Protein 2V57 (pdb70)

Radius of gyration: 30.61 Å; Cα contacts (8 Å, |Δi|>4): 885; chains: 4; bounding box: 60×76×101 Å

InterPro domains:
  IPR001647 DNA-binding HTH domain, TetR-type [PF00440] (18-62)
  IPR001647 DNA-binding HTH domain, TetR-type [PS50977] (12-70)
  IPR009057 Homedomain-like superfamily [SSF46689] (11-80)
  IPR050109 HTH-type, TetR-like transcriptional regulator [PTHR30055] (9-186)

Structure (mmCIF, N/CA/C/O backbone):
data_2V57
#
_entry.id   2V57
#
_cell.length_a   48.300
_cell.length_b   62.440
_cell.length_c   70.640
_cell.angle_alpha   63.88
_cell.angle_beta   88.34
_cell.angle_gamma   88.13
#
_symmetry.space_group_name_H-M   'P 1'
#
loop_
_entity.id
_entity.type
_entity.pdbx_description
1 polymer 'TETR FAMILY TRANSCRIPTIONAL REPRESSOR LFRR'
2 non-polymer PROFLAVIN
3 non-polymer 'ISOPROPYL ALCOHOL'
4 non-polymer 'SULFATE ION'
5 water water
#
loop_
_atom_site.group_PDB
_atom_site.id
_atom_site.type_symbol
_atom_site.label_atom_id
_atom_site.label_alt_id
_atom_site.label_comp_id
_atom_site.label_asym_id
_atom_site.label_entity_id
_atom_site.label_seq_id
_atom_site.pdbx_PDB_ins_code
_atom_site.Cartn_x
_atom_site.Cartn_y
_atom_site.Cartn_z
_atom_site.occupancy
_atom_site.B_iso_or_equiv
_atom_site.auth_seq_id
_atom_site.auth_comp_id
_atom_site.auth_asym_id
_atom_site.auth_atom_id
_atom_site.pdbx_PDB_model_num
ATOM 1 N N . GLU A 1 13 ? 15.789 20.002 2.222 1.00 50.25 12 GLU A N 1
ATOM 2 C CA . GLU A 1 13 ? 15.659 18.587 1.878 1.00 47.09 12 GLU A CA 1
ATOM 3 C C . GLU A 1 13 ? 17.011 17.868 1.782 1.00 38.79 12 GLU A C 1
ATOM 4 O O . GLU A 1 13 ? 17.157 16.755 2.280 1.00 39.31 12 GLU A O 1
ATOM 6 N N . ARG A 1 14 ? 17.999 18.503 1.159 1.00 35.73 13 ARG A N 1
ATOM 7 C CA . ARG A 1 14 ? 19.337 17.922 1.099 1.00 35.95 13 ARG A CA 1
ATOM 8 C C . ARG A 1 14 ? 19.940 17.723 2.501 1.00 34.96 13 ARG A C 1
ATOM 9 O O . ARG A 1 14 ? 20.491 16.663 2.799 1.00 23.50 13 ARG A O 1
ATOM 17 N N . THR A 1 15 ? 19.832 18.733 3.360 1.00 30.78 14 THR A N 1
ATOM 18 C CA . THR A 1 15 ? 20.404 18.630 4.698 1.00 28.63 14 THR A CA 1
ATOM 19 C C . THR A 1 15 ? 19.708 17.552 5.503 1.00 22.55 14 THR A C 1
ATOM 20 O O . THR A 1 15 ? 20.361 16.770 6.197 1.00 21.71 14 THR A O 1
ATOM 24 N N . ARG A 1 16 ? 18.380 17.507 5.408 1.00 22.23 15 ARG A N 1
ATOM 25 C CA . ARG A 1 16 ? 17.593 16.477 6.072 1.00 25.58 15 ARG A CA 1
ATOM 26 C C . ARG A 1 16 ? 18.046 15.105 5.585 1.00 29.72 15 ARG A C 1
ATOM 27 O O . ARG A 1 16 ? 18.249 14.177 6.376 1.00 24.10 15 ARG A O 1
ATOM 35 N N . ARG A 1 17 ? 18.245 14.981 4.280 1.00 29.36 16 ARG A N 1
ATOM 36 C CA . ARG A 1 17 ? 18.728 13.720 3.740 1.00 26.34 16 ARG A CA 1
ATOM 37 C C . ARG A 1 17 ? 20.122 13.374 4.268 1.00 25.18 16 ARG A C 1
ATOM 38 O O . ARG A 1 17 ? 20.400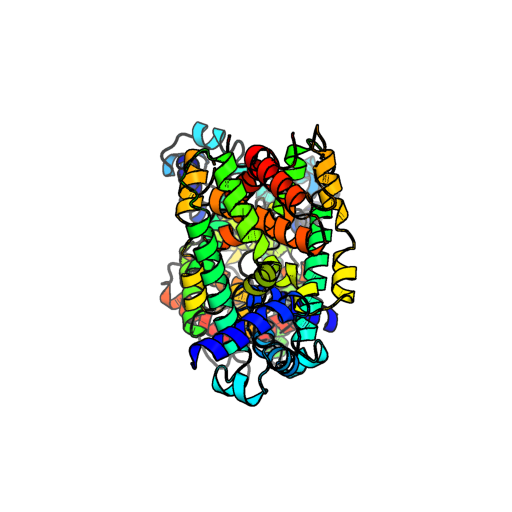 12.216 4.591 1.00 21.81 16 ARG A O 1
ATOM 46 N N . ALA A 1 18 ? 21.003 14.366 4.365 1.00 20.79 17 ALA A N 1
ATOM 47 C CA . ALA A 1 18 ? 22.358 14.080 4.826 1.00 21.58 17 ALA A CA 1
ATOM 48 C C . ALA A 1 18 ? 22.298 13.535 6.243 1.00 21.31 17 ALA A C 1
ATOM 49 O O . ALA A 1 18 ? 22.993 12.569 6.580 1.00 19.34 17 ALA A O 1
ATOM 51 N N . ILE A 1 19 ? 21.461 14.156 7.072 1.00 22.65 18 ILE A N 1
ATOM 52 C CA . ILE A 1 19 ? 21.322 13.739 8.469 1.00 17.31 18 ILE A CA 1
ATOM 53 C C . ILE A 1 19 ? 20.778 12.311 8.612 1.00 18.10 18 ILE A C 1
ATOM 54 O O . ILE A 1 19 ? 21.325 11.491 9.365 1.00 17.69 18 ILE A O 1
ATOM 59 N N . LEU A 1 20 ? 19.717 12.006 7.876 1.00 21.79 19 LEU A N 1
ATOM 60 C CA . LEU A 1 20 ? 19.108 10.685 7.963 1.00 20.36 19 LEU A CA 1
ATOM 61 C C . LEU A 1 20 ? 19.998 9.583 7.373 1.00 21.22 19 LEU A C 1
ATOM 62 O O . LEU A 1 20 ? 20.050 8.470 7.906 1.00 16.06 19 LEU A O 1
ATOM 67 N N . ASP A 1 21 ? 20.711 9.880 6.283 1.00 19.48 20 ASP A N 1
ATOM 68 C CA . ASP A 1 21 ? 21.663 8.912 5.748 1.00 20.21 20 ASP A CA 1
ATOM 69 C C . ASP A 1 21 ? 22.769 8.649 6.781 1.00 22.74 20 ASP A C 1
ATOM 70 O O . ASP A 1 21 ? 23.210 7.516 6.967 1.00 16.73 20 ASP A O 1
ATOM 75 N N . ALA A 1 22 ? 23.237 9.712 7.429 1.00 20.71 21 ALA A N 1
ATOM 76 C CA . ALA A 1 22 ? 24.303 9.575 8.414 1.00 20.30 21 ALA A CA 1
ATOM 77 C C . ALA A 1 22 ? 23.791 8.754 9.599 1.00 18.60 21 ALA A C 1
ATOM 78 O O . ALA A 1 22 ? 24.528 7.943 10.170 1.00 19.61 21 ALA A O 1
ATOM 80 N N . ALA A 1 23 ? 22.524 8.961 9.961 1.00 17.18 22 ALA A N 1
ATOM 81 C CA . ALA A 1 23 ? 21.921 8.197 11.040 1.00 22.44 22 ALA A CA 1
ATOM 82 C C . ALA A 1 23 ? 21.889 6.719 10.647 1.00 21.93 22 ALA A C 1
ATOM 83 O O . ALA A 1 23 ? 22.227 5.861 11.448 1.00 18.98 22 ALA A O 1
ATOM 85 N N . MET A 1 24 ? 21.494 6.429 9.410 1.00 18.79 23 MET A N 1
ATOM 86 C CA . MET A 1 24 ? 21.482 5.037 8.936 1.00 18.78 23 MET A CA 1
ATOM 87 C C . MET A 1 24 ? 22.865 4.412 9.017 1.00 20.94 23 MET A C 1
ATOM 88 O O . MET A 1 24 ? 23.025 3.299 9.516 1.00 21.85 23 MET A O 1
ATOM 93 N N . LEU A 1 25 ? 23.866 5.131 8.514 1.00 19.38 24 LEU A N 1
ATOM 94 C CA . LEU A 1 25 ? 25.228 4.615 8.456 1.00 16.31 24 LEU A CA 1
ATOM 95 C C . LEU A 1 25 ? 25.785 4.401 9.840 1.00 22.60 24 LEU A C 1
ATOM 96 O O . LEU A 1 25 ? 26.381 3.354 10.129 1.00 22.24 24 LEU A O 1
ATOM 101 N N . VAL A 1 26 ? 25.572 5.382 10.714 1.00 18.04 25 VAL A N 1
ATOM 102 C CA . VAL A 1 26 ? 26.149 5.318 12.040 1.00 16.16 25 VAL A CA 1
ATOM 103 C C . VAL A 1 26 ? 25.422 4.359 12.987 1.00 22.31 25 VAL A C 1
ATOM 104 O O . VAL A 1 26 ? 26.048 3.520 13.662 1.00 18.53 25 VAL A O 1
ATOM 108 N N . LEU A 1 27 ? 24.101 4.466 13.050 1.00 21.71 26 LEU A N 1
ATOM 109 C CA . LEU A 1 27 ? 23.367 3.691 14.049 1.00 20.47 26 LEU A CA 1
ATOM 110 C C . LEU A 1 27 ? 23.343 2.204 13.698 1.00 25.93 26 LEU A C 1
ATOM 111 O O . LEU A 1 27 ? 23.238 1.358 14.584 1.00 23.50 26 LEU A O 1
ATOM 116 N N . ALA A 1 28 ? 23.484 1.884 12.414 1.00 19.24 27 ALA A N 1
ATOM 117 C CA . ALA A 1 28 ? 23.505 0.479 11.998 1.00 24.55 27 ALA A CA 1
ATOM 118 C C . ALA A 1 28 ? 24.631 -0.293 12.678 1.00 31.98 27 ALA A C 1
ATOM 119 O O . ALA A 1 28 ? 24.522 -1.496 12.899 1.00 33.42 27 ALA A O 1
ATOM 121 N N . ASP A 1 29 ? 25.723 0.399 12.981 1.00 32.75 28 ASP A N 1
ATOM 122 C CA . ASP A 1 29 ? 26.890 -0.235 13.576 1.00 34.55 28 ASP A CA 1
ATOM 123 C C . ASP A 1 29 ? 27.066 0.149 15.042 1.00 33.69 28 ASP A C 1
ATOM 124 O O . ASP A 1 29 ? 27.628 -0.615 15.828 1.00 34.49 28 ASP A O 1
ATOM 129 N N . HIS A 1 30 ? 26.609 1.348 15.390 1.00 25.82 29 HIS A N 1
ATOM 130 C CA . HIS A 1 30 ? 26.786 1.898 16.734 1.00 22.87 29 HIS A CA 1
ATOM 131 C C . HIS A 1 30 ? 25.470 2.477 17.238 1.00 25.21 29 HIS A C 1
ATOM 132 O O . HIS A 1 30 ? 25.262 3.692 17.220 1.00 25.06 29 HIS A O 1
ATOM 139 N N . PRO A 1 31 ? 24.574 1.600 17.695 1.00 24.60 30 PRO A N 1
ATOM 140 C CA . PRO A 1 31 ? 23.196 1.971 18.045 1.00 22.04 30 PRO A CA 1
ATOM 141 C C . PRO A 1 31 ? 23.082 2.949 19.197 1.00 24.05 30 PRO A C 1
ATOM 142 O O . PRO A 1 31 ? 22.006 3.511 19.386 1.00 25.36 30 PRO A O 1
ATOM 146 N N . THR A 1 32 ? 24.146 3.132 19.973 1.00 22.71 31 THR A N 1
ATOM 147 C CA . THR A 1 32 ? 24.096 4.084 21.062 1.00 23.28 31 THR A CA 1
ATOM 148 C C . THR A 1 32 ? 24.890 5.342 20.727 1.00 25.04 31 THR A C 1
ATOM 149 O O . THR A 1 32 ? 25.150 6.155 21.613 1.00 27.35 31 THR A O 1
ATOM 153 N N . ALA A 1 33 ? 25.270 5.508 19.458 1.00 27.01 32 ALA A N 1
ATOM 154 C CA . ALA A 1 33 ? 26.104 6.654 19.065 1.00 31.52 32 ALA A CA 1
ATOM 155 C C . ALA A 1 33 ? 25.499 7.989 19.501 1.00 30.39 32 ALA A C 1
ATOM 156 O O . ALA A 1 33 ? 24.274 8.171 19.462 1.00 29.86 32 ALA A O 1
ATOM 158 N N . ALA A 1 34 ? 26.365 8.917 19.902 1.00 34.55 33 ALA A N 1
ATOM 159 C CA . ALA A 1 34 ? 25.945 10.262 20.272 1.00 42.43 33 ALA A CA 1
ATOM 160 C C . ALA A 1 34 ? 25.468 11.028 19.043 1.00 44.86 33 ALA A C 1
ATOM 161 O O . ALA A 1 34 ? 25.885 10.747 17.919 1.00 38.93 33 ALA A O 1
ATOM 163 N N . LEU A 1 35 ? 24.586 11.996 19.262 1.00 49.93 34 LEU A N 1
ATOM 164 C CA . LEU A 1 35 ? 24.086 12.813 18.169 1.00 50.73 34 LEU A CA 1
ATOM 165 C C . LEU A 1 35 ? 25.246 13.529 17.490 1.00 44.22 34 LEU A C 1
ATOM 166 O O . LEU A 1 35 ? 25.182 13.841 16.303 1.00 39.45 34 LEU A O 1
ATOM 171 N N . GLY A 1 36 ? 26.313 13.759 18.250 1.00 41.68 35 GLY A N 1
ATOM 172 C CA . GLY A 1 36 ? 27.528 14.348 17.711 1.00 42.61 35 GLY A CA 1
ATOM 173 C C . GLY A 1 36 ? 28.145 13.495 16.621 1.00 39.51 35 GLY A C 1
ATOM 174 O O . GLY A 1 36 ? 28.600 14.012 15.603 1.00 40.63 35 GLY A O 1
ATOM 175 N N . ASP A 1 37 ? 28.158 12.179 16.833 1.00 36.78 36 ASP A N 1
ATOM 176 C CA . ASP A 1 37 ? 28.710 11.255 15.847 1.00 34.97 36 ASP A CA 1
ATOM 177 C C . ASP A 1 37 ? 27.882 11.245 14.580 1.00 24.23 36 ASP A C 1
ATOM 178 O O . ASP A 1 37 ? 28.414 11.158 13.476 1.00 27.20 36 ASP A O 1
ATOM 183 N N . ILE A 1 38 ? 26.572 11.342 14.745 1.00 26.69 37 ILE A N 1
ATOM 184 C CA . ILE A 1 38 ? 25.682 11.385 13.591 1.00 22.93 37 ILE A CA 1
ATOM 185 C C . ILE A 1 38 ? 25.849 12.681 12.812 1.00 21.02 37 ILE A C 1
ATOM 186 O O . ILE A 1 38 ? 25.953 12.656 11.602 1.00 23.02 37 ILE A O 1
ATOM 191 N N . ALA A 1 39 ? 25.877 13.805 13.519 1.00 24.63 38 ALA A N 1
ATOM 192 C CA . ALA A 1 39 ? 26.108 15.108 12.883 1.00 27.50 38 ALA A CA 1
ATOM 193 C C . ALA A 1 39 ? 27.409 15.113 12.076 1.00 26.53 38 ALA A C 1
ATOM 194 O O . ALA A 1 39 ? 27.442 15.534 10.912 1.00 25.72 38 ALA A O 1
ATOM 196 N N . ALA A 1 40 ? 28.486 14.655 12.705 1.00 25.75 39 ALA A N 1
ATOM 197 C CA . ALA A 1 40 ? 29.784 14.629 12.035 1.00 26.70 39 ALA A CA 1
ATOM 198 C C . ALA A 1 40 ? 29.739 13.820 10.742 1.00 30.75 39 ALA A C 1
ATOM 199 O O . ALA A 1 40 ? 30.285 14.238 9.715 1.00 32.41 39 ALA A O 1
ATOM 201 N N . ALA A 1 41 ? 29.087 12.660 10.789 1.00 24.90 40 ALA A N 1
ATOM 202 C CA . ALA A 1 41 ? 29.010 11.792 9.614 1.00 22.40 40 ALA A CA 1
ATOM 203 C C . ALA A 1 41 ? 28.187 12.423 8.498 1.00 27.28 40 ALA A C 1
ATOM 204 O O . ALA A 1 41 ? 28.306 12.043 7.332 1.00 29.52 40 ALA A O 1
ATOM 206 N N . ALA A 1 42 ? 27.335 13.372 8.859 1.00 22.10 41 ALA A N 1
ATOM 207 C CA . ALA A 1 42 ? 26.503 14.050 7.867 1.00 23.79 41 ALA A CA 1
ATOM 208 C C . ALA A 1 42 ? 27.167 15.323 7.366 1.00 23.06 41 ALA A C 1
ATOM 209 O O . ALA A 1 42 ? 26.679 15.966 6.445 1.00 21.94 41 ALA A O 1
ATOM 211 N N . GLY A 1 43 ? 28.261 15.710 8.006 1.00 22.50 42 GLY A N 1
ATOM 212 C CA . GLY A 1 43 ? 28.958 16.909 7.591 1.00 28.40 42 GLY A CA 1
ATOM 213 C C . GLY A 1 43 ? 28.329 18.164 8.163 1.00 26.08 42 GLY A C 1
ATOM 214 O O . GLY A 1 43 ? 28.544 19.258 7.635 1.00 28.79 42 GLY A O 1
ATOM 215 N N . VAL A 1 44 ? 27.562 18.007 9.246 1.00 23.53 43 VAL A N 1
ATOM 216 C CA . VAL A 1 44 ? 26.857 19.139 9.849 1.00 24.09 43 VAL A CA 1
ATOM 217 C C . VAL A 1 44 ? 27.127 19.228 11.347 1.00 30.79 43 VAL A C 1
ATOM 218 O O . VAL A 1 44 ? 27.589 18.268 11.957 1.00 35.07 43 VAL A O 1
ATOM 222 N N . GLY A 1 45 ? 26.854 20.385 11.941 1.00 31.24 44 GLY A N 1
ATOM 223 C CA . GLY A 1 45 ? 27.009 20.537 13.376 1.00 33.13 44 GLY A CA 1
ATOM 224 C C . GLY A 1 45 ? 25.831 19.987 14.168 1.00 29.97 44 GLY A C 1
ATOM 225 O O . GLY A 1 45 ? 24.765 19.722 13.622 1.00 27.36 44 GLY A O 1
ATOM 226 N N . ARG A 1 46 ? 26.011 19.815 15.471 1.00 36.25 45 ARG A N 1
ATOM 227 C CA . ARG A 1 46 ? 24.910 19.384 16.335 1.00 37.82 45 ARG A CA 1
ATOM 228 C C . ARG A 1 46 ? 23.676 20.286 16.262 1.00 33.76 45 ARG A C 1
ATOM 229 O O . ARG A 1 46 ? 22.545 19.804 16.272 1.00 34.15 45 ARG A O 1
ATOM 237 N N . SER A 1 47 ? 23.888 21.596 16.242 1.00 30.81 46 SER A N 1
ATOM 238 C CA . SER A 1 47 ? 22.768 22.525 16.239 1.00 31.52 46 SER A CA 1
ATOM 239 C C . SER A 1 47 ? 21.919 22.299 14.989 1.00 33.44 46 SER A C 1
ATOM 240 O O . SER A 1 47 ? 20.698 22.461 15.013 1.00 32.68 46 SER A O 1
ATOM 243 N N . THR A 1 48 ? 22.572 21.913 13.897 1.00 29.22 47 THR A N 1
ATOM 244 C CA . THR A 1 48 ? 21.851 21.605 12.675 1.00 29.11 47 THR A CA 1
ATOM 245 C C . THR A 1 48 ? 20.870 20.457 12.905 1.00 25.70 47 THR A C 1
ATOM 246 O O . THR A 1 48 ? 19.685 20.575 12.601 1.00 25.99 47 THR A O 1
ATOM 250 N N . VAL A 1 49 ? 21.363 19.344 13.440 1.00 23.24 48 VAL A N 1
ATOM 251 C CA . VAL A 1 49 ? 20.498 18.193 13.700 1.00 25.02 48 VAL A CA 1
ATOM 252 C C . VAL A 1 49 ? 19.334 18.595 14.610 1.00 28.08 48 VAL A C 1
ATOM 253 O O . VAL A 1 49 ? 18.164 18.246 14.367 1.00 28.24 48 VAL A O 1
ATOM 257 N N . HIS A 1 50 ? 19.678 19.348 15.649 1.00 31.67 49 HIS A N 1
ATOM 258 C CA . HIS A 1 50 ? 18.727 19.832 16.643 1.00 39.26 49 HIS A CA 1
ATOM 259 C C . HIS A 1 50 ? 17.607 20.644 15.995 1.00 35.85 49 HIS A C 1
ATOM 260 O O . HIS A 1 50 ? 16.434 20.542 16.369 1.00 27.32 49 HIS A O 1
ATOM 267 N N . ARG A 1 51 ? 17.978 21.453 15.012 1.00 30.35 50 ARG A N 1
ATOM 268 C CA . ARG A 1 51 ? 17.021 22.331 14.358 1.00 35.50 50 ARG A CA 1
ATOM 269 C C . ARG A 1 51 ? 15.946 21.525 13.630 1.00 30.26 50 ARG A C 1
ATOM 270 O O . ARG A 1 51 ? 14.790 21.942 13.556 1.00 32.66 50 ARG A O 1
ATOM 278 N N . TYR A 1 52 ? 16.333 20.368 13.095 1.00 22.67 51 TYR A N 1
ATOM 279 C CA . TYR A 1 52 ? 15.383 19.471 12.445 1.00 29.79 51 TYR A CA 1
ATOM 280 C C . TYR A 1 52 ? 14.738 18.507 13.425 1.00 29.41 51 TYR A C 1
ATOM 281 O O . TYR A 1 52 ? 13.556 18.202 13.309 1.00 28.82 51 TYR A O 1
ATOM 290 N N . TYR A 1 53 ? 15.523 18.034 14.388 1.00 29.49 52 TYR A N 1
ATOM 291 C CA . TYR A 1 53 ? 15.082 16.993 15.315 1.00 31.69 52 TYR A CA 1
ATOM 292 C C . TYR A 1 53 ? 15.487 17.360 16.731 1.00 32.45 52 TYR A C 1
ATOM 293 O O . TYR A 1 53 ? 16.569 17.001 17.176 1.00 31.24 52 TYR A O 1
ATOM 302 N N . PRO A 1 54 ? 14.614 18.098 17.434 1.00 35.33 53 PRO A N 1
ATOM 303 C CA . PRO A 1 54 ? 14.858 18.617 18.786 1.00 40.62 53 PRO A CA 1
ATOM 304 C C . PRO A 1 54 ? 15.216 17.533 19.795 1.00 39.68 53 PRO A C 1
ATOM 305 O O . PRO A 1 54 ? 16.002 17.800 20.699 1.00 41.56 53 PRO A O 1
ATOM 309 N N . GLU A 1 55 ? 14.648 16.337 19.644 1.00 35.32 54 GLU A N 1
ATOM 310 C CA . GLU A 1 55 ? 14.937 15.237 20.560 1.00 39.83 54 GLU A CA 1
ATOM 311 C C . GLU A 1 55 ? 15.364 13.983 19.802 1.00 38.53 54 GLU A C 1
ATOM 312 O O . GLU A 1 55 ? 15.016 13.804 18.630 1.00 33.54 54 GLU A O 1
ATOM 318 N N . ARG A 1 56 ? 16.116 13.121 20.481 1.00 33.17 55 ARG A N 1
ATOM 319 C CA . ARG A 1 56 ? 16.642 11.915 19.863 1.00 35.11 55 ARG A CA 1
ATOM 320 C C . ARG A 1 56 ? 15.505 11.094 19.284 1.00 30.83 55 ARG A C 1
ATOM 321 O O . ARG A 1 56 ? 15.625 10.505 18.207 1.00 27.03 55 ARG A O 1
ATOM 329 N N . THR A 1 57 ? 14.396 11.053 20.010 1.00 31.54 56 THR A N 1
ATOM 330 C CA . THR A 1 57 ? 13.253 10.289 19.555 1.00 36.14 56 THR A CA 1
ATOM 331 C C . THR A 1 57 ? 12.746 10.832 18.219 1.00 32.69 56 THR A C 1
ATOM 332 O O . THR A 1 57 ? 12.387 10.060 17.336 1.00 27.63 56 THR A O 1
ATOM 336 N N . ASP A 1 58 ? 12.732 12.158 18.069 1.00 28.76 57 ASP A N 1
ATOM 337 C CA . ASP A 1 58 ? 12.347 12.774 16.802 1.00 25.52 57 ASP A CA 1
ATOM 338 C C . ASP A 1 58 ? 13.194 12.239 15.658 1.00 25.46 57 ASP A C 1
ATOM 339 O O . ASP A 1 58 ? 12.669 11.894 14.592 1.00 20.79 57 ASP A O 1
ATOM 344 N N . LEU A 1 59 ? 14.509 12.233 15.866 1.00 23.32 58 LEU A N 1
ATOM 345 C CA . LEU A 1 59 ? 15.441 11.763 14.847 1.00 23.23 58 LEU A CA 1
ATOM 346 C C . LEU A 1 59 ? 15.203 10.286 14.538 1.00 21.07 58 LEU A C 1
ATOM 347 O O . LEU A 1 59 ? 15.188 9.881 13.374 1.00 20.19 58 LEU A O 1
ATOM 352 N N . LEU A 1 60 ? 15.023 9.482 15.583 1.00 19.53 59 LEU A N 1
ATOM 353 C CA . LEU A 1 60 ? 14.859 8.040 15.395 1.00 20.41 59 LEU A CA 1
ATOM 354 C C . LEU A 1 60 ? 13.589 7.695 14.603 1.00 19.72 59 LEU A C 1
ATOM 355 O O . LEU A 1 60 ? 13.596 6.771 13.774 1.00 19.41 59 LEU A O 1
ATOM 360 N N . ARG A 1 61 ? 12.503 8.418 14.873 1.00 22.03 60 ARG A N 1
ATOM 361 C CA . ARG A 1 61 ? 11.245 8.189 14.160 1.00 25.55 60 ARG A CA 1
ATOM 362 C C . ARG A 1 61 ? 11.282 8.688 12.713 1.00 23.04 60 ARG A C 1
ATOM 363 O O . ARG A 1 61 ? 10.743 8.041 11.819 1.00 25.08 60 ARG A O 1
ATOM 371 N N . ALA A 1 62 ? 11.944 9.818 12.478 1.00 18.67 61 ALA A N 1
ATOM 372 C CA . ALA A 1 62 ? 12.221 10.274 11.113 1.00 25.11 61 ALA A CA 1
ATOM 373 C C . ALA A 1 62 ? 13.077 9.263 10.354 1.00 23.12 61 ALA A C 1
ATOM 374 O O . ALA A 1 62 ? 12.845 8.997 9.157 1.00 15.62 61 ALA A O 1
ATOM 376 N N . LEU A 1 63 ? 14.075 8.720 11.054 1.00 21.01 62 LEU A N 1
ATOM 377 C CA . LEU A 1 63 ? 14.977 7.724 10.483 1.00 20.70 62 LEU A CA 1
ATOM 378 C C . LEU A 1 63 ? 14.170 6.503 10.064 1.00 20.47 62 LEU A C 1
ATOM 379 O O . LEU A 1 63 ? 14.360 5.956 8.972 1.00 19.39 62 LEU A O 1
ATOM 384 N N . ALA A 1 64 ? 13.271 6.068 10.946 1.00 18.52 63 ALA A N 1
ATOM 385 C CA . ALA A 1 64 ? 12.490 4.872 10.682 1.00 18.74 63 ALA A CA 1
ATOM 386 C C . ALA A 1 64 ? 11.629 5.088 9.460 1.00 18.33 63 ALA A C 1
ATOM 387 O O . ALA A 1 64 ? 11.544 4.222 8.587 1.00 18.06 63 ALA A O 1
ATOM 389 N N . ARG A 1 65 ? 10.985 6.248 9.395 1.00 17.19 64 ARG A N 1
ATOM 390 C CA . ARG A 1 65 ? 10.136 6.562 8.249 1.00 17.98 64 ARG A CA 1
ATOM 391 C C . ARG A 1 65 ? 10.936 6.559 6.945 1.00 17.89 64 ARG A C 1
ATOM 392 O O . ARG A 1 65 ? 10.472 6.077 5.895 1.00 23.99 64 ARG A O 1
ATOM 400 N N . HIS A 1 66 ? 12.131 7.119 7.006 1.00 19.94 65 HIS A N 1
ATOM 401 C CA . HIS A 1 66 ? 12.991 7.193 5.828 1.00 14.03 65 HIS A CA 1
ATOM 402 C C . HIS A 1 66 ? 13.400 5.790 5.373 1.00 21.44 65 HIS A C 1
ATOM 403 O O . HIS A 1 66 ? 13.397 5.484 4.177 1.00 19.37 65 HIS A O 1
ATOM 410 N N . VAL A 1 67 ? 13.747 4.936 6.331 1.00 18.82 66 VAL A N 1
ATOM 411 C CA . VAL A 1 67 ? 14.143 3.565 6.016 1.00 18.07 66 VAL A CA 1
ATOM 412 C C . VAL A 1 67 ? 12.984 2.784 5.390 1.00 16.94 66 VAL A C 1
ATOM 413 O O . VAL A 1 67 ? 13.168 2.036 4.412 1.00 19.50 66 VAL A O 1
ATOM 417 N N . HIS A 1 68 ? 11.793 2.968 5.943 1.00 15.00 67 HIS A N 1
ATOM 418 C CA . HIS A 1 68 ? 10.617 2.314 5.396 1.00 19.23 67 HIS A CA 1
ATOM 419 C C . HIS A 1 68 ? 10.343 2.802 3.969 1.00 20.11 67 HIS A C 1
ATOM 420 O O . HIS A 1 68 ? 10.024 1.999 3.078 1.00 15.03 67 HIS A O 1
ATOM 427 N N . ASP A 1 69 ? 10.499 4.103 3.741 1.00 15.92 68 ASP A N 1
ATOM 428 C CA . ASP A 1 69 ? 10.317 4.663 2.396 1.00 24.65 68 ASP A CA 1
ATOM 429 C C . ASP A 1 69 ? 11.331 4.066 1.411 1.00 18.32 68 ASP A C 1
ATOM 430 O O . ASP A 1 69 ? 10.985 3.738 0.284 1.00 18.11 68 ASP A O 1
ATOM 435 N N . LEU A 1 70 ? 12.583 3.924 1.834 1.00 16.52 69 LEU A N 1
ATOM 436 C CA . LEU A 1 70 ? 13.593 3.299 0.983 1.00 17.30 69 LEU A CA 1
ATOM 437 C C . LEU A 1 70 ? 13.258 1.823 0.719 1.00 15.86 69 LEU A C 1
ATOM 438 O O . LEU A 1 70 ? 13.507 1.301 -0.367 1.00 16.91 69 LEU A O 1
ATOM 443 N N . SER A 1 71 ? 12.717 1.150 1.727 1.00 16.08 70 SER A N 1
ATOM 444 C CA . SER A 1 71 ? 12.321 -0.241 1.588 1.00 18.46 70 SER A CA 1
ATOM 445 C C . SER A 1 71 ? 11.196 -0.354 0.554 1.00 20.57 70 SER A C 1
ATOM 446 O O . SER A 1 71 ? 11.236 -1.209 -0.337 1.00 16.53 70 SER A O 1
ATOM 449 N N . ASN A 1 72 ? 10.189 0.504 0.676 1.00 20.02 71 ASN A N 1
ATOM 450 C CA . ASN A 1 72 ? 9.103 0.543 -0.317 1.00 18.49 71 ASN A CA 1
ATOM 451 C C . ASN A 1 72 ? 9.571 0.863 -1.745 1.00 17.91 71 ASN A C 1
ATOM 452 O O . ASN A 1 72 ? 9.043 0.317 -2.720 1.00 23.45 71 ASN A O 1
ATOM 457 N N . ALA A 1 73 ? 10.540 1.760 -1.880 1.00 19.54 72 ALA A N 1
ATOM 458 C CA . ALA A 1 73 ? 11.052 2.089 -3.215 1.00 22.57 72 ALA A CA 1
ATOM 459 C C . ALA A 1 73 ? 11.771 0.883 -3.821 1.00 19.71 72 ALA A C 1
ATOM 460 O O . ALA A 1 73 ? 11.676 0.605 -5.021 1.00 21.03 72 ALA A O 1
ATOM 462 N N . ALA A 1 74 ? 12.484 0.154 -2.977 1.00 16.16 73 ALA A N 1
ATOM 463 C CA . ALA A 1 74 ? 13.204 -1.039 -3.418 1.00 16.51 73 ALA A CA 1
ATOM 464 C C . ALA A 1 74 ? 12.224 -2.121 -3.851 1.00 16.17 73 ALA A C 1
ATOM 465 O O . ALA A 1 74 ? 12.481 -2.880 -4.785 1.00 20.30 73 ALA A O 1
ATOM 467 N N . ILE A 1 75 ? 11.098 -2.219 -3.162 1.00 17.31 74 ILE A N 1
ATOM 468 C CA . ILE A 1 75 ? 10.080 -3.180 -3.591 1.00 18.04 74 ILE A CA 1
ATOM 469 C C . ILE A 1 75 ? 9.523 -2.804 -4.956 1.00 17.94 74 ILE A C 1
ATOM 470 O O . ILE A 1 75 ? 9.424 -3.654 -5.867 1.00 16.65 74 ILE A O 1
ATOM 475 N N . GLU A 1 76 ? 9.187 -1.526 -5.120 1.00 17.93 75 GLU A N 1
ATOM 476 C CA . GLU A 1 76 ? 8.652 -1.057 -6.406 1.00 19.64 75 GLU A CA 1
ATOM 477 C C . GLU A 1 76 ? 9.672 -1.269 -7.522 1.00 24.17 75 GLU A C 1
ATOM 478 O O . GLU A 1 76 ? 9.315 -1.706 -8.616 1.00 25.34 75 GLU A O 1
ATOM 484 N N . ARG A 1 77 ? 10.936 -0.937 -7.249 1.00 18.49 76 ARG A N 1
ATOM 485 C CA . ARG A 1 77 ? 12.019 -1.121 -8.215 1.00 24.20 76 ARG A CA 1
ATOM 486 C C . ARG A 1 77 ? 12.215 -2.604 -8.577 1.00 27.34 76 ARG A C 1
ATOM 487 O O . ARG A 1 77 ? 12.452 -2.945 -9.736 1.00 24.29 76 ARG A O 1
ATOM 495 N N . ALA A 1 78 ? 12.111 -3.485 -7.586 1.00 23.60 77 ALA A N 1
ATOM 496 C CA . ALA A 1 78 ? 12.258 -4.920 -7.832 1.00 25.23 77 ALA A CA 1
ATOM 497 C C . ALA A 1 78 ? 11.128 -5.497 -8.704 1.00 27.95 77 ALA A C 1
ATOM 498 O O . ALA A 1 78 ? 11.312 -6.531 -9.353 1.00 29.26 77 ALA A O 1
ATOM 500 N N . ASP A 1 79 ? 9.964 -4.840 -8.680 1.00 32.41 78 ASP A N 1
ATOM 501 C CA . ASP A 1 79 ? 8.790 -5.196 -9.495 1.00 29.71 78 ASP A CA 1
ATOM 502 C C . ASP A 1 79 ? 8.417 -6.672 -9.346 1.00 29.29 78 ASP A C 1
ATOM 503 O O . ASP A 1 79 ? 8.582 -7.455 -10.276 1.00 28.46 78 ASP A O 1
ATOM 508 N N . PRO A 1 80 ? 7.914 -7.052 -8.165 1.00 26.95 79 PRO A N 1
ATOM 509 C CA . PRO A 1 80 ? 7.733 -8.461 -7.806 1.00 26.94 79 PRO A CA 1
ATOM 510 C C . PRO A 1 80 ? 6.802 -9.255 -8.721 1.00 27.12 79 PRO A C 1
ATOM 511 O O . PRO A 1 80 ? 7.032 -10.448 -8.885 1.00 25.02 79 PRO A O 1
ATOM 515 N N . THR A 1 81 ? 5.775 -8.634 -9.295 1.00 27.43 80 THR A N 1
ATOM 516 C CA . THR A 1 81 ? 4.840 -9.396 -10.117 1.00 33.20 80 THR A CA 1
ATOM 517 C C . THR A 1 81 ? 5.310 -9.574 -11.556 1.00 38.16 80 THR A C 1
ATOM 518 O O . THR A 1 81 ? 4.623 -10.207 -12.356 1.00 45.87 80 THR A O 1
ATOM 522 N N . SER A 1 82 ? 6.467 -9.008 -11.885 1.00 34.76 81 SER A N 1
ATOM 523 C CA . SER A 1 82 ? 7.014 -9.098 -13.234 1.00 37.63 81 SER A CA 1
ATOM 524 C C . SER A 1 82 ? 7.918 -10.321 -13.444 1.00 34.64 81 SER A C 1
ATOM 525 O O . SER A 1 82 ? 8.933 -10.491 -12.761 1.00 28.45 81 SER A O 1
ATOM 528 N N . GLY A 1 83 ? 7.551 -11.159 -14.406 1.00 33.43 82 GLY A N 1
ATOM 529 C CA . GLY A 1 83 ? 8.349 -12.325 -14.736 1.00 36.08 82 GLY A CA 1
ATOM 530 C C . GLY A 1 83 ? 8.217 -13.461 -13.741 1.00 33.99 82 GLY A C 1
ATOM 531 O O . GLY A 1 83 ? 7.398 -13.397 -12.823 1.00 34.28 82 GLY A O 1
ATOM 532 N N . PRO A 1 84 ? 9.027 -14.516 -13.920 1.00 35.98 83 PRO A N 1
ATOM 533 C CA . PRO A 1 84 ? 8.983 -15.731 -13.095 1.00 32.29 83 PRO A CA 1
ATOM 534 C C . PRO A 1 84 ? 9.203 -15.410 -11.624 1.00 35.45 83 PRO A C 1
ATOM 535 O O . PRO A 1 84 ? 10.011 -14.531 -11.300 1.00 31.91 83 PRO A O 1
ATOM 539 N N . VAL A 1 85 ? 8.494 -16.133 -10.758 1.00 29.96 84 VAL A N 1
ATOM 540 C CA . VAL A 1 85 ? 8.459 -15.860 -9.326 1.00 31.26 84 VAL A CA 1
ATOM 541 C C . VAL A 1 85 ? 9.814 -16.013 -8.645 1.00 28.77 84 VAL A C 1
ATOM 542 O O . VAL A 1 85 ? 10.155 -15.232 -7.751 1.00 27.31 84 VAL A O 1
ATOM 546 N N . ASP A 1 86 ? 10.577 -17.025 -9.041 1.00 25.16 85 ASP A N 1
ATOM 547 C CA . ASP A 1 86 ? 11.880 -17.250 -8.411 1.00 25.35 85 ASP A CA 1
ATOM 548 C C . ASP A 1 86 ? 12.806 -16.052 -8.608 1.00 26.80 85 ASP A C 1
ATOM 549 O O . ASP A 1 86 ? 13.314 -15.478 -7.628 1.00 23.78 85 ASP A O 1
ATOM 554 N N . ALA A 1 87 ? 13.016 -15.667 -9.865 1.00 23.55 86 ALA A N 1
ATOM 555 C CA . ALA A 1 87 ? 13.869 -14.530 -10.180 1.00 20.51 86 ALA A CA 1
ATOM 556 C C . ALA A 1 87 ? 13.340 -13.246 -9.505 1.00 22.94 86 ALA A C 1
ATOM 557 O O . ALA A 1 87 ? 14.118 -12.420 -9.015 1.00 22.57 86 ALA A O 1
ATOM 559 N N . ALA A 1 88 ? 12.017 -13.091 -9.480 1.00 25.19 87 ALA A N 1
ATOM 560 C CA . ALA A 1 88 ? 11.396 -11.906 -8.887 1.00 24.60 87 ALA A CA 1
ATOM 561 C C . ALA A 1 88 ? 11.646 -11.814 -7.378 1.00 22.99 87 ALA A C 1
ATOM 562 O O . ALA A 1 88 ? 11.992 -10.756 -6.866 1.00 23.55 87 ALA A O 1
ATOM 564 N N . LEU A 1 89 ? 11.426 -12.908 -6.660 1.00 18.13 88 LEU A N 1
ATOM 565 C CA . LEU A 1 89 ? 11.672 -12.907 -5.211 1.00 19.09 88 LEU A CA 1
ATOM 566 C C . LEU A 1 89 ? 13.137 -12.655 -4.894 1.00 19.93 88 LEU A C 1
ATOM 567 O O . LEU A 1 89 ? 13.458 -11.951 -3.937 1.00 20.60 88 LEU A O 1
ATOM 572 N N . ARG A 1 90 ? 14.027 -13.214 -5.711 1.00 19.65 89 ARG A N 1
ATOM 573 C CA . ARG A 1 90 ? 15.454 -12.933 -5.542 1.00 25.70 89 ARG A CA 1
ATOM 574 C C . ARG A 1 90 ? 15.786 -11.443 -5.709 1.00 23.04 89 ARG A C 1
ATOM 575 O O . ARG A 1 90 ? 16.589 -10.910 -4.941 1.00 18.99 89 ARG A O 1
ATOM 583 N N . ARG A 1 91 ? 15.173 -10.774 -6.692 1.00 19.23 90 ARG A N 1
ATOM 584 C CA . ARG A 1 91 ? 15.352 -9.324 -6.831 1.00 17.29 90 ARG A CA 1
ATOM 585 C C . ARG A 1 91 ? 14.870 -8.586 -5.578 1.00 14.38 90 ARG A C 1
ATOM 586 O O . ARG A 1 91 ? 15.493 -7.614 -5.121 1.00 14.42 90 ARG A O 1
ATOM 594 N N . VAL A 1 92 ? 13.722 -9.005 -5.062 1.00 14.22 91 VAL A N 1
ATOM 595 C CA . VAL A 1 92 ? 13.166 -8.375 -3.863 1.00 17.66 91 VAL A CA 1
ATOM 596 C C . VAL A 1 92 ? 14.112 -8.556 -2.689 1.00 16.77 91 VAL A C 1
ATOM 597 O O . VAL A 1 92 ? 14.463 -7.594 -1.982 1.00 14.93 91 VAL A O 1
ATOM 601 N N . VAL A 1 93 ? 14.521 -9.801 -2.484 1.00 12.89 92 VAL A N 1
ATOM 602 C CA . VAL A 1 93 ? 15.389 -10.139 -1.361 1.00 15.15 92 VAL A CA 1
ATOM 603 C C . VAL A 1 93 ? 16.746 -9.415 -1.416 1.00 16.65 92 VAL A C 1
ATOM 604 O O . VAL A 1 93 ? 17.203 -8.865 -0.405 1.00 16.16 92 VAL A O 1
ATOM 608 N N . GLU A 1 94 ? 17.365 -9.393 -2.595 1.00 17.48 93 GLU A N 1
ATOM 609 C CA . GLU A 1 94 ? 18.661 -8.731 -2.788 1.00 19.66 93 GLU A CA 1
ATOM 610 C C . GLU A 1 94 ? 18.565 -7.253 -2.414 1.00 19.52 93 GLU A C 1
ATOM 611 O O . GLU A 1 94 ? 19.378 -6.727 -1.651 1.00 18.32 93 GLU A O 1
ATOM 617 N N . SER A 1 95 ? 17.547 -6.582 -2.934 1.00 17.68 94 SER A N 1
ATOM 618 C CA . SER A 1 95 ? 17.445 -5.149 -2.697 1.00 19.52 94 SER A CA 1
ATOM 619 C C . SER A 1 95 ? 16.982 -4.800 -1.270 1.00 18.21 94 SER A C 1
ATOM 620 O O . SER A 1 95 ? 17.356 -3.745 -0.749 1.00 16.61 94 SER A O 1
ATOM 623 N N . GLN A 1 96 ? 16.190 -5.666 -0.624 1.00 15.99 95 GLN A N 1
ATOM 624 C CA . GLN A 1 96 ? 15.895 -5.457 0.806 1.00 15.33 95 GLN A CA 1
ATOM 625 C C . GLN A 1 96 ? 17.202 -5.658 1.613 1.00 15.77 95 GLN A C 1
ATOM 626 O O . GLN A 1 96 ? 17.520 -4.876 2.513 1.00 13.40 95 GLN A O 1
ATOM 632 N N . LEU A 1 97 ? 17.977 -6.689 1.293 1.00 11.28 96 LEU A N 1
ATOM 633 C CA . LEU A 1 97 ? 19.219 -6.902 2.051 1.00 18.06 96 LEU A CA 1
ATOM 634 C C . LEU A 1 97 ? 20.195 -5.726 1.939 1.00 21.26 96 LEU A C 1
ATOM 635 O O . LEU A 1 97 ? 20.957 -5.446 2.874 1.00 15.96 96 LEU A O 1
ATOM 640 N N . ASP A 1 98 ? 20.180 -5.056 0.791 1.00 15.81 97 ASP A N 1
ATOM 641 C CA . ASP A 1 98 ? 21.070 -3.906 0.535 1.00 18.07 97 ASP A CA 1
ATOM 642 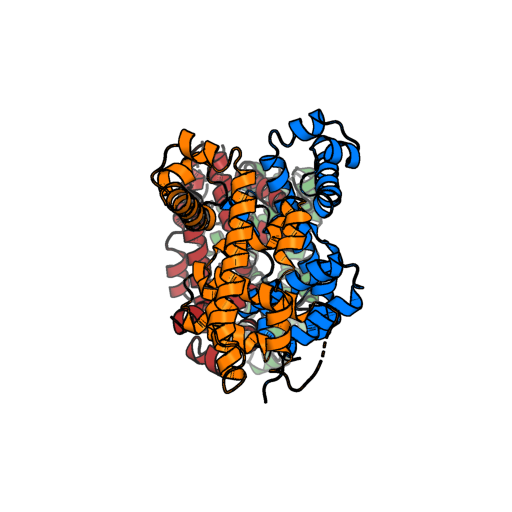C C . ASP A 1 98 ? 20.822 -2.743 1.512 1.00 17.58 97 ASP A C 1
ATOM 643 O O . ASP A 1 98 ? 21.668 -1.866 1.643 1.00 18.29 97 ASP A O 1
ATOM 648 N N . LEU A 1 99 ? 19.660 -2.718 2.170 1.00 16.51 98 LEU A N 1
ATOM 649 C CA . LEU A 1 99 ? 19.366 -1.690 3.195 1.00 19.46 98 LEU A CA 1
ATOM 650 C C . LEU A 1 99 ? 20.280 -1.827 4.409 1.00 23.52 98 LEU A C 1
ATOM 651 O O . LEU A 1 99 ? 20.573 -0.846 5.097 1.00 17.68 98 LEU A O 1
ATOM 656 N N . GLY A 1 100 ? 20.703 -3.058 4.681 1.00 18.07 99 GLY A N 1
ATOM 657 C CA . GLY A 1 100 ? 21.630 -3.325 5.772 1.00 18.00 99 GLY A CA 1
ATOM 658 C C . GLY A 1 100 ? 20.989 -3.408 7.146 1.00 17.07 99 GLY A C 1
ATOM 659 O O . GLY A 1 100 ? 19.760 -3.295 7.294 1.00 19.96 99 GLY A O 1
ATOM 660 N N . PRO A 1 101 ? 21.828 -3.591 8.178 1.00 22.76 100 PRO A N 1
ATOM 661 C CA . PRO A 1 101 ? 21.342 -3.859 9.533 1.00 22.55 100 PRO A CA 1
ATOM 662 C C . PRO A 1 101 ? 20.594 -2.709 10.201 1.00 19.38 100 PRO A C 1
ATOM 663 O O . PRO A 1 101 ? 20.052 -2.935 11.292 1.00 18.71 100 PRO A O 1
ATOM 667 N N . ILE A 1 102 ? 20.545 -1.522 9.603 1.00 18.20 101 ILE A N 1
ATOM 668 C CA . ILE A 1 102 ? 19.711 -0.459 10.185 1.00 18.86 101 ILE A CA 1
ATOM 669 C C . ILE A 1 102 ? 18.258 -0.956 10.305 1.00 18.25 101 ILE A C 1
ATOM 670 O O . ILE A 1 102 ? 17.491 -0.493 11.148 1.00 13.42 101 ILE A O 1
ATOM 675 N N . VAL A 1 103 ? 17.877 -1.891 9.445 1.00 15.19 102 VAL A N 1
ATOM 676 C CA . VAL A 1 103 ? 16.520 -2.407 9.489 1.00 16.98 102 VAL A CA 1
ATOM 677 C C . VAL A 1 103 ? 16.270 -3.100 10.830 1.00 14.20 102 VAL A C 1
ATOM 678 O O . VAL A 1 103 ? 15.235 -2.903 11.463 1.00 17.52 102 VAL A O 1
ATOM 682 N N . LEU A 1 104 ? 17.230 -3.898 11.283 1.00 16.30 103 LEU A N 1
ATOM 683 C CA . LEU A 1 104 ? 17.104 -4.505 12.601 1.00 20.82 103 LEU A CA 1
ATOM 684 C C . LEU A 1 104 ? 16.963 -3.421 13.668 1.00 19.84 103 LEU A C 1
ATOM 685 O O . LEU A 1 104 ? 16.142 -3.525 14.575 1.00 19.31 103 LEU A O 1
ATOM 690 N N . PHE A 1 105 ? 17.785 -2.386 13.571 1.00 16.21 104 PHE A N 1
ATOM 691 C CA . PHE A 1 105 ? 17.709 -1.293 14.533 1.00 12.99 104 PHE A CA 1
ATOM 692 C C . PHE A 1 105 ? 16.301 -0.683 14.586 1.00 17.20 104 PHE A C 1
ATOM 693 O O . PHE A 1 105 ? 15.713 -0.530 15.673 1.00 18.52 104 PHE A O 1
ATOM 701 N N . VAL A 1 106 ? 15.752 -0.340 13.422 1.00 16.26 105 VAL A N 1
ATOM 702 C CA . VAL A 1 106 ? 14.455 0.329 13.386 1.00 17.87 105 VAL A CA 1
ATOM 703 C C . VAL A 1 106 ? 13.326 -0.517 13.988 1.00 20.40 105 VAL A C 1
ATOM 704 O O . VAL A 1 106 ? 12.437 -0.002 14.676 1.00 16.83 105 VAL A O 1
ATOM 708 N N . TYR A 1 107 ? 13.345 -1.818 13.710 1.00 15.09 106 TYR A N 1
ATOM 709 C CA . TYR A 1 107 ? 12.310 -2.692 14.242 1.00 18.99 106 TYR A CA 1
ATOM 710 C C . TYR A 1 107 ? 12.483 -3.034 15.719 1.00 21.57 106 TYR A C 1
ATOM 711 O O . TYR A 1 107 ? 11.506 -3.334 16.403 1.00 22.74 106 TYR A O 1
ATOM 720 N N . TYR A 1 108 ? 13.710 -2.970 16.230 1.00 18.40 107 TYR A N 1
ATOM 721 C CA . TYR A 1 108 ? 13.945 -3.390 17.609 1.00 18.25 107 TYR A CA 1
ATOM 722 C C . TYR A 1 108 ? 14.132 -2.280 18.667 1.00 22.74 107 TYR A C 1
ATOM 723 O O . TYR A 1 108 ? 13.980 -2.530 19.876 1.00 23.41 107 TYR A O 1
ATOM 732 N N . GLU A 1 109 ? 14.421 -1.060 18.227 1.00 15.89 108 GLU A N 1
ATOM 733 C CA . GLU A 1 109 ? 14.579 0.050 19.164 1.00 17.53 108 GLU A CA 1
ATOM 734 C C . GLU A 1 109 ? 13.193 0.400 19.695 1.00 16.71 108 GLU A C 1
ATOM 735 O O . GLU A 1 109 ? 12.315 0.806 18.933 1.00 24.18 108 GLU A O 1
ATOM 741 N N . PRO A 1 110 ? 12.980 0.224 21.003 1.00 28.26 109 PRO A N 1
ATOM 742 C CA . PRO A 1 110 ? 11.628 0.251 21.578 1.00 29.65 109 PRO A CA 1
ATOM 743 C C . PRO A 1 110 ? 10.859 1.561 21.369 1.00 38.33 109 PRO A C 1
ATOM 744 O O . PRO A 1 110 ? 9.630 1.524 21.270 1.00 39.31 109 PRO A O 1
ATOM 748 N N . SER A 1 111 ? 11.556 2.694 21.314 1.00 28.57 110 SER A N 1
ATOM 749 C CA . SER A 1 111 ? 10.874 3.975 21.267 1.00 30.74 110 SER A CA 1
ATOM 750 C C . SER A 1 111 ? 10.405 4.312 19.858 1.00 31.08 110 SER A C 1
ATOM 751 O O . SER A 1 111 ? 9.690 5.297 19.653 1.00 34.63 110 SER A O 1
ATOM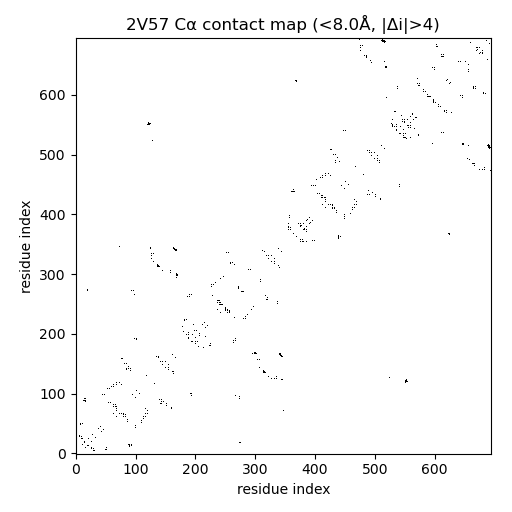 754 N N . ILE A 1 112 ? 10.831 3.519 18.880 1.00 23.85 111 ILE A N 1
ATOM 755 C CA . ILE A 1 112 ? 10.507 3.826 17.498 1.00 24.11 111 ILE A CA 1
ATOM 756 C C . ILE A 1 112 ? 9.087 3.412 17.101 1.00 31.31 111 ILE A C 1
ATOM 757 O O . ILE A 1 112 ? 8.245 4.264 16.833 1.00 29.90 111 ILE A O 1
ATOM 762 N N . LEU A 1 113 ? 8.819 2.112 17.055 1.00 32.20 112 LEU A N 1
ATOM 763 C CA . LEU A 1 113 ? 7.515 1.659 16.606 1.00 34.63 112 LEU A CA 1
ATOM 764 C C . LEU A 1 113 ? 6.462 1.745 17.714 1.00 42.91 112 LEU A C 1
ATOM 765 O O . LEU A 1 113 ? 5.305 1.374 17.508 1.00 40.49 112 LEU A O 1
ATOM 770 N N . ALA A 1 114 ? 6.873 2.241 18.881 1.00 42.83 113 ALA A N 1
ATOM 771 C CA . ALA A 1 114 ? 5.937 2.521 19.965 1.00 41.60 113 ALA A CA 1
ATOM 772 C C . ALA A 1 114 ? 4.941 3.606 19.551 1.00 39.59 113 ALA A C 1
ATOM 773 O O . ALA A 1 114 ? 3.863 3.718 20.127 1.00 40.88 113 ALA A O 1
ATOM 775 N N . ASP A 1 115 ? 5.308 4.413 18.559 1.00 34.74 114 ASP A N 1
ATOM 776 C CA . ASP A 1 115 ? 4.390 5.408 18.001 1.00 38.85 114 ASP A CA 1
ATOM 777 C C . ASP A 1 115 ? 3.368 4.751 17.061 1.00 40.71 114 ASP A C 1
ATOM 778 O O . ASP A 1 115 ? 3.734 4.236 15.999 1.00 37.89 114 ASP A O 1
ATOM 783 N N . PRO A 1 116 ? 2.080 4.782 17.440 1.00 38.38 115 PRO A N 1
ATOM 784 C CA . PRO A 1 116 ? 1.010 4.099 16.695 1.00 36.17 115 PRO A CA 1
ATOM 785 C C . PRO A 1 116 ? 0.875 4.581 15.259 1.00 32.21 115 PRO A C 1
ATOM 786 O O . PRO A 1 116 ? 0.626 3.771 14.365 1.00 30.06 115 PRO A O 1
ATOM 790 N N . GLU A 1 117 ? 1.023 5.882 15.043 1.00 28.96 116 GLU A N 1
ATOM 791 C CA . GLU A 1 117 ? 1.009 6.445 13.694 1.00 35.13 116 GLU A CA 1
ATOM 792 C C . GLU A 1 117 ? 2.077 5.809 12.801 1.00 34.81 116 GLU A C 1
ATOM 793 O O . GLU A 1 117 ? 1.798 5.364 11.685 1.00 30.32 116 GLU A O 1
ATOM 795 N N . LEU A 1 118 ? 3.309 5.800 13.294 1.00 29.80 117 LEU A N 1
ATOM 796 C CA . LEU A 1 118 ? 4.435 5.248 12.550 1.00 25.84 117 LEU A CA 1
ATOM 797 C C . LEU A 1 118 ? 4.254 3.739 12.355 1.00 24.84 117 LEU A C 1
ATOM 798 O O . LEU A 1 118 ? 4.575 3.195 11.299 1.00 24.12 117 LEU A O 1
ATOM 803 N N . ALA A 1 119 ? 3.731 3.062 13.371 1.00 25.55 118 ALA A N 1
ATOM 804 C CA . ALA A 1 119 ? 3.508 1.623 13.269 1.00 30.04 118 ALA A CA 1
ATOM 805 C C . ALA A 1 119 ? 2.529 1.313 12.140 1.00 27.76 118 ALA A C 1
ATOM 806 O O . ALA A 1 119 ? 2.680 0.319 11.421 1.00 26.86 118 ALA A O 1
ATOM 808 N N . ALA A 1 120 ? 1.522 2.167 11.991 1.00 28.91 119 ALA A N 1
ATOM 809 C CA . ALA A 1 120 ? 0.520 1.989 10.930 1.00 29.95 119 ALA A CA 1
ATOM 810 C C . ALA A 1 120 ? 1.140 2.216 9.545 1.00 30.33 119 ALA A C 1
ATOM 811 O O . ALA A 1 120 ? 0.936 1.429 8.626 1.00 31.82 119 ALA A O 1
ATOM 813 N N . TYR A 1 121 ? 1.900 3.292 9.411 1.00 26.10 120 TYR A N 1
ATOM 814 C CA . TYR A 1 121 ? 2.684 3.561 8.206 1.00 26.45 120 TYR A CA 1
ATOM 815 C C . TYR A 1 121 ? 3.560 2.377 7.826 1.00 24.01 120 TYR A C 1
ATOM 816 O O . TYR A 1 121 ? 3.699 2.040 6.658 1.00 25.21 120 TYR A O 1
ATOM 825 N N . PHE A 1 122 ? 4.154 1.739 8.826 1.00 22.59 121 PHE A N 1
ATOM 826 C CA . PHE A 1 122 ? 5.042 0.600 8.588 1.00 23.34 121 PHE A CA 1
ATOM 827 C C . PHE A 1 122 ? 4.315 -0.611 8.019 1.00 24.03 121 PHE A C 1
ATOM 828 O O . PHE A 1 122 ? 4.928 -1.465 7.384 1.00 23.38 121 PHE A O 1
ATOM 836 N N . ASP A 1 123 ? 3.006 -0.687 8.243 1.00 26.72 122 ASP A N 1
ATOM 837 C CA . ASP A 1 123 ? 2.250 -1.835 7.752 1.00 29.74 122 ASP A CA 1
ATOM 838 C C . ASP A 1 123 ? 1.969 -1.772 6.247 1.00 30.61 122 ASP A C 1
ATOM 839 O O . ASP A 1 123 ? 1.509 -2.748 5.665 1.00 23.79 122 ASP A O 1
ATOM 844 N N . ILE A 1 124 ? 2.299 -0.643 5.621 1.00 26.01 123 ILE A N 1
ATOM 845 C CA . ILE A 1 124 ? 1.949 -0.393 4.224 1.00 22.94 123 ILE A CA 1
ATOM 846 C C . ILE A 1 124 ? 3.146 -0.471 3.257 1.00 27.05 123 ILE A C 1
ATOM 847 O O . ILE A 1 124 ? 4.169 0.184 3.462 1.00 22.23 123 ILE A O 1
ATOM 852 N N . GLY A 1 125 ? 3.021 -1.265 2.196 1.00 23.24 124 GLY A N 1
ATOM 853 C CA . GLY A 1 125 ? 4.004 -1.186 1.131 1.00 21.60 124 GLY A CA 1
ATOM 854 C C . GLY A 1 125 ? 4.357 -2.489 0.461 1.00 24.66 124 GLY A C 1
ATOM 855 O O . GLY A 1 125 ? 4.881 -2.474 -0.659 1.00 28.59 124 GLY A O 1
ATOM 856 N N . ASP A 1 126 ? 4.086 -3.609 1.132 1.00 15.96 125 ASP A N 1
ATOM 857 C CA . ASP A 1 126 ? 4.576 -4.903 0.643 1.00 16.14 125 ASP A CA 1
ATOM 858 C C . ASP A 1 126 ? 3.494 -5.706 -0.031 1.00 16.73 125 ASP A C 1
ATOM 859 O O . ASP A 1 126 ? 3.600 -6.934 -0.145 1.00 20.81 125 ASP A O 1
ATOM 864 N N . GLU A 1 127 ? 2.438 -5.025 -0.488 1.00 23.29 126 GLU A N 1
ATOM 865 C CA . GLU A 1 127 ? 1.276 -5.752 -0.994 1.00 20.68 126 GLU A CA 1
ATOM 866 C C . GLU A 1 127 ? 1.612 -6.622 -2.204 1.00 21.36 126 GLU A C 1
ATOM 867 O O . GLU A 1 127 ? 1.036 -7.691 -2.375 1.00 19.93 126 GLU A O 1
ATOM 873 N N . ALA A 1 128 ? 2.549 -6.172 -3.033 1.00 15.72 127 ALA A N 1
ATOM 874 C CA . ALA A 1 128 ? 2.909 -6.929 -4.233 1.00 21.95 127 ALA A CA 1
ATOM 875 C C . ALA A 1 128 ? 3.728 -8.185 -3.867 1.00 22.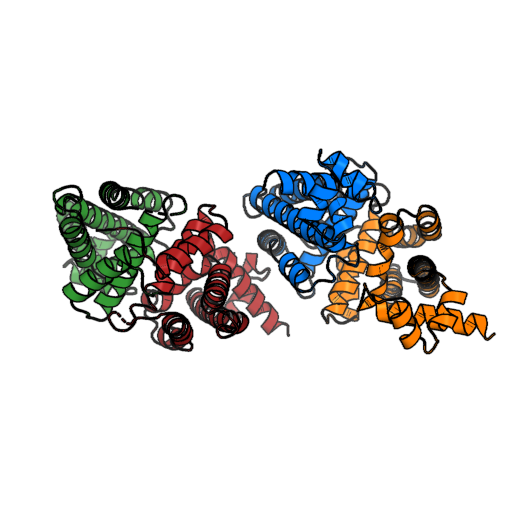09 127 ALA A C 1
ATOM 876 O O . ALA A 1 128 ? 3.683 -9.205 -4.570 1.00 26.74 127 ALA A O 1
ATOM 878 N N . ILE A 1 129 ? 4.474 -8.118 -2.773 1.00 17.71 128 ILE A N 1
ATOM 879 C CA . ILE A 1 129 ? 5.226 -9.300 -2.337 1.00 15.76 128 ILE A CA 1
ATOM 880 C C . ILE A 1 129 ? 4.220 -10.331 -1.874 1.00 17.75 128 ILE A C 1
ATOM 881 O O . ILE A 1 129 ? 4.302 -11.530 -2.211 1.00 20.18 128 ILE A O 1
ATOM 886 N N . VAL A 1 130 ? 3.225 -9.857 -1.136 1.00 17.66 129 VAL A N 1
ATOM 887 C CA . VAL A 1 130 ? 2.196 -10.768 -0.652 1.00 20.39 129 VAL A CA 1
ATOM 888 C C . VAL A 1 130 ? 1.440 -11.422 -1.799 1.00 26.08 129 VAL A C 1
ATOM 889 O O . VAL A 1 130 ? 1.125 -12.622 -1.729 1.00 22.80 129 VAL A O 1
ATOM 893 N N . GLU A 1 131 ? 1.148 -10.645 -2.851 1.00 21.55 130 GLU A N 1
ATOM 894 C CA . GLU A 1 131 ? 0.504 -11.200 -4.041 1.00 18.80 130 GLU A CA 1
ATOM 895 C C . GLU A 1 131 ? 1.295 -12.395 -4.603 1.00 22.93 130 GLU A C 1
ATOM 896 O O . GLU A 1 131 ? 0.734 -13.464 -4.885 1.00 21.79 130 GLU A O 1
ATOM 902 N N . VAL A 1 132 ? 2.594 -12.194 -4.778 1.00 21.30 131 VAL A N 1
ATOM 903 C CA . VAL A 1 132 ? 3.472 -13.204 -5.351 1.00 24.99 131 VAL A CA 1
ATOM 904 C C . VAL A 1 132 ? 3.591 -14.457 -4.470 1.00 23.53 131 VAL A C 1
ATOM 905 O O . VAL A 1 132 ? 3.542 -15.585 -4.964 1.00 23.61 131 VAL A O 1
ATOM 909 N N . LEU A 1 133 ? 3.722 -14.258 -3.167 1.00 21.49 132 LEU A N 1
ATOM 910 C CA . LEU A 1 133 ? 3.712 -15.378 -2.226 1.00 24.55 132 LEU A CA 1
ATOM 911 C C . LEU A 1 133 ? 2.368 -16.101 -2.296 1.00 27.52 132 LEU A C 1
ATOM 912 O O . LEU A 1 133 ? 2.300 -17.340 -2.229 1.00 23.83 132 LEU A O 1
ATOM 917 N N . ASN A 1 134 ? 1.290 -15.329 -2.433 1.00 19.63 133 ASN A N 1
ATOM 918 C CA . ASN A 1 134 ? -0.024 -15.952 -2.614 1.00 24.89 133 ASN A CA 1
ATOM 919 C C . ASN A 1 134 ? -0.072 -16.799 -3.885 1.00 27.12 133 ASN A C 1
ATOM 920 O O . ASN A 1 134 ? -0.562 -17.935 -3.861 1.00 25.83 133 ASN A O 1
ATOM 925 N N . ARG A 1 135 ? 0.437 -16.246 -4.988 1.00 20.89 134 ARG A N 1
ATOM 926 C CA . ARG A 1 135 ? 0.396 -16.943 -6.273 1.00 25.66 134 ARG A CA 1
ATOM 927 C C . ARG A 1 135 ? 1.162 -18.271 -6.219 1.00 25.41 134 ARG A C 1
ATOM 928 O O . ARG A 1 135 ? 0.778 -19.258 -6.849 1.00 23.37 134 ARG A O 1
ATOM 936 N N . ALA A 1 136 ? 2.237 -18.290 -5.443 1.00 29.99 135 ALA A N 1
ATOM 937 C CA . ALA A 1 136 ? 3.090 -19.465 -5.361 1.00 28.97 135 ALA A CA 1
ATOM 938 C C . ALA A 1 136 ? 2.779 -20.355 -4.156 1.00 27.78 135 ALA A C 1
ATOM 939 O O . ALA A 1 136 ? 3.526 -21.284 -3.864 1.00 27.23 135 ALA A O 1
ATOM 941 N N . SER A 1 137 ? 1.686 -20.083 -3.453 1.00 29.33 136 SER A N 1
ATOM 942 C CA . SER A 1 137 ? 1.372 -20.840 -2.242 1.00 41.60 136 SER A CA 1
ATOM 943 C C . SER A 1 137 ? 1.276 -22.343 -2.503 1.00 51.86 136 SER A C 1
ATOM 944 O O . SER A 1 137 ? 0.445 -22.797 -3.296 1.00 52.68 136 SER A O 1
ATOM 947 N N . TYR A 1 143 ? -2.556 -22.478 6.710 1.00 59.20 142 TYR A N 1
ATOM 948 C CA . TYR A 1 143 ? -1.806 -21.339 7.222 1.00 53.86 142 TYR A CA 1
ATOM 949 C C . TYR A 1 143 ? -2.731 -20.209 7.652 1.00 49.80 142 TYR A C 1
ATOM 950 O O . TYR A 1 143 ? -3.495 -19.686 6.843 1.00 47.43 142 TYR A O 1
ATOM 959 N N . PRO A 1 144 ? -2.647 -19.820 8.932 1.00 49.98 143 PRO A N 1
ATOM 960 C CA . PRO A 1 144 ? -3.465 -18.759 9.524 1.00 52.95 143 PRO A CA 1
ATOM 961 C C . PRO A 1 144 ? -3.377 -17.467 8.724 1.00 59.95 143 PRO A C 1
ATOM 962 O O . PRO A 1 144 ? -2.515 -17.344 7.853 1.00 59.50 143 PRO A O 1
ATOM 966 N N . PRO A 1 145 ? -4.261 -16.503 9.022 1.00 63.77 144 PRO A N 1
ATOM 967 C CA . PRO A 1 145 ? -4.290 -15.210 8.329 1.00 60.91 144 PRO A CA 1
ATOM 968 C C . PRO A 1 145 ? -2.943 -14.495 8.352 1.00 53.09 144 PRO A C 1
ATOM 969 O O . PRO A 1 145 ? -2.394 -14.247 9.431 1.00 48.75 144 PRO A O 1
ATOM 973 N N . GLY A 1 146 ? -2.425 -14.167 7.171 1.00 49.10 145 GLY A N 1
ATOM 974 C CA . GLY A 1 146 ? -1.234 -13.339 7.056 1.00 40.94 145 GLY A CA 1
ATOM 975 C C . GLY A 1 146 ? 0.041 -14.008 7.544 1.00 34.95 145 GLY A C 1
ATOM 976 O O . GLY A 1 146 ? 1.038 -13.344 7.849 1.00 26.92 145 GLY A O 1
ATOM 977 N N . TRP A 1 147 ? 0.018 -15.333 7.620 1.00 33.63 146 TRP A N 1
ATOM 978 C CA . TRP A 1 147 ? 1.181 -16.045 8.132 1.00 27.34 146 TRP A CA 1
ATOM 979 C C . TRP A 1 147 ? 2.334 -16.015 7.124 1.00 23.58 146 TRP A C 1
ATOM 980 O O . TRP A 1 147 ? 3.465 -15.731 7.496 1.00 24.53 146 TRP A O 1
ATOM 991 N N . ALA A 1 148 ? 2.040 -16.308 5.858 1.00 19.85 147 ALA A N 1
ATOM 992 C CA . ALA A 1 148 ? 3.067 -16.310 4.815 1.00 27.17 147 ALA A CA 1
ATOM 993 C C . ALA A 1 148 ? 3.835 -14.997 4.822 1.00 21.83 147 ALA A C 1
ATOM 994 O O . ALA A 1 148 ? 5.057 -14.984 4.730 1.00 19.03 147 ALA A O 1
ATOM 996 N N . ARG A 1 149 ? 3.118 -13.884 4.932 1.00 19.74 148 ARG A N 1
ATOM 997 C CA . ARG A 1 149 ? 3.775 -12.573 4.983 1.00 18.43 148 ARG A CA 1
ATOM 998 C C . ARG A 1 149 ? 4.733 -12.481 6.178 1.00 14.55 148 ARG A C 1
ATOM 999 O O . ARG A 1 149 ? 5.866 -12.011 6.058 1.00 16.89 148 ARG A O 1
ATOM 1007 N N . ARG A 1 150 ? 4.288 -12.949 7.328 1.00 14.61 149 ARG A N 1
ATOM 1008 C CA . ARG A 1 150 ? 5.148 -12.965 8.510 1.00 17.24 149 ARG A CA 1
ATOM 1009 C C . ARG A 1 150 ? 6.393 -13.806 8.310 1.00 16.02 149 ARG A C 1
ATOM 1010 O O . ARG A 1 150 ? 7.456 -13.459 8.799 1.00 16.26 149 ARG A O 1
ATOM 1018 N N . VAL A 1 151 ? 6.247 -14.950 7.641 1.00 15.98 150 VAL A N 1
ATOM 1019 C CA . VAL A 1 151 ? 7.372 -15.862 7.471 1.00 14.66 150 VAL A CA 1
ATOM 1020 C C . VAL A 1 151 ? 8.404 -15.243 6.536 1.00 21.75 150 VAL A C 1
ATOM 1021 O O . VAL A 1 151 ? 9.604 -15.361 6.763 1.00 18.81 150 VAL A O 1
ATOM 1025 N N . PHE A 1 152 ? 7.935 -14.573 5.487 1.00 18.71 151 PHE A N 1
ATOM 1026 C CA . PHE A 1 152 ? 8.845 -13.923 4.553 1.00 12.61 151 PHE A CA 1
ATOM 1027 C C . PHE A 1 152 ? 9.740 -12.905 5.263 1.00 12.73 151 PHE A C 1
ATOM 1028 O O . PHE A 1 152 ? 10.962 -12.894 5.076 1.00 17.45 151 PHE A O 1
ATOM 1036 N N . TRP A 1 153 ? 9.143 -12.022 6.052 1.00 13.77 152 TRP A N 1
ATOM 1037 C CA . TRP A 1 153 ? 9.924 -10.997 6.738 1.00 15.03 152 TRP A CA 1
ATOM 1038 C C . TRP A 1 153 ? 10.744 -11.583 7.894 1.00 16.47 152 TRP A C 1
ATOM 1039 O O . TRP A 1 153 ? 11.768 -11.017 8.281 1.00 18.31 152 TRP A O 1
ATOM 1050 N N . ALA A 1 154 ? 10.304 -12.721 8.419 1.00 16.75 153 ALA A N 1
ATOM 1051 C CA . ALA A 1 154 ? 11.094 -13.464 9.405 1.00 18.90 153 ALA A CA 1
ATOM 1052 C C . ALA A 1 154 ? 12.382 -13.987 8.768 1.00 18.00 153 ALA A C 1
ATOM 1053 O O . ALA A 1 154 ? 13.458 -13.912 9.365 1.00 17.93 153 ALA A O 1
ATOM 1055 N N . LEU A 1 155 ? 12.271 -14.527 7.561 1.00 17.71 154 LEU A N 1
ATOM 1056 C CA . LEU A 1 155 ? 13.450 -15.001 6.853 1.00 18.31 154 LEU A CA 1
ATOM 1057 C C . LEU A 1 155 ? 14.342 -13.822 6.480 1.00 16.13 154 LEU A C 1
ATOM 1058 O O . LEU A 1 155 ? 15.570 -13.937 6.511 1.00 16.32 154 LEU A O 1
ATOM 1063 N N . MET A 1 156 ? 13.734 -12.688 6.118 1.00 16.81 155 MET A N 1
ATOM 1064 C CA . MET A 1 156 ? 14.507 -11.462 5.873 1.00 14.78 155 MET A CA 1
ATOM 1065 C C . MET A 1 156 ? 15.294 -11.056 7.113 1.00 16.15 155 MET A C 1
ATOM 1066 O O . MET A 1 156 ? 16.466 -10.676 7.021 1.00 11.71 155 MET A O 1
ATOM 1071 N N . GLN A 1 157 ? 14.648 -11.122 8.273 1.00 14.19 156 GLN A N 1
ATOM 1072 C CA . GLN A 1 157 ? 15.330 -10.836 9.535 1.00 18.44 156 GLN A CA 1
ATOM 1073 C C . GLN A 1 157 ? 16.549 -11.709 9.793 1.00 16.22 156 GLN A C 1
ATOM 1074 O O . GLN A 1 157 ? 17.617 -11.204 10.178 1.00 14.54 156 GLN A O 1
ATOM 1080 N N . ALA A 1 158 ? 16.409 -13.014 9.590 1.00 16.02 157 ALA A N 1
ATOM 1081 C CA . ALA A 1 158 ? 17.555 -13.906 9.717 1.00 16.93 157 ALA A CA 1
ATOM 1082 C C . ALA A 1 158 ? 18.634 -13.496 8.725 1.00 15.89 157 ALA A C 1
ATOM 1083 O O . ALA A 1 158 ? 19.833 -13.580 9.027 1.00 14.83 157 ALA A O 1
ATOM 1085 N N . GLY A 1 159 ? 18.209 -13.063 7.534 1.00 14.16 158 GLY A N 1
ATOM 1086 C CA . GLY A 1 159 ? 19.124 -12.594 6.503 1.00 11.25 158 GLY A CA 1
ATOM 1087 C C . GLY A 1 159 ? 19.946 -11.372 6.919 1.00 11.72 158 GLY A C 1
ATOM 1088 O O . GLY A 1 159 ? 21.157 -11.312 6.715 1.00 16.00 158 GLY A O 1
ATOM 1089 N N . TYR A 1 160 ? 19.289 -10.384 7.511 1.00 15.02 159 TYR A N 1
ATOM 1090 C CA . TYR A 1 160 ? 20.004 -9.217 8.003 1.00 9.23 159 TYR A CA 1
ATOM 1091 C C . TYR A 1 160 ? 21.026 -9.605 9.056 1.00 15.30 159 TYR A C 1
ATOM 1092 O O . TYR A 1 160 ? 22.130 -9.063 9.083 1.00 19.23 159 TYR A O 1
ATOM 1101 N N . GLU A 1 161 ? 20.670 -10.536 9.930 1.00 14.96 160 GLU A N 1
ATOM 1102 C CA . GLU A 1 161 ? 21.621 -10.975 10.950 1.00 16.20 160 GLU A CA 1
ATOM 1103 C C . GLU A 1 161 ? 22.824 -11.690 10.323 1.00 24.42 160 GLU A C 1
ATOM 1104 O O . GLU A 1 161 ? 23.965 -11.503 10.762 1.00 28.21 160 GLU A O 1
ATOM 1110 N N . ALA A 1 162 ? 22.573 -12.497 9.293 1.00 21.43 161 ALA A N 1
ATOM 1111 C CA . ALA A 1 162 ? 23.653 -13.201 8.603 1.00 25.30 161 ALA A CA 1
ATOM 1112 C C . ALA A 1 162 ? 24.567 -12.217 7.883 1.00 22.44 161 ALA A C 1
ATOM 1113 O O . ALA A 1 162 ? 25.785 -12.360 7.908 1.00 23.30 161 ALA A O 1
ATOM 1115 N N . ALA A 1 163 ? 23.973 -11.210 7.252 1.00 17.94 162 ALA A N 1
ATOM 1116 C CA . ALA A 1 163 ? 24.732 -10.144 6.601 1.00 21.74 162 ALA A CA 1
ATOM 1117 C C . ALA A 1 163 ? 25.600 -9.437 7.641 1.00 31.20 162 ALA A C 1
ATOM 1118 O O . ALA A 1 163 ? 26.764 -9.134 7.390 1.00 26.62 162 ALA A O 1
ATOM 1120 N N . LYS A 1 164 ? 25.025 -9.199 8.818 1.00 33.64 163 LYS A N 1
ATOM 1121 C CA . LYS A 1 164 ? 25.765 -8.628 9.943 1.00 36.79 163 LYS A CA 1
ATOM 1122 C C . LYS A 1 164 ? 27.011 -9.421 10.287 1.00 28.18 163 LYS A C 1
ATOM 1123 O O . LYS A 1 164 ? 27.999 -8.850 10.720 1.00 35.40 163 LYS A O 1
ATOM 1129 N N . ASP A 1 165 ? 26.952 -10.740 10.124 1.00 29.97 164 ASP A N 1
ATOM 1130 C CA . ASP A 1 165 ? 28.105 -11.597 10.340 1.00 35.54 164 ASP A CA 1
ATOM 1131 C C . ASP A 1 165 ? 29.113 -11.557 9.193 1.00 39.12 164 ASP A C 1
ATOM 1132 O O . ASP A 1 165 ? 30.175 -12.183 9.279 1.00 42.32 164 ASP A O 1
ATOM 1137 N N . GLY A 1 166 ? 28.779 -10.843 8.122 1.00 30.30 165 GLY A N 1
ATOM 1138 C CA . GLY A 1 166 ? 29.684 -10.707 6.993 1.00 33.31 165 GLY A CA 1
ATOM 1139 C C . GLY A 1 166 ? 29.522 -11.810 5.959 1.00 31.61 165 GLY A C 1
ATOM 1140 O O . GLY A 1 166 ? 30.392 -12.004 5.099 1.00 26.73 165 GLY A O 1
ATOM 1141 N N . MET A 1 167 ? 28.404 -12.527 6.038 1.00 26.17 166 MET A N 1
ATOM 1142 C CA . MET A 1 167 ? 28.080 -13.557 5.051 1.00 29.78 166 MET A CA 1
ATOM 1143 C C . MET A 1 167 ? 27.746 -12.907 3.700 1.00 23.75 166 MET A C 1
ATOM 1144 O O . MET A 1 167 ? 27.104 -11.865 3.663 1.00 25.09 166 MET A O 1
ATOM 1149 N N . PRO A 1 168 ? 28.204 -13.508 2.585 1.00 23.54 167 PRO A N 1
ATOM 1150 C CA . PRO A 1 168 ? 28.022 -12.878 1.271 1.00 23.71 167 PRO A CA 1
ATOM 1151 C C . PRO A 1 168 ? 26.555 -12.848 0.838 1.00 18.89 167 PRO A C 1
ATOM 1152 O O . PRO A 1 168 ? 25.830 -13.806 1.087 1.00 20.53 167 PRO A O 1
ATOM 1156 N N . ARG A 1 169 ? 26.136 -11.781 0.163 1.00 22.18 168 ARG A N 1
ATOM 1157 C CA . ARG A 1 169 ? 24.730 -11.640 -0.207 1.00 20.89 168 ARG A CA 1
ATOM 1158 C C . ARG A 1 169 ? 24.202 -12.869 -0.938 1.00 18.21 168 ARG A C 1
ATOM 1159 O O . ARG A 1 169 ? 23.128 -13.359 -0.634 1.00 16.41 168 ARG A O 1
ATOM 1167 N N . HIS A 1 170 ? 24.955 -13.372 -1.903 1.00 17.94 169 HIS A N 1
ATOM 1168 C CA . HIS A 1 170 ? 24.494 -14.547 -2.634 1.00 22.34 169 HIS A CA 1
ATOM 1169 C C . HIS A 1 170 ? 24.097 -15.728 -1.749 1.00 21.55 169 HIS A C 1
ATOM 1170 O O . HIS A 1 170 ? 23.065 -16.370 -1.979 1.00 21.56 169 HIS A O 1
ATOM 1177 N N . GLN A 1 171 ? 24.912 -16.043 -0.748 1.00 21.96 170 GLN A N 1
ATOM 1178 C CA . GLN A 1 171 ? 24.589 -17.178 0.105 1.00 21.63 170 GLN A CA 1
ATOM 1179 C C . GLN A 1 171 ? 23.353 -16.943 0.991 1.00 23.99 170 GLN A C 1
ATOM 1180 O O . GLN A 1 171 ? 22.603 -17.876 1.279 1.00 19.68 170 GLN A O 1
ATOM 1186 N N . ILE A 1 172 ? 23.156 -15.704 1.423 1.00 19.28 171 ILE A N 1
ATOM 1187 C CA . ILE A 1 172 ? 21.959 -15.339 2.164 1.00 18.30 171 ILE A CA 1
ATOM 1188 C C . ILE A 1 172 ? 20.713 -15.496 1.293 1.00 16.46 171 ILE A C 1
ATOM 1189 O O . ILE A 1 172 ? 19.692 -16.042 1.727 1.00 16.55 171 ILE A O 1
ATOM 1194 N N . VAL A 1 173 ? 20.793 -15.001 0.062 1.00 21.99 172 VAL A N 1
ATOM 1195 C CA . VAL A 1 173 ? 19.650 -15.043 -0.836 1.00 16.88 172 VAL A CA 1
ATOM 1196 C C . VAL A 1 173 ? 19.266 -16.500 -1.111 1.00 19.74 172 VAL A C 1
ATOM 1197 O O . VAL A 1 173 ? 18.089 -16.860 -1.014 1.00 17.02 172 VAL A O 1
ATOM 1201 N N . ASP A 1 174 ? 20.255 -17.341 -1.409 1.00 21.51 173 ASP A N 1
ATOM 1202 C CA . ASP A 1 174 ? 20.014 -18.782 -1.557 1.00 23.56 173 ASP A CA 1
ATOM 1203 C C . ASP A 1 174 ? 19.373 -19.399 -0.305 1.00 20.70 173 ASP A C 1
ATOM 1204 O O . ASP A 1 174 ? 18.440 -20.182 -0.419 1.00 19.83 173 ASP A O 1
ATOM 1209 N N . ALA A 1 175 ? 19.876 -19.059 0.875 1.00 22.30 174 ALA A N 1
ATOM 1210 C CA . ALA A 1 175 ? 19.331 -19.617 2.119 1.00 24.15 174 ALA A CA 1
ATOM 1211 C C . ALA A 1 175 ? 17.866 -19.197 2.316 1.00 21.13 174 ALA A C 1
ATOM 1212 O O . ALA A 1 175 ? 17.029 -19.973 2.797 1.00 19.40 174 ALA A O 1
ATOM 1214 N N . ILE A 1 176 ? 17.564 -17.952 1.972 1.00 13.93 175 ILE A N 1
ATOM 1215 C CA . ILE A 1 176 ? 16.202 -17.467 2.118 1.00 18.09 175 ILE A CA 1
ATOM 1216 C C . ILE A 1 176 ? 15.285 -18.174 1.132 1.00 20.30 175 ILE A C 1
ATOM 1217 O O . ILE A 1 176 ? 14.207 -18.633 1.500 1.00 19.07 175 ILE A O 1
ATOM 1222 N N . MET A 1 177 ? 15.725 -18.289 -0.115 1.00 19.42 176 MET A N 1
ATOM 1223 C CA . MET A 1 177 ? 14.883 -18.910 -1.141 1.00 22.34 176 MET A CA 1
ATOM 1224 C C . MET A 1 177 ? 14.627 -20.387 -0.809 1.00 20.30 176 MET A C 1
ATOM 1225 O O . MET A 1 177 ? 13.510 -20.882 -0.933 1.00 21.74 176 MET A O 1
ATOM 1230 N N . THR A 1 178 ? 15.660 -21.082 -0.360 1.00 21.43 177 THR A N 1
ATOM 1231 C CA . THR A 1 178 ? 15.482 -22.471 0.051 1.00 22.84 177 THR A CA 1
ATOM 1232 C C . THR A 1 178 ? 14.556 -22.586 1.255 1.00 19.10 177 THR A C 1
ATOM 1233 O O . THR A 1 178 ? 13.712 -23.502 1.332 1.00 22.19 177 THR A O 1
ATOM 1237 N N . SER A 1 179 ? 14.678 -21.650 2.195 1.00 17.54 178 SER A N 1
ATOM 1238 C CA . SER A 1 179 ? 13.836 -21.713 3.388 1.00 15.89 178 SER A CA 1
ATOM 1239 C C . SER A 1 179 ? 12.356 -21.458 3.033 1.00 20.81 178 SER A C 1
ATOM 1240 O O . SER A 1 179 ? 11.462 -22.093 3.592 1.00 18.49 178 SER A O 1
ATOM 1243 N N . LEU A 1 180 ? 12.118 -20.545 2.095 1.00 18.38 179 LEU A N 1
ATOM 1244 C CA . LEU A 1 180 ? 10.769 -20.253 1.617 1.00 19.25 179 LEU A CA 1
ATOM 1245 C C . LEU A 1 180 ? 10.078 -21.472 0.989 1.00 21.64 179 LEU A C 1
ATOM 1246 O O . LEU A 1 180 ? 8.871 -21.676 1.158 1.00 19.83 179 LEU A O 1
ATOM 1251 N N . THR A 1 181 ? 10.846 -22.271 0.260 1.00 22.09 180 THR A N 1
ATOM 1252 C CA . THR A 1 181 ? 10.284 -23.395 -0.479 1.00 23.04 180 THR A CA 1
ATOM 1253 C C . THR A 1 181 ? 10.314 -24.722 0.281 1.00 28.13 180 THR A C 1
ATOM 1254 O O . THR A 1 181 ? 9.501 -25.611 0.002 1.00 24.06 180 THR A O 1
ATOM 1258 N N . SER A 1 182 ? 11.229 -24.858 1.248 1.00 23.19 181 SER A N 1
ATOM 1259 C CA . SER A 1 182 ? 11.468 -26.154 1.891 1.00 28.63 181 SER A CA 1
ATOM 1260 C C . SER A 1 182 ? 11.504 -26.129 3.421 1.00 26.64 181 SER A C 1
ATOM 1261 O O . SER A 1 182 ? 11.488 -27.184 4.048 1.00 26.88 181 SER A O 1
ATOM 1264 N N . GLY A 1 183 ? 11.571 -24.943 4.022 1.00 19.53 182 GLY A N 1
ATOM 1265 C CA . GLY A 1 183 ? 11.758 -24.856 5.461 1.00 20.51 182 GLY A CA 1
ATOM 1266 C C . GLY A 1 183 ? 13.220 -25.139 5.793 1.00 25.00 182 GLY A C 1
ATOM 1267 O O . GLY A 1 183 ? 14.073 -25.124 4.903 1.00 22.42 182 GLY A O 1
ATOM 1268 N N . ILE A 1 184 ? 13.533 -25.385 7.059 1.00 19.07 183 ILE A N 1
ATOM 1269 C CA . ILE A 1 184 ? 14.930 -25.604 7.410 1.00 18.42 183 ILE A CA 1
ATOM 1270 C C . ILE A 1 184 ? 15.253 -27.015 7.849 1.00 24.87 183 ILE A C 1
ATOM 1271 O O . ILE A 1 184 ? 16.422 -27.337 7.990 1.00 22.08 183 ILE A O 1
ATOM 1276 N N . ILE A 1 185 ? 14.234 -27.841 8.074 1.00 21.73 184 ILE A N 1
ATOM 1277 C CA . ILE A 1 185 ? 14.454 -29.250 8.411 1.00 24.91 184 ILE A CA 1
ATOM 1278 C C . ILE A 1 185 ? 13.496 -30.131 7.623 1.00 23.85 184 ILE A C 1
ATOM 1279 O O . ILE A 1 185 ? 12.532 -29.643 7.045 1.00 24.85 184 ILE A O 1
ATOM 1284 N N . THR A 1 186 ? 13.780 -31.425 7.581 1.00 26.58 185 THR A N 1
ATOM 1285 C CA . THR A 1 186 ? 12.904 -32.364 6.900 1.00 31.39 185 THR A CA 1
ATOM 1286 C C . THR A 1 186 ? 12.640 -33.504 7.862 1.00 31.94 185 THR A C 1
ATOM 1287 O O . THR A 1 186 ? 13.557 -34.224 8.242 1.00 30.78 185 THR A O 1
ATOM 1291 N N . LEU A 1 187 ? 11.389 -33.645 8.277 1.00 33.57 186 LEU A N 1
ATOM 1292 C CA . LEU A 1 187 ? 11.015 -34.697 9.214 1.00 37.01 186 LEU A CA 1
ATOM 1293 C C . LEU A 1 187 ? 10.976 -36.061 8.536 1.00 45.18 186 LEU A C 1
ATOM 1294 O O . LEU A 1 187 ? 10.683 -36.160 7.342 1.00 42.05 186 LEU A O 1
ATOM 1299 N N . PRO A 1 188 ? 11.291 -37.119 9.299 1.00 42.75 187 PRO A N 1
ATOM 1300 C CA . PRO A 1 188 ? 11.140 -38.496 8.811 1.00 45.55 187 PRO A CA 1
ATOM 1301 C C . PRO A 1 188 ? 9.687 -38.808 8.483 1.00 49.59 187 PRO A C 1
ATOM 1302 O O . PRO A 1 188 ? 9.382 -39.088 7.325 1.00 56.27 187 PRO A O 1
ATOM 1306 N N . GLY B 1 10 ? 13.913 -15.091 50.526 1.00 61.87 9 GLY B N 1
ATOM 1307 C CA . GLY B 1 10 ? 13.846 -13.993 51.473 1.00 58.72 9 GLY B CA 1
ATOM 1308 C C . GLY B 1 10 ? 13.193 -12.774 50.854 1.00 53.88 9 GLY B C 1
ATOM 1309 O O . GLY B 1 10 ? 12.774 -12.804 49.695 1.00 48.49 9 GLY B O 1
ATOM 1310 N N . ALA B 1 11 ? 13.116 -11.696 51.627 1.00 52.76 10 ALA B N 1
ATOM 1311 C CA . ALA B 1 11 ? 12.470 -10.471 51.168 1.00 54.09 10 ALA B CA 1
ATOM 1312 C C . ALA B 1 11 ? 13.102 -9.884 49.905 1.00 47.58 10 ALA B C 1
ATOM 1313 O O . ALA B 1 11 ? 12.393 -9.473 48.985 1.00 44.31 10 ALA B O 1
ATOM 1315 N N . ARG B 1 12 ? 14.428 -9.835 49.852 1.00 44.46 11 ARG B N 1
ATOM 1316 C CA . ARG B 1 12 ? 15.091 -9.219 48.707 1.00 42.48 11 ARG B CA 1
ATOM 1317 C C . ARG B 1 12 ? 14.922 -10.046 47.437 1.00 40.74 11 ARG B C 1
ATOM 1318 O O . ARG B 1 12 ? 14.733 -9.493 46.343 1.00 35.45 11 ARG B O 1
ATOM 1326 N N . GLU B 1 13 ? 14.996 -11.366 47.585 1.00 37.87 12 GLU B N 1
ATOM 1327 C CA . GLU B 1 13 ? 14.798 -12.262 46.455 1.00 38.23 12 GLU B CA 1
ATOM 1328 C C . GLU B 1 13 ? 13.406 -12.045 45.895 1.00 31.86 12 GLU B C 1
ATOM 1329 O O . GLU B 1 13 ? 13.220 -11.905 44.683 1.00 26.75 12 GLU B O 1
ATOM 1335 N N . ARG B 1 14 ? 12.420 -12.020 46.791 1.00 31.66 13 ARG B N 1
ATOM 1336 C CA . ARG B 1 14 ? 11.028 -11.839 46.386 1.00 33.19 13 ARG B CA 1
ATOM 1337 C C . ARG B 1 14 ? 10.800 -10.486 45.711 1.00 29.81 13 ARG B C 1
ATOM 1338 O O . ARG B 1 14 ? 10.129 -10.399 44.689 1.00 29.19 13 ARG B O 1
ATOM 1346 N N . THR B 1 15 ? 11.376 -9.433 46.274 1.00 30.89 14 THR B N 1
ATOM 1347 C CA . THR B 1 15 ? 11.274 -8.106 45.672 1.00 29.43 14 THR B CA 1
ATOM 1348 C C . THR B 1 15 ? 11.867 -8.052 44.271 1.00 27.76 14 THR B C 1
ATOM 1349 O O . THR B 1 15 ? 11.274 -7.467 43.363 1.00 26.60 14 THR B O 1
ATOM 1353 N N . ARG B 1 16 ? 13.039 -8.659 44.094 1.00 26.42 15 ARG B N 1
ATOM 1354 C CA . ARG B 1 16 ? 13.669 -8.720 42.783 1.00 27.21 15 ARG B CA 1
ATOM 1355 C C . ARG B 1 16 ? 12.774 -9.432 41.763 1.00 24.11 15 ARG B C 1
ATOM 1356 O O . ARG B 1 16 ? 12.610 -8.955 40.631 1.00 20.05 15 ARG B O 1
ATOM 1364 N N . ARG B 1 17 ? 12.202 -10.564 42.168 1.00 25.56 16 ARG B N 1
ATOM 1365 C CA . ARG B 1 17 ? 11.319 -11.331 41.293 1.00 29.69 16 ARG B CA 1
ATOM 1366 C C . ARG B 1 17 ? 10.057 -10.540 40.946 1.00 27.34 16 ARG B C 1
ATOM 1367 O O . ARG B 1 17 ? 9.592 -10.569 39.812 1.00 22.27 16 ARG B O 1
ATOM 1369 N N . ALA B 1 18 ? 9.519 -9.821 41.925 1.00 25.08 17 ALA B N 1
ATOM 1370 C CA . ALA B 1 18 ? 8.359 -8.956 41.683 1.00 27.09 17 ALA B CA 1
ATOM 1371 C C . ALA B 1 18 ? 8.628 -7.860 40.648 1.00 22.55 17 ALA B C 1
ATOM 1372 O O . ALA B 1 18 ? 7.794 -7.612 39.761 1.00 25.07 17 ALA B O 1
ATOM 1374 N N . ILE B 1 19 ? 9.775 -7.194 40.762 1.00 19.64 18 ILE B N 1
ATOM 1375 C CA . ILE B 1 19 ? 10.165 -6.140 39.817 1.00 18.33 18 ILE B CA 1
ATOM 1376 C C . ILE B 1 19 ? 10.353 -6.702 38.407 1.00 22.01 18 ILE B C 1
ATOM 1377 O O . ILE B 1 19 ? 9.835 -6.150 37.416 1.00 21.83 18 ILE B O 1
ATOM 1382 N N . LEU B 1 20 ? 11.065 -7.819 38.313 1.00 20.17 19 LEU B N 1
ATOM 1383 C CA . LEU B 1 20 ? 11.288 -8.462 37.018 1.00 20.56 19 LEU B CA 1
ATOM 1384 C C . LEU B 1 20 ? 9.983 -8.948 36.382 1.00 20.35 19 LEU B C 1
ATOM 1385 O O . LEU B 1 20 ? 9.779 -8.800 35.182 1.00 22.20 19 LEU B O 1
ATOM 1390 N N . ASP B 1 21 ? 9.110 -9.537 37.195 1.00 23.89 20 ASP B N 1
ATOM 1391 C CA . ASP B 1 21 ? 7.841 -10.037 36.699 1.00 27.55 20 ASP B CA 1
ATOM 1392 C C . ASP B 1 21 ? 6.969 -8.869 36.234 1.00 24.99 20 ASP B C 1
ATOM 1393 O O . ASP B 1 21 ? 6.288 -8.967 35.223 1.00 23.20 20 ASP B O 1
ATOM 1398 N N . ALA B 1 22 ? 7.016 -7.758 36.963 1.00 18.95 21 ALA B N 1
ATOM 1399 C CA . ALA B 1 22 ? 6.287 -6.566 36.551 1.00 21.28 21 ALA B CA 1
ATOM 1400 C C . ALA B 1 22 ? 6.858 -5.975 35.258 1.00 19.16 21 ALA B C 1
ATOM 1401 O O . ALA B 1 22 ? 6.107 -5.492 34.399 1.00 21.06 21 ALA B O 1
ATOM 1403 N N . ALA B 1 23 ? 8.175 -6.006 35.125 1.00 19.24 22 ALA B N 1
ATOM 1404 C CA . ALA B 1 23 ? 8.820 -5.499 33.928 1.00 18.92 22 ALA B CA 1
ATOM 1405 C C . ALA B 1 23 ? 8.415 -6.338 32.717 1.00 21.47 22 ALA B C 1
ATOM 1406 O O . ALA B 1 23 ? 8.133 -5.803 31.646 1.00 24.00 22 ALA B O 1
ATOM 1408 N N . MET B 1 24 ? 8.389 -7.655 32.890 1.00 19.62 23 MET B N 1
ATOM 1409 C CA . MET B 1 24 ? 8.011 -8.549 31.793 1.00 23.54 23 MET B CA 1
ATOM 1410 C C . MET B 1 24 ? 6.600 -8.259 31.272 1.00 23.28 23 MET B C 1
ATOM 1411 O O . MET B 1 24 ? 6.339 -8.338 30.063 1.00 22.76 23 MET B O 1
ATOM 1416 N N . LEU B 1 25 ? 5.681 -7.923 32.178 1.00 21.52 24 LEU B N 1
ATOM 1417 C CA . LEU B 1 25 ? 4.310 -7.621 31.761 1.00 20.23 24 LEU B CA 1
ATOM 1418 C C . LEU B 1 25 ? 4.177 -6.217 31.178 1.00 21.98 24 LEU B C 1
ATOM 1419 O O . LEU B 1 25 ? 3.558 -6.005 30.125 1.00 25.44 24 LEU B O 1
ATOM 1424 N N . VAL B 1 26 ? 4.765 -5.245 31.864 1.00 20.50 25 VAL B N 1
ATOM 1425 C CA . VAL B 1 26 ? 4.571 -3.843 31.500 1.00 20.46 25 VAL B CA 1
ATOM 1426 C C . VAL B 1 26 ? 5.286 -3.487 30.188 1.00 21.03 25 VAL B C 1
ATOM 1427 O O . VAL B 1 26 ? 4.706 -2.856 29.304 1.00 24.45 25 VAL B O 1
ATOM 1431 N N . LEU B 1 27 ? 6.532 -3.907 30.056 1.00 17.84 26 LEU B N 1
ATOM 1432 C CA . LEU B 1 27 ? 7.298 -3.532 28.870 1.00 22.35 26 LEU B CA 1
ATOM 1433 C C . LEU B 1 27 ? 6.810 -4.244 27.619 1.00 24.02 26 LEU B C 1
ATOM 1434 O O . LEU B 1 27 ? 7.034 -3.768 26.514 1.00 29.13 26 LEU B O 1
ATOM 1439 N N . ALA B 1 28 ? 6.151 -5.389 27.785 1.00 27.99 27 ALA B N 1
ATOM 1440 C CA . ALA B 1 28 ? 5.576 -6.078 26.629 1.00 34.17 27 ALA B CA 1
ATOM 1441 C C . ALA B 1 28 ? 4.446 -5.296 25.951 1.00 34.89 27 ALA B C 1
ATOM 1442 O O . ALA B 1 28 ? 4.108 -5.573 24.806 1.00 39.71 27 ALA B O 1
ATOM 1444 N N . ASP B 1 29 ? 3.855 -4.331 26.647 1.00 30.12 28 ASP B N 1
ATOM 1445 C CA . ASP B 1 29 ? 2.726 -3.605 26.083 1.00 39.34 28 ASP B CA 1
ATOM 1446 C C . ASP B 1 29 ? 3.007 -2.114 26.061 1.00 32.32 28 ASP B C 1
ATOM 1447 O O . ASP B 1 29 ? 2.328 -1.347 25.375 1.00 29.33 28 ASP B O 1
ATOM 1452 N N . HIS B 1 30 ? 4.026 -1.719 26.814 1.00 22.15 29 HIS B N 1
ATOM 1453 C CA . HIS B 1 30 ? 4.394 -0.322 26.964 1.00 24.69 29 HIS B CA 1
ATOM 1454 C C . HIS B 1 30 ? 5.921 -0.246 26.983 1.00 25.63 29 HIS B C 1
ATOM 1455 O O . HIS B 1 30 ? 6.531 -0.053 28.031 1.00 23.24 29 HIS B O 1
ATOM 1462 N N . PRO B 1 31 ? 6.548 -0.394 25.804 1.00 33.14 30 PRO B N 1
ATOM 1463 C CA . PRO B 1 31 ? 8.011 -0.522 25.714 1.00 27.16 30 PRO B CA 1
ATOM 1464 C C . PRO B 1 31 ? 8.791 0.681 26.237 1.00 18.94 30 PRO B C 1
ATOM 1465 O O . PRO B 1 31 ? 9.966 0.531 26.593 1.00 22.67 30 PRO B O 1
ATOM 1469 N N . THR B 1 32 ? 8.157 1.842 26.296 1.00 19.49 31 THR B N 1
ATOM 1470 C CA . THR B 1 32 ? 8.827 3.029 26.803 1.00 25.91 31 THR B CA 1
ATOM 1471 C C . THR B 1 32 ? 8.501 3.335 28.261 1.00 27.73 31 THR B C 1
ATOM 1472 O O . THR B 1 32 ? 8.864 4.401 28.749 1.00 29.91 31 THR B O 1
ATOM 1476 N N . ALA B 1 33 ? 7.815 2.422 28.947 1.00 25.01 32 ALA B N 1
ATOM 1477 C CA . ALA B 1 33 ? 7.444 2.641 30.355 1.00 26.75 32 ALA B CA 1
ATOM 1478 C C . ALA B 1 33 ? 8.629 2.997 31.249 1.00 21.67 32 ALA B C 1
ATOM 1479 O O . ALA B 1 33 ? 9.659 2.331 31.231 1.00 28.40 32 ALA B O 1
ATOM 1481 N N . ALA B 1 34 ? 8.462 4.039 32.055 1.00 26.40 33 ALA B N 1
ATOM 1482 C CA . ALA B 1 34 ? 9.491 4.449 33.007 1.00 23.59 33 ALA B CA 1
ATOM 1483 C C . ALA B 1 34 ? 9.705 3.431 34.132 1.00 27.08 33 ALA B C 1
ATOM 1484 O O . ALA B 1 34 ? 8.813 2.648 34.478 1.00 26.34 33 ALA B O 1
ATOM 1486 N N . LEU B 1 35 ? 10.898 3.460 34.708 1.00 25.25 34 LEU B N 1
ATOM 1487 C CA . LEU B 1 35 ? 11.228 2.582 35.820 1.00 31.21 34 LEU B CA 1
ATOM 1488 C C . LEU B 1 35 ? 10.210 2.728 36.963 1.00 30.00 34 LEU B C 1
ATOM 1489 O O . LEU B 1 35 ? 9.833 1.744 37.595 1.00 29.62 34 LEU B O 1
ATOM 1494 N N . GLY B 1 36 ? 9.763 3.955 37.213 1.00 32.14 35 GLY B N 1
ATOM 1495 C CA . GLY B 1 36 ? 8.787 4.224 38.259 1.00 32.00 35 GLY B CA 1
ATOM 1496 C C . GLY B 1 36 ? 7.438 3.594 37.985 1.00 31.42 35 GLY B C 1
ATOM 1497 O O . GLY B 1 36 ? 6.709 3.194 38.892 1.00 34.08 35 GLY B O 1
ATOM 1498 N N . ASP B 1 37 ? 7.092 3.504 36.712 1.00 31.19 36 ASP B N 1
ATOM 1499 C CA . ASP B 1 37 ? 5.841 2.886 36.331 1.00 31.22 36 ASP B CA 1
ATOM 1500 C C . ASP B 1 37 ? 5.937 1.379 36.562 1.00 29.18 36 ASP B C 1
ATOM 1501 O O . ASP B 1 37 ? 4.987 0.740 37.008 1.00 24.46 36 ASP B O 1
ATOM 1506 N N . ILE B 1 38 ? 7.097 0.814 36.263 1.00 23.09 37 ILE B N 1
ATOM 1507 C CA . ILE B 1 38 ? 7.334 -0.597 36.561 1.00 30.92 37 ILE B CA 1
ATOM 1508 C C . ILE B 1 38 ? 7.296 -0.843 38.070 1.00 29.27 37 ILE B C 1
ATOM 1509 O O . ILE B 1 38 ? 6.765 -1.863 38.535 1.00 26.58 37 ILE B O 1
ATOM 1514 N N . ALA B 1 39 ? 7.837 0.102 38.836 1.00 27.35 38 ALA B N 1
ATOM 1515 C CA . ALA B 1 39 ? 7.820 -0.014 40.296 1.00 30.20 38 ALA B CA 1
ATOM 1516 C C . ALA B 1 39 ? 6.382 -0.159 40.796 1.00 24.95 38 ALA B C 1
ATOM 1517 O O . ALA B 1 39 ? 6.038 -1.065 41.570 1.00 26.77 38 ALA B O 1
ATOM 1519 N N . ALA B 1 40 ? 5.538 0.748 40.341 1.00 24.35 39 ALA B N 1
ATOM 1520 C CA . ALA B 1 40 ? 4.148 0.748 40.753 1.00 25.83 39 ALA B CA 1
ATOM 1521 C C . ALA B 1 40 ? 3.478 -0.602 40.439 1.00 25.11 39 ALA B C 1
ATOM 1522 O O . ALA B 1 40 ? 2.735 -1.136 41.260 1.00 25.88 39 ALA B O 1
ATOM 1524 N N . ALA B 1 41 ? 3.738 -1.140 39.251 1.00 21.64 40 ALA B N 1
ATOM 1525 C CA . ALA B 1 41 ? 3.162 -2.425 38.834 1.00 22.70 40 ALA B CA 1
ATOM 1526 C C . ALA B 1 41 ? 3.698 -3.596 39.683 1.00 23.82 40 ALA B C 1
ATOM 1527 O O . ALA B 1 41 ? 3.066 -4.655 39.771 1.00 24.36 40 ALA B O 1
ATOM 1529 N N . ALA B 1 42 ? 4.866 -3.393 40.285 1.00 23.25 41 ALA B N 1
ATOM 1530 C CA . ALA B 1 42 ? 5.467 -4.390 41.166 1.00 25.90 41 ALA B CA 1
ATOM 1531 C C . ALA B 1 42 ? 5.037 -4.208 42.611 1.00 29.73 41 ALA B C 1
ATOM 1532 O O . ALA B 1 42 ? 5.339 -5.047 43.450 1.00 31.65 41 ALA B O 1
ATOM 1534 N N . GLY B 1 43 ? 4.350 -3.109 42.904 1.00 23.28 42 GLY B N 1
ATOM 1535 C CA . GLY B 1 43 ? 3.883 -2.860 44.258 1.00 31.75 42 GLY B CA 1
ATOM 1536 C C . GLY B 1 43 ? 4.980 -2.347 45.177 1.00 34.36 42 GLY B C 1
ATOM 1537 O O . GLY B 1 43 ? 4.917 -2.503 46.398 1.00 37.22 42 GLY B O 1
ATOM 1538 N N . VAL B 1 44 ? 5.997 -1.731 44.589 1.00 32.90 43 VAL B N 1
ATOM 1539 C CA . VAL B 1 44 ? 7.101 -1.174 45.371 1.00 39.93 43 VAL B CA 1
ATOM 1540 C C . VAL B 1 44 ? 7.339 0.289 45.010 1.00 42.51 43 VAL B C 1
ATOM 1541 O O . VAL B 1 44 ? 6.938 0.750 43.940 1.00 42.00 43 VAL B O 1
ATOM 1545 N N . GLY B 1 45 ? 7.983 1.022 45.911 1.00 44.30 44 GLY B N 1
ATOM 1546 C CA . GLY B 1 45 ? 8.258 2.424 45.670 1.00 41.83 44 GLY B CA 1
ATOM 1547 C C . GLY B 1 45 ? 9.389 2.643 44.681 1.00 40.59 44 GLY B C 1
ATOM 1548 O O . GLY B 1 45 ? 10.279 1.798 44.514 1.00 35.48 44 GLY B O 1
ATOM 1549 N N . ARG B 1 46 ? 9.354 3.791 44.014 1.00 40.45 45 ARG B N 1
ATOM 1550 C CA . ARG B 1 46 ? 10.418 4.171 43.099 1.00 44.55 45 ARG B CA 1
ATOM 1551 C C . ARG B 1 46 ? 11.757 4.126 43.832 1.00 43.47 45 ARG B C 1
ATOM 1552 O O . ARG B 1 46 ? 12.776 3.698 43.286 1.00 42.43 45 ARG B O 1
ATOM 1560 N N . SER B 1 47 ? 11.732 4.560 45.085 1.00 40.54 46 SER B N 1
ATOM 1561 C CA . SER B 1 47 ? 12.912 4.560 45.935 1.00 45.86 46 SER B CA 1
ATOM 1562 C C . SER B 1 47 ? 13.483 3.145 46.087 1.00 43.53 46 SER B C 1
ATOM 1563 O O . SER B 1 47 ? 14.693 2.919 45.974 1.00 38.21 46 SER B O 1
ATOM 1566 N N . THR B 1 48 ? 12.593 2.193 46.332 1.00 38.50 47 THR B N 1
ATOM 1567 C CA . THR B 1 48 ? 12.976 0.799 46.484 1.00 36.12 47 THR B CA 1
ATOM 1568 C C . THR B 1 48 ? 13.537 0.221 45.187 1.00 31.10 47 THR B C 1
ATOM 1569 O O . THR B 1 48 ? 14.556 -0.468 45.200 1.00 29.80 47 THR B O 1
ATOM 1573 N N . VAL B 1 49 ? 12.887 0.507 44.065 1.00 28.72 48 VAL B N 1
ATOM 1574 C CA . VAL B 1 49 ? 13.352 -0.051 42.797 1.00 29.62 48 VAL B CA 1
ATOM 1575 C C . VAL B 1 49 ? 14.792 0.385 42.498 1.00 28.30 48 VAL B C 1
ATOM 1576 O O . VAL B 1 49 ? 15.584 -0.374 41.944 1.00 25.71 48 VAL B O 1
ATOM 1580 N N . HIS B 1 50 ? 15.139 1.605 42.890 1.00 24.74 49 HIS B N 1
ATOM 1581 C CA . HIS B 1 50 ? 16.479 2.115 42.612 1.00 27.78 49 HIS B CA 1
ATOM 1582 C C . HIS B 1 50 ? 17.580 1.447 43.440 1.00 28.35 49 HIS B C 1
ATOM 1583 O O . HIS B 1 50 ? 18.751 1.456 43.052 1.00 28.20 49 HIS B O 1
ATOM 1590 N N . ARG B 1 51 ? 17.203 0.845 44.561 1.00 23.62 50 ARG B N 1
ATOM 1591 C CA . ARG B 1 51 ? 18.154 0.041 45.335 1.00 28.26 50 ARG B CA 1
ATOM 1592 C C . ARG B 1 51 ? 18.412 -1.307 44.675 1.00 26.34 50 ARG B C 1
ATOM 1593 O O . ARG B 1 51 ? 19.359 -2.019 45.033 1.00 27.23 50 ARG B O 1
ATOM 1601 N N . TYR B 1 52 ? 17.552 -1.674 43.731 1.00 21.35 51 TYR B N 1
ATOM 1602 C CA . TYR B 1 52 ? 17.751 -2.899 42.954 1.00 23.18 51 TYR B CA 1
ATOM 1603 C C . TYR B 1 52 ? 18.342 -2.601 41.571 1.00 24.29 51 TYR B C 1
ATOM 1604 O O . TYR B 1 52 ? 19.284 -3.269 41.118 1.00 21.82 51 TYR B O 1
ATOM 1613 N N . TYR B 1 53 ? 17.776 -1.596 40.906 1.00 22.57 52 TYR B N 1
ATOM 1614 C CA . TYR B 1 53 ? 18.247 -1.170 39.596 1.00 22.94 52 TYR B CA 1
ATOM 1615 C C . TYR B 1 53 ? 18.352 0.359 39.589 1.00 25.62 52 TYR B C 1
ATOM 1616 O O . TYR B 1 53 ? 17.339 1.045 39.533 1.00 26.10 52 TYR B O 1
ATOM 1625 N N . PRO B 1 54 ? 19.588 0.896 39.683 1.00 27.39 53 PRO B N 1
ATOM 1626 C CA . PRO B 1 54 ? 19.772 2.347 39.851 1.00 30.56 53 PRO B CA 1
ATOM 1627 C C . PRO B 1 54 ? 19.262 3.142 38.653 1.00 30.72 53 PRO B C 1
ATOM 1628 O O . PRO B 1 54 ? 18.814 4.268 38.814 1.00 35.01 53 PRO B O 1
ATOM 1632 N N . GLU B 1 55 ? 19.357 2.557 37.467 1.00 29.30 54 GLU B N 1
ATOM 1633 C CA . GLU B 1 55 ? 18.891 3.194 36.247 1.00 25.58 54 GLU B CA 1
ATOM 1634 C C . GLU B 1 55 ? 18.054 2.208 35.449 1.00 27.16 54 GLU B C 1
ATOM 1635 O O . GLU B 1 55 ? 18.196 0.990 35.590 1.00 24.29 54 GLU B O 1
ATOM 1641 N N . ARG B 1 56 ? 17.178 2.738 34.608 1.00 19.44 55 ARG B N 1
ATOM 1642 C CA . ARG B 1 56 ? 16.297 1.919 33.799 1.00 21.62 55 ARG B CA 1
ATOM 1643 C C . ARG B 1 56 ? 17.077 0.891 32.986 1.00 22.71 55 ARG B C 1
ATOM 1644 O O . ARG B 1 56 ? 16.675 -0.278 32.873 1.00 18.94 55 ARG B O 1
ATOM 1652 N N . THR B 1 57 ? 18.188 1.333 32.403 1.00 25.72 56 THR B N 1
ATOM 1653 C CA . THR B 1 57 ? 19.009 0.457 31.573 1.00 26.67 56 THR B CA 1
ATOM 1654 C C . THR B 1 57 ? 19.508 -0.774 32.353 1.00 24.56 56 THR B C 1
ATOM 1655 O O . THR B 1 57 ? 19.678 -1.850 31.768 1.00 22.96 56 THR B O 1
ATOM 1659 N N . ASP B 1 58 ? 19.720 -0.627 33.664 1.00 19.72 57 ASP B N 1
ATOM 1660 C CA . ASP B 1 58 ? 20.151 -1.754 34.510 1.00 20.81 57 ASP B CA 1
ATOM 1661 C C . ASP B 1 58 ? 19.029 -2.785 34.631 1.00 24.06 57 ASP B C 1
ATOM 1662 O O . ASP B 1 58 ? 19.281 -3.991 34.693 1.00 18.56 57 ASP B O 1
ATOM 1667 N N . LEU B 1 59 ? 17.788 -2.300 34.682 1.00 20.01 58 LEU B N 1
ATOM 1668 C CA . LEU B 1 59 ? 16.640 -3.199 34.756 1.00 16.70 58 LEU B CA 1
ATOM 1669 C C . LEU B 1 59 ? 16.493 -3.938 33.432 1.00 20.12 58 LEU B C 1
ATOM 1670 O O . LEU B 1 59 ? 16.224 -5.146 33.410 1.00 18.79 58 LEU B O 1
ATOM 1675 N N . LEU B 1 60 ? 16.729 -3.226 32.333 1.00 20.21 59 LEU B N 1
ATOM 1676 C CA . LEU B 1 60 ? 16.583 -3.811 31.005 1.00 22.26 59 LEU B CA 1
ATOM 1677 C C . LEU B 1 60 ? 17.556 -4.972 30.795 1.00 22.54 59 LEU B C 1
ATOM 1678 O O . LEU B 1 60 ? 17.185 -6.016 30.251 1.00 19.16 59 LEU B O 1
ATOM 1683 N N . ARG B 1 61 ? 18.805 -4.779 31.212 1.00 22.43 60 ARG B N 1
ATOM 1684 C CA . ARG B 1 61 ? 19.797 -5.839 31.123 1.00 22.73 60 ARG B CA 1
ATOM 1685 C C . ARG B 1 61 ? 19.457 -7.026 32.048 1.00 21.32 60 ARG B C 1
ATOM 1686 O O . ARG B 1 61 ? 19.505 -8.201 31.636 1.00 17.06 60 ARG B O 1
ATOM 1694 N N . ALA B 1 62 ? 19.064 -6.730 33.284 1.00 15.33 61 ALA B N 1
ATOM 1695 C CA . ALA B 1 62 ? 18.565 -7.777 34.193 1.00 21.40 61 ALA B CA 1
ATOM 1696 C C . ALA B 1 62 ? 17.359 -8.571 33.646 1.00 18.05 61 ALA B C 1
ATOM 1697 O O . ALA B 1 62 ? 17.295 -9.798 33.790 1.00 17.62 61 ALA B O 1
ATOM 1699 N N . LEU B 1 63 ? 16.411 -7.878 33.020 1.00 18.22 62 LEU B N 1
ATOM 1700 C CA . LEU B 1 63 ? 15.223 -8.540 32.486 1.00 14.82 62 LEU B CA 1
ATOM 1701 C C . LEU B 1 63 ? 15.654 -9.487 31.369 1.00 14.92 62 LEU B C 1
ATOM 1702 O O . LEU B 1 63 ? 15.190 -10.630 31.283 1.00 15.94 62 LEU B O 1
ATOM 1707 N N . ALA B 1 64 ? 16.552 -8.999 30.516 1.00 17.66 63 ALA B N 1
ATOM 1708 C CA . ALA B 1 64 ? 17.045 -9.789 29.387 1.00 18.45 63 ALA B CA 1
ATOM 1709 C C . ALA B 1 64 ? 17.774 -11.045 29.878 1.00 16.58 63 ALA B C 1
ATOM 1710 O O . ALA B 1 64 ? 17.527 -12.153 29.385 1.00 19.46 63 ALA B O 1
ATOM 1712 N N . ARG B 1 65 ? 18.675 -10.891 30.845 1.00 15.33 64 ARG B N 1
ATOM 1713 C CA . ARG B 1 65 ? 19.229 -12.057 31.524 1.00 14.36 64 ARG B CA 1
ATOM 1714 C C . ARG B 1 65 ? 18.120 -13.026 32.026 1.00 20.55 64 ARG B C 1
ATOM 1715 O O . ARG B 1 65 ? 18.145 -14.227 31.744 1.00 20.24 64 ARG B O 1
ATOM 1723 N N . HIS B 1 66 ? 17.140 -12.496 32.747 1.00 13.92 65 HIS B N 1
ATOM 1724 C CA . HIS B 1 66 ? 16.081 -13.321 33.324 1.00 15.20 65 HIS B CA 1
ATOM 1725 C C . HIS B 1 66 ? 15.302 -14.096 32.255 1.00 20.64 65 HIS B C 1
ATOM 1726 O O . HIS B 1 66 ? 15.084 -15.307 32.408 1.00 20.98 65 HIS B O 1
ATOM 1733 N N . VAL B 1 67 ? 14.910 -13.414 31.173 1.00 20.35 66 VAL B N 1
ATOM 1734 C CA . VAL B 1 67 ? 14.231 -14.072 30.066 1.00 18.45 66 VAL B CA 1
ATOM 1735 C C . VAL B 1 67 ? 15.074 -15.144 29.383 1.00 18.40 66 VAL B C 1
ATOM 1736 O O . VAL B 1 67 ? 14.556 -16.214 29.064 1.00 16.59 66 VAL B O 1
ATOM 1740 N N . HIS B 1 68 ? 16.356 -14.863 29.132 1.00 15.68 67 HIS B N 1
ATOM 1741 C CA . HIS B 1 68 ? 17.253 -15.898 28.605 1.00 23.84 67 HIS B CA 1
ATOM 1742 C C . HIS B 1 68 ? 17.311 -17.105 29.554 1.00 22.07 67 HIS B C 1
ATOM 1743 O O . HIS B 1 68 ? 17.301 -18.262 29.103 1.00 21.60 67 HIS B O 1
ATOM 1750 N N . ASP B 1 69 ? 17.347 -16.838 30.861 1.00 21.69 68 ASP B N 1
ATOM 1751 C CA . ASP B 1 69 ? 17.285 -17.909 31.874 1.00 23.82 68 ASP B CA 1
ATOM 1752 C C . ASP B 1 69 ? 16.004 -18.749 31.735 1.00 23.91 68 ASP B C 1
ATOM 1753 O O . ASP B 1 69 ? 16.038 -19.988 31.804 1.00 21.09 68 ASP B O 1
ATOM 1758 N N . LEU B 1 70 ? 14.871 -18.068 31.590 1.00 20.18 69 LEU B N 1
ATOM 1759 C CA . LEU B 1 70 ? 13.583 -18.751 31.454 1.00 24.09 69 LEU B CA 1
ATOM 1760 C C . LEU B 1 70 ? 13.558 -19.599 30.200 1.00 20.99 69 LEU B C 1
ATOM 1761 O O . LEU B 1 70 ? 13.001 -20.700 30.195 1.00 22.49 69 LEU B O 1
ATOM 1766 N N . SER B 1 71 ? 14.168 -19.078 29.143 1.00 20.34 70 SER B N 1
ATOM 1767 C CA . SER B 1 71 ? 14.224 -19.772 27.862 1.00 22.64 70 SER B CA 1
ATOM 1768 C C . SER B 1 71 ? 14.982 -21.096 27.993 1.00 25.54 70 SER B C 1
ATOM 1769 O O . SER B 1 71 ? 14.534 -22.147 27.500 1.00 23.66 70 SER B O 1
ATOM 1772 N N . ASN B 1 72 ? 16.126 -21.039 28.668 1.00 22.07 71 ASN B N 1
ATOM 1773 C CA . ASN B 1 72 ? 16.928 -22.233 28.948 1.00 21.60 71 ASN B CA 1
ATOM 1774 C C . ASN B 1 72 ? 16.204 -23.241 29.818 1.00 19.01 71 ASN B C 1
ATOM 1775 O O . ASN B 1 72 ? 16.266 -24.447 29.569 1.00 26.66 71 ASN B O 1
ATOM 1780 N N . ALA B 1 73 ? 15.529 -22.763 30.849 1.00 23.40 72 ALA B N 1
ATOM 1781 C CA . ALA B 1 73 ? 14.813 -23.673 31.735 1.00 25.75 72 ALA B CA 1
ATOM 1782 C C . ALA B 1 73 ? 13.667 -24.328 30.970 1.00 26.40 72 ALA B C 1
ATOM 1783 O O . ALA B 1 73 ? 13.369 -25.509 31.171 1.00 26.05 72 ALA B O 1
ATOM 1785 N N . ALA B 1 74 ? 13.041 -23.568 30.071 1.00 29.58 73 ALA B N 1
ATOM 1786 C CA . ALA B 1 74 ? 11.886 -24.077 29.336 1.00 29.39 73 ALA B CA 1
ATOM 1787 C C . ALA B 1 74 ? 12.266 -25.169 28.336 1.00 30.38 73 ALA B C 1
ATOM 1788 O O . ALA B 1 74 ? 11.545 -26.157 28.177 1.00 32.38 73 ALA B O 1
ATOM 1790 N N . ILE B 1 75 ? 13.393 -24.997 27.661 1.00 26.65 74 ILE B N 1
ATOM 1791 C CA . ILE B 1 75 ? 13.868 -26.011 26.723 1.00 26.92 74 ILE B CA 1
ATOM 1792 C C . ILE B 1 75 ? 14.152 -27.309 27.464 1.00 31.71 74 ILE B C 1
ATOM 1793 O O . ILE B 1 75 ? 13.854 -28.407 26.984 1.00 32.31 74 ILE B O 1
ATOM 1798 N N . GLU B 1 76 ? 14.731 -27.168 28.646 1.00 29.86 75 GLU B N 1
ATOM 1799 C CA . GLU B 1 76 ? 15.042 -28.297 29.505 1.00 37.68 75 GLU B CA 1
ATOM 1800 C C . GLU B 1 76 ? 13.754 -29.016 29.931 1.00 34.81 75 GLU B C 1
ATOM 1801 O O . GLU B 1 76 ? 13.674 -30.252 29.898 1.00 33.73 75 GLU B O 1
ATOM 1807 N N . ARG B 1 77 ? 12.755 -28.230 30.330 1.00 32.25 76 ARG B N 1
ATOM 1808 C CA . ARG B 1 77 ? 11.484 -28.745 30.844 1.00 36.51 76 ARG B CA 1
ATOM 1809 C C . ARG B 1 77 ? 10.701 -29.485 29.753 1.00 39.15 76 ARG B C 1
ATOM 1810 O O . ARG B 1 77 ? 9.847 -30.320 30.043 1.00 39.92 76 ARG B O 1
ATOM 1818 N N . ALA B 1 78 ? 11.004 -29.185 28.497 1.00 30.53 77 ALA B N 1
ATOM 1819 C CA . ALA B 1 78 ? 10.319 -29.808 27.375 1.00 32.17 77 ALA B CA 1
ATOM 1820 C C . ALA B 1 78 ? 10.824 -31.221 27.060 1.00 36.44 77 ALA B C 1
ATOM 1821 O O . ALA B 1 78 ? 10.357 -31.850 26.106 1.00 35.08 77 ALA B O 1
ATOM 1823 N N . ASP B 1 79 ? 11.773 -31.716 27.855 1.00 37.15 78 ASP B N 1
ATOM 1824 C CA . ASP B 1 79 ? 12.363 -33.043 27.626 1.00 35.88 78 ASP B CA 1
ATOM 1825 C C . ASP B 1 79 ? 12.645 -33.251 26.139 1.00 34.86 78 ASP B C 1
ATOM 1826 O O . ASP B 1 79 ? 12.126 -34.179 25.515 1.00 32.18 78 ASP B O 1
ATOM 1828 N N . PRO B 1 80 ? 13.496 -32.391 25.569 1.00 34.80 79 PRO B N 1
ATOM 1829 C CA . PRO B 1 80 ? 13.635 -32.251 24.119 1.00 31.03 79 PRO B CA 1
ATOM 1830 C C . PRO B 1 80 ? 14.098 -33.520 23.423 1.00 33.61 79 PRO B C 1
ATOM 1831 O O . PRO B 1 80 ? 14.040 -33.574 22.204 1.00 39.49 79 PRO B O 1
ATOM 1835 N N . THR B 1 81 ? 14.569 -34.517 24.158 1.00 33.87 80 THR B N 1
ATOM 1836 C CA . THR B 1 81 ? 15.076 -35.716 23.504 1.00 35.68 80 THR B CA 1
ATOM 1837 C C . THR B 1 81 ? 14.190 -36.941 23.726 1.00 37.31 80 THR B C 1
ATOM 1838 O O . THR B 1 81 ? 14.521 -38.038 23.286 1.00 44.05 80 THR B O 1
ATOM 1842 N N . SER B 1 82 ? 13.070 -36.758 24.414 1.00 34.33 81 SER B N 1
ATOM 1843 C CA . SER B 1 82 ? 12.201 -37.884 24.742 1.00 34.14 81 SER B CA 1
ATOM 1844 C C . SER B 1 82 ? 11.196 -38.155 23.626 1.00 36.53 81 SER B C 1
ATOM 1845 O O . SER B 1 82 ? 10.486 -37.248 23.192 1.00 31.05 81 SER B O 1
ATOM 1848 N N . GLY B 1 83 ? 11.142 -39.398 23.153 1.00 41.04 82 GLY B N 1
ATOM 1849 C CA . GLY B 1 83 ? 10.108 -39.811 22.213 1.00 40.79 82 GLY B CA 1
ATOM 1850 C C . GLY B 1 83 ? 10.256 -39.305 20.787 1.00 37.63 82 GLY B C 1
ATOM 1851 O O . GLY B 1 83 ? 11.308 -38.793 20.406 1.00 39.56 82 GLY B O 1
ATOM 1852 N N . PRO B 1 84 ? 9.197 -39.458 19.979 1.00 33.04 83 PRO B N 1
ATOM 1853 C CA . PRO B 1 84 ? 9.190 -39.031 18.569 1.00 32.47 83 PRO B CA 1
ATOM 1854 C C . PRO B 1 84 ? 9.714 -37.605 18.384 1.00 30.82 83 PRO B C 1
ATOM 1855 O O . PRO B 1 84 ? 9.312 -36.701 19.113 1.00 28.67 83 PRO B O 1
ATOM 1859 N N . VAL B 1 85 ? 10.603 -37.407 17.413 1.00 30.81 84 VAL B N 1
ATOM 1860 C CA . VAL B 1 85 ? 11.282 -36.122 17.273 1.00 30.40 84 VAL B CA 1
ATOM 1861 C C . VAL B 1 85 ? 10.330 -34.989 16.880 1.00 30.76 84 VAL B C 1
ATOM 1862 O O . VAL B 1 85 ? 10.559 -33.829 17.222 1.00 29.79 84 VAL B O 1
ATOM 1866 N N . ASP B 1 86 ? 9.258 -35.316 16.166 1.00 32.11 85 ASP B N 1
ATOM 1867 C CA . ASP B 1 86 ? 8.292 -34.286 15.785 1.00 36.41 85 ASP B CA 1
ATOM 1868 C C . ASP B 1 86 ? 7.509 -33.749 16.988 1.00 33.91 85 ASP B C 1
ATOM 1869 O O . ASP B 1 86 ? 7.367 -32.541 17.155 1.00 29.49 85 ASP B O 1
ATOM 1874 N N . ALA B 1 87 ? 7.020 -34.648 17.832 1.00 33.76 86 ALA B N 1
ATOM 1875 C CA . ALA B 1 87 ? 6.346 -34.239 19.057 1.00 32.17 86 ALA B CA 1
ATOM 1876 C C . ALA B 1 87 ? 7.301 -33.514 19.997 1.00 31.36 86 ALA B C 1
ATOM 1877 O O . ALA B 1 87 ? 6.899 -32.565 20.677 1.00 27.27 86 ALA B O 1
ATOM 1879 N N . ALA B 1 88 ? 8.558 -33.961 20.046 1.00 26.12 87 ALA B N 1
ATOM 1880 C CA . ALA B 1 88 ? 9.552 -33.291 20.885 1.00 27.38 87 ALA B CA 1
ATOM 1881 C C . ALA B 1 88 ? 9.791 -31.865 20.411 1.00 29.04 87 ALA B C 1
ATOM 1882 O O . ALA B 1 88 ? 9.813 -30.937 21.219 1.00 24.78 87 ALA B O 1
ATOM 1884 N N . LEU B 1 89 ? 9.944 -31.687 19.097 1.00 32.72 88 LEU B N 1
ATOM 1885 C CA . LEU B 1 89 ? 10.139 -30.356 18.527 1.00 28.89 88 LEU B CA 1
ATOM 1886 C C . LEU B 1 89 ? 8.928 -29.474 18.830 1.00 24.60 88 LEU B C 1
ATOM 1887 O O . LEU B 1 89 ? 9.076 -28.303 19.160 1.00 22.19 88 LEU B O 1
ATOM 1892 N N . ARG B 1 90 ? 7.728 -30.040 18.723 1.00 25.15 89 ARG B N 1
ATOM 1893 C CA . ARG B 1 90 ? 6.529 -29.288 19.075 1.00 28.02 89 ARG B CA 1
ATOM 1894 C C . ARG B 1 90 ? 6.563 -28.810 20.534 1.00 24.08 89 ARG B C 1
ATOM 1895 O O . ARG B 1 90 ? 6.238 -27.651 20.816 1.00 20.85 89 ARG B O 1
ATOM 1903 N N . ARG B 1 91 ? 6.968 -29.679 21.455 1.00 23.38 90 ARG B N 1
ATOM 1904 C CA . ARG B 1 91 ? 7.086 -29.279 22.858 1.00 21.68 90 ARG B CA 1
ATOM 1905 C C . ARG B 1 91 ? 8.078 -28.120 23.030 1.00 23.96 90 ARG B C 1
ATOM 1906 O O . ARG B 1 91 ? 7.841 -27.195 23.810 1.00 23.10 90 ARG B O 1
ATOM 1914 N N . VAL B 1 92 ? 9.182 -28.169 22.292 1.00 22.90 91 VAL B N 1
ATOM 1915 C CA . VAL B 1 92 ? 10.177 -27.102 22.355 1.00 19.22 91 VAL B CA 1
ATOM 1916 C C . VAL B 1 92 ? 9.609 -25.778 21.867 1.00 21.97 91 VAL B C 1
ATOM 1917 O O . VAL B 1 92 ? 9.788 -24.741 22.519 1.00 22.75 91 VAL B O 1
ATOM 1921 N N . VAL B 1 93 ? 8.930 -25.811 20.721 1.00 17.24 92 VAL B N 1
ATOM 1922 C CA . VAL B 1 93 ? 8.257 -24.628 20.198 1.00 20.70 92 VAL B CA 1
ATOM 1923 C C . VAL B 1 93 ? 7.271 -24.051 21.221 1.00 22.79 92 VAL B C 1
ATOM 1924 O O . VAL B 1 93 ? 7.274 -22.846 21.493 1.00 18.61 92 VAL B O 1
ATOM 1928 N N . GLU B 1 94 ? 6.426 -24.912 21.783 1.00 20.78 93 GLU B N 1
ATOM 1929 C CA . GLU B 1 94 ? 5.468 -24.459 22.793 1.00 20.05 93 GLU B CA 1
ATOM 1930 C C . GLU B 1 94 ? 6.164 -23.809 23.972 1.00 23.25 93 GLU B C 1
ATOM 1931 O O . GLU B 1 94 ? 5.757 -22.742 24.433 1.00 27.44 93 GLU B O 1
ATOM 1937 N N . SER B 1 95 ? 7.216 -24.465 24.454 1.00 22.84 94 SER B N 1
ATOM 1938 C CA . SER B 1 95 ? 7.958 -23.993 25.614 1.00 26.01 94 SER B CA 1
ATOM 1939 C C . SER B 1 95 ? 8.453 -22.564 25.408 1.00 26.72 94 SER B C 1
ATOM 1940 O O . SER B 1 95 ? 8.364 -21.746 26.320 1.00 27.18 94 SER B O 1
ATOM 1943 N N . GLN B 1 96 ? 8.949 -22.261 24.209 1.00 22.99 95 GLN B N 1
ATOM 1944 C CA . GLN B 1 96 ? 9.407 -20.905 23.894 1.00 19.14 95 GLN B CA 1
ATOM 1945 C C . GLN B 1 96 ? 8.268 -19.927 23.587 1.00 20.67 95 GLN B C 1
ATOM 1946 O O . GLN B 1 96 ? 8.348 -18.748 23.945 1.00 24.17 95 GLN B O 1
ATOM 1952 N N . LEU B 1 97 ? 7.219 -20.391 22.914 1.00 17.04 96 LEU B N 1
ATOM 1953 C CA . LEU B 1 97 ? 6.082 -19.517 22.653 1.00 21.85 96 LEU B CA 1
ATOM 1954 C C . LEU B 1 97 ? 5.499 -19.013 23.981 1.00 30.13 96 LEU B C 1
ATOM 1955 O O . LEU B 1 97 ? 5.073 -17.857 24.094 1.00 25.56 96 LEU B O 1
ATOM 1960 N N . ASP B 1 98 ? 5.517 -19.878 24.991 1.00 24.39 97 ASP B N 1
ATOM 1961 C CA . ASP B 1 98 ? 4.883 -19.562 26.263 1.00 30.41 97 ASP B CA 1
ATOM 1962 C C . ASP B 1 98 ? 5.664 -18.514 27.074 1.00 30.03 97 ASP B C 1
ATOM 1963 O O . ASP B 1 98 ? 5.189 -18.042 28.101 1.00 33.65 97 ASP B O 1
ATOM 1968 N N . LEU B 1 99 ? 6.849 -18.142 26.609 1.00 27.03 98 LEU B N 1
ATOM 1969 C CA . LEU B 1 99 ? 7.604 -17.074 27.253 1.00 24.67 98 LEU B CA 1
ATOM 1970 C C . LEU B 1 99 ? 6.879 -15.742 27.042 1.00 25.25 98 LEU B C 1
ATOM 1971 O O . LEU B 1 99 ? 7.036 -14.817 27.833 1.00 28.09 98 LEU B O 1
ATOM 1976 N N . GLY B 1 100 ? 6.111 -15.634 25.959 1.00 26.68 99 GLY B N 1
ATOM 1977 C CA . GLY B 1 100 ? 5.338 -14.434 25.701 1.00 28.83 99 GLY B CA 1
ATOM 1978 C C . GLY B 1 100 ? 6.086 -13.363 24.921 1.00 30.45 99 GLY B C 1
ATOM 1979 O O . GLY B 1 100 ? 7.268 -13.508 24.606 1.00 24.03 99 GLY B O 1
ATOM 1980 N N . PRO B 1 101 ? 5.385 -12.273 24.593 1.00 31.53 100 PRO B N 1
ATOM 1981 C CA . PRO B 1 101 ? 5.920 -11.219 23.732 1.00 26.33 100 PRO B CA 1
ATOM 1982 C C . PRO B 1 101 ? 7.065 -10.411 24.339 1.00 26.33 100 PRO B C 1
ATOM 1983 O O . PRO B 1 101 ? 7.613 -9.589 23.616 1.00 25.05 100 PRO B O 1
ATOM 1987 N N . ILE B 1 102 ? 7.433 -10.612 25.604 1.00 21.65 101 ILE B N 1
ATOM 1988 C CA . ILE B 1 102 ? 8.596 -9.881 26.130 1.00 22.18 101 ILE B CA 1
ATOM 1989 C C . ILE B 1 102 ? 9.861 -10.279 25.360 1.00 17.15 101 ILE B C 1
ATOM 1990 O O . ILE B 1 102 ? 10.842 -9.526 25.274 1.00 22.84 101 ILE B O 1
ATOM 1995 N N . VAL B 1 103 ? 9.837 -11.466 24.767 1.00 23.45 102 VAL B N 1
ATOM 1996 C CA . VAL B 1 103 ? 10.970 -11.907 23.952 1.00 23.74 102 VAL B CA 1
ATOM 1997 C C . VAL B 1 103 ? 11.257 -10.951 22.784 1.00 25.70 102 VAL B C 1
ATOM 1998 O O . VAL B 1 103 ? 12.408 -10.782 22.398 1.00 29.78 102 VAL B O 1
ATOM 2002 N N . LEU B 1 104 ? 10.221 -10.307 22.246 1.00 21.50 103 LEU B N 1
ATOM 2003 C CA . LEU B 1 104 ? 10.409 -9.305 21.200 1.00 31.04 103 LEU B CA 1
ATOM 2004 C C . LEU B 1 104 ? 11.160 -8.102 21.737 1.00 28.95 103 LEU B C 1
ATOM 2005 O O . LEU B 1 104 ? 11.896 -7.416 21.011 1.00 27.36 103 LEU B O 1
ATOM 2010 N N . PHE B 1 105 ? 10.948 -7.818 23.013 1.00 23.99 104 PHE B N 1
ATOM 2011 C CA . PHE B 1 105 ? 11.611 -6.670 23.621 1.00 25.45 104 PHE B CA 1
ATOM 2012 C C . PHE B 1 105 ? 13.090 -6.991 23.861 1.00 26.85 104 PHE B C 1
ATOM 2013 O O . PHE B 1 105 ? 13.958 -6.158 23.578 1.00 25.55 104 PHE B O 1
ATOM 2021 N N . VAL B 1 106 ? 13.395 -8.199 24.346 1.00 21.33 105 VAL B N 1
ATOM 2022 C CA . VAL B 1 106 ? 14.773 -8.487 24.757 1.00 22.69 105 VAL B CA 1
ATOM 2023 C C . VAL B 1 106 ? 15.675 -9.159 23.712 1.00 25.24 105 VAL B C 1
ATOM 2024 O O . VAL B 1 106 ? 16.889 -9.171 23.868 1.00 23.87 105 VAL B O 1
ATOM 2028 N N . TYR B 1 107 ? 15.093 -9.697 22.646 1.00 26.49 106 TYR B N 1
ATOM 2029 C CA . TYR B 1 107 ? 15.874 -10.468 21.672 1.00 22.69 106 TYR B CA 1
ATOM 2030 C C . TYR B 1 107 ? 17.133 -9.764 21.149 1.00 20.15 106 TYR B C 1
ATOM 2031 O O . TYR B 1 107 ? 18.221 -10.330 21.193 1.00 21.00 106 TYR B O 1
ATOM 2040 N N . TYR B 1 108 ? 16.983 -8.528 20.689 1.00 21.41 107 TYR B N 1
ATOM 2041 C CA . TYR B 1 108 ? 18.065 -7.804 20.003 1.00 23.92 107 TYR B CA 1
ATOM 2042 C C . TYR B 1 108 ? 18.745 -6.813 20.957 1.00 22.59 107 TYR B C 1
ATOM 2043 O O . TYR B 1 108 ? 19.556 -5.987 20.544 1.00 21.47 107 TYR B O 1
ATOM 2052 N N . GLU B 1 109 ? 18.402 -6.910 22.240 1.00 22.62 108 GLU B N 1
ATOM 2053 C CA . GLU B 1 109 ? 18.918 -5.984 23.247 1.00 23.97 108 GLU B CA 1
ATOM 2054 C C . GLU B 1 109 ? 20.451 -5.872 23.402 1.00 25.20 108 GLU B C 1
ATOM 2055 O O . GLU B 1 109 ? 20.957 -4.774 23.643 1.00 26.52 108 GLU B O 1
ATOM 2061 N N . PRO B 1 110 ? 21.197 -6.994 23.300 1.00 23.49 109 PRO B N 1
ATOM 2062 C CA . PRO B 1 110 ? 22.653 -6.814 23.341 1.00 23.78 109 PRO B CA 1
ATOM 2063 C C . PRO B 1 110 ? 23.136 -5.865 22.244 1.00 26.01 109 PRO B C 1
ATOM 2064 O O . PRO B 1 110 ? 24.018 -5.045 22.490 1.00 24.67 109 PRO B O 1
ATOM 2068 N N . SER B 1 111 ? 22.557 -5.972 21.054 1.00 22.11 110 SER B N 1
ATOM 2069 C CA . SER B 1 111 ? 22.927 -5.085 19.951 1.00 25.93 110 SER B CA 1
ATOM 2070 C C . SER B 1 111 ? 22.423 -3.682 20.218 1.00 24.21 110 SER B C 1
ATOM 2071 O O . SER B 1 111 ? 23.171 -2.728 20.093 1.00 26.59 110 SER B O 1
ATOM 2074 N N . ILE B 1 112 ? 21.158 -3.568 20.608 1.00 25.80 111 ILE B N 1
ATOM 2075 C CA . ILE B 1 112 ? 20.553 -2.262 20.852 1.00 33.45 111 ILE B CA 1
ATOM 2076 C C . ILE B 1 112 ? 21.334 -1.482 21.903 1.00 31.79 111 ILE B C 1
ATOM 2077 O O . ILE B 1 112 ? 21.535 -0.286 21.759 1.00 31.06 111 ILE B O 1
ATOM 2082 N N . LEU B 1 113 ? 21.786 -2.167 22.954 1.00 29.24 112 LEU B N 1
ATOM 2083 C CA . LEU B 1 113 ? 22.538 -1.516 24.027 1.00 27.21 112 LEU B CA 1
ATOM 2084 C C . LEU B 1 113 ? 24.041 -1.575 23.821 1.00 24.76 112 LEU B C 1
ATOM 2085 O O . LEU B 1 113 ? 24.796 -1.146 24.686 1.00 31.00 112 LEU B O 1
ATOM 2090 N N . ALA B 1 114 ? 24.480 -2.120 22.697 1.00 21.51 113 ALA B N 1
ATOM 2091 C CA . ALA B 1 114 ? 25.902 -2.323 22.487 1.00 26.79 113 ALA B CA 1
ATOM 2092 C C . ALA B 1 114 ? 26.551 -2.906 23.750 1.00 25.76 113 ALA B C 1
ATOM 2093 O O . ALA B 1 114 ? 27.497 -2.333 24.298 1.00 30.35 113 ALA B O 1
ATOM 2095 N N . ASP B 1 115 ? 26.060 -4.064 24.177 1.00 21.70 114 ASP B N 1
ATOM 2096 C CA . ASP B 1 115 ? 26.439 -4.667 25.460 1.00 24.07 114 ASP B CA 1
ATOM 2097 C C . ASP B 1 115 ? 26.964 -6.074 25.198 1.00 19.69 114 ASP B C 1
ATOM 2098 O O . ASP B 1 115 ? 26.187 -7.037 25.215 1.00 20.82 114 ASP B O 1
ATOM 2103 N N . PRO B 1 116 ? 28.262 -6.183 24.903 1.00 25.22 115 PRO B N 1
ATOM 2104 C CA . PRO B 1 116 ? 28.933 -7.448 24.589 1.00 27.08 115 PRO B CA 1
ATOM 2105 C C . PRO B 1 116 ? 28.816 -8.427 25.748 1.00 22.93 115 PRO B C 1
ATOM 2106 O O . PRO B 1 116 ? 28.791 -9.634 25.535 1.00 18.80 115 PRO B O 1
ATOM 2110 N N . GLU B 1 117 ? 28.745 -7.913 26.970 1.00 19.08 116 GLU B N 1
ATOM 2111 C CA . GLU B 1 117 ? 28.571 -8.805 28.114 1.00 27.40 116 GLU B CA 1
ATOM 2112 C C . GLU B 1 117 ? 27.216 -9.518 28.069 1.00 24.43 116 GLU B C 1
ATOM 2113 O O . GLU B 1 117 ? 27.110 -10.706 28.412 1.00 19.87 116 GLU B O 1
ATOM 2119 N N . LEU B 1 118 ? 26.172 -8.801 27.649 1.00 18.94 117 LEU B N 1
ATOM 2120 C CA . LEU B 1 118 ? 24.856 -9.414 27.558 1.00 19.08 117 LEU B CA 1
ATOM 2121 C C . LEU B 1 118 ? 24.849 -10.380 26.374 1.00 20.49 117 LEU B C 1
ATOM 2122 O O . LEU B 1 118 ? 24.183 -11.416 26.418 1.00 17.34 117 LEU B O 1
ATOM 2127 N N . ALA B 1 119 ? 25.600 -10.047 25.326 1.00 19.20 118 ALA B N 1
ATOM 2128 C CA . ALA B 1 119 ? 25.702 -10.937 24.170 1.00 20.17 118 ALA B CA 1
ATOM 2129 C C . ALA B 1 119 ? 26.331 -12.272 24.600 1.00 22.90 118 ALA B C 1
ATOM 2130 O O . ALA B 1 119 ? 25.890 -13.340 24.171 1.00 22.41 118 ALA B O 1
ATOM 2132 N N . ALA B 1 120 ? 27.366 -12.197 25.433 1.00 20.07 119 ALA B N 1
ATOM 2133 C CA . ALA B 1 120 ? 28.033 -13.396 25.963 1.00 23.26 119 ALA B CA 1
ATOM 2134 C C . ALA B 1 120 ? 27.077 -14.206 26.832 1.00 19.69 119 ALA B C 1
ATOM 2135 O O . ALA B 1 120 ? 27.064 -15.443 26.785 1.00 20.69 119 ALA B O 1
ATOM 2137 N N . TYR B 1 121 ? 26.270 -13.512 27.626 1.00 16.71 120 TYR B N 1
ATOM 2138 C CA . TYR B 1 121 ? 25.272 -14.187 28.452 1.00 17.14 120 TYR B CA 1
ATOM 2139 C C . TYR B 1 121 ? 24.276 -14.994 27.612 1.00 21.07 120 TYR B C 1
ATOM 2140 O O . TYR B 1 121 ? 23.979 -16.149 27.939 1.00 22.78 120 TYR B O 1
ATOM 2149 N N . PHE B 1 122 ? 23.768 -14.374 26.543 1.00 15.34 121 PHE B N 1
ATOM 2150 C CA . PHE B 1 122 ? 22.787 -14.974 25.638 1.00 19.38 121 PHE B CA 1
ATOM 2151 C C . PHE B 1 122 ? 23.367 -16.182 24.900 1.00 19.71 121 PHE B C 1
ATOM 2152 O O . PHE B 1 122 ? 22.635 -17.073 24.485 1.00 24.38 121 PHE B O 1
ATOM 2160 N N . ASP B 1 123 ? 24.679 -16.183 24.695 1.00 21.32 122 ASP B N 1
ATOM 2161 C CA . ASP B 1 123 ? 25.339 -17.286 24.003 1.00 27.23 122 ASP B CA 1
ATOM 2162 C C . ASP B 1 123 ? 25.166 -18.616 24.728 1.00 27.86 122 ASP B C 1
ATOM 2163 O O . ASP B 1 123 ? 25.101 -19.672 24.089 1.00 22.09 122 ASP B O 1
ATOM 2168 N N . ILE B 1 124 ? 25.117 -18.569 26.058 1.00 25.99 123 ILE B N 1
ATOM 2169 C CA . ILE B 1 124 ? 25.160 -19.808 26.841 1.00 23.72 123 ILE B CA 1
ATOM 2170 C C . ILE B 1 124 ? 23.846 -20.550 26.707 1.00 25.52 123 ILE B C 1
ATOM 2171 O O . ILE B 1 124 ? 22.785 -20.010 27.028 1.00 27.36 123 ILE B O 1
ATOM 2176 N N . GLY B 1 125 ? 23.918 -21.774 26.189 1.00 19.21 124 GLY B N 1
ATOM 2177 C CA . GLY B 1 125 ? 22.724 -22.574 25.971 1.00 25.14 124 GLY B CA 1
ATOM 2178 C C . GLY B 1 125 ? 22.099 -22.387 24.593 1.00 23.60 124 GLY B C 1
ATOM 2179 O O . GLY B 1 125 ? 21.113 -23.045 24.254 1.00 23.53 124 GLY B O 1
ATOM 2180 N N . ASP B 1 126 ? 22.674 -21.510 23.783 1.00 20.73 125 ASP B N 1
ATOM 2181 C CA . ASP B 1 126 ? 22.039 -21.194 22.498 1.00 22.22 125 ASP B CA 1
ATOM 2182 C C . ASP B 1 126 ? 22.259 -22.233 21.389 1.00 24.92 125 ASP B C 1
ATOM 2183 O O . ASP B 1 126 ? 21.691 -22.113 20.310 1.00 29.92 125 ASP B O 1
ATOM 2188 N N . GLU B 1 127 ? 23.050 -23.271 21.661 1.00 24.73 126 GLU B N 1
ATOM 2189 C CA . GLU B 1 127 ? 23.194 -24.360 20.682 1.00 29.37 126 GLU B CA 1
ATOM 2190 C C . GLU B 1 127 ? 22.190 -25.498 20.861 1.00 29.57 126 GLU B C 1
ATOM 2191 O O . GLU B 1 127 ? 22.047 -26.329 19.969 1.00 30.18 126 GLU B O 1
ATOM 2197 N N . ALA B 1 128 ? 21.518 -25.557 22.009 1.00 28.77 127 ALA B N 1
ATOM 2198 C CA . ALA B 1 128 ? 20.595 -26.661 22.284 1.00 30.07 127 ALA B CA 1
ATOM 2199 C C . ALA B 1 128 ? 19.481 -26.760 21.233 1.00 27.29 127 ALA B C 1
ATOM 2200 O O . ALA B 1 128 ? 19.185 -27.842 20.746 1.00 24.89 127 ALA B O 1
ATOM 2202 N N . ILE B 1 129 ? 18.867 -25.631 20.896 1.00 19.99 128 ILE B N 1
ATOM 2203 C CA . ILE B 1 129 ? 17.833 -25.589 19.865 1.00 23.90 128 ILE B CA 1
ATOM 2204 C C . ILE B 1 129 ? 18.308 -26.141 18.515 1.00 25.72 128 ILE B C 1
ATOM 2205 O O . ILE B 1 129 ? 17.573 -26.855 17.829 1.00 31.17 128 ILE B O 1
ATOM 2210 N N . VAL B 1 130 ? 19.538 -25.808 18.148 1.00 23.55 129 VAL B N 1
ATOM 2211 C CA . VAL B 1 130 ? 20.145 -26.286 16.918 1.00 27.83 129 VAL B CA 1
ATOM 2212 C C . VAL B 1 130 ? 20.316 -27.806 16.953 1.00 36.19 129 VAL B C 1
ATOM 2213 O O . VAL B 1 130 ? 20.061 -28.490 15.957 1.00 29.48 129 VAL B O 1
ATOM 2217 N N . GLU B 1 131 ? 20.763 -28.332 18.096 1.00 31.92 130 GLU B N 1
ATOM 2218 C CA . GLU B 1 131 ? 20.896 -29.781 18.258 1.00 29.49 130 GLU B CA 1
ATOM 2219 C C . GLU B 1 131 ? 19.552 -30.448 18.098 1.00 30.17 130 GLU B C 1
ATOM 2220 O O . GLU B 1 131 ? 19.450 -31.513 17.480 1.00 33.16 130 GLU B O 1
ATOM 2226 N N . VAL B 1 132 ? 18.523 -29.828 18.669 1.00 26.35 131 VAL B N 1
ATOM 2227 C CA . VAL B 1 132 ? 17.171 -30.366 18.597 1.00 30.15 131 VAL B CA 1
ATOM 2228 C C . VAL B 1 132 ? 16.656 -30.361 17.151 1.00 32.49 131 VAL B C 1
ATOM 2229 O O . VAL B 1 132 ? 16.017 -31.317 16.715 1.00 25.33 131 VAL B O 1
ATOM 2233 N N . LEU B 1 133 ? 16.949 -29.291 16.414 1.00 29.28 132 LEU B N 1
ATOM 2234 C CA . LEU B 1 133 ? 16.520 -29.181 15.015 1.00 29.11 132 LEU B CA 1
ATOM 2235 C C . LEU B 1 133 ? 17.261 -30.154 14.097 1.00 32.22 132 LEU B C 1
ATOM 2236 O O . LEU B 1 133 ? 16.660 -30.831 13.254 1.00 30.47 132 LEU B O 1
ATOM 2241 N N . ASN B 1 134 ? 18.574 -30.215 14.267 1.00 34.77 133 ASN B N 1
ATOM 2242 C CA . ASN B 1 134 ? 19.406 -31.076 13.447 1.00 44.78 133 ASN B CA 1
ATOM 2243 C C . ASN B 1 134 ? 19.112 -32.536 13.705 1.00 46.06 133 ASN B C 1
ATOM 2244 O O . ASN B 1 134 ? 19.185 -33.368 12.802 1.00 46.81 133 ASN B O 1
ATOM 2249 N N . ARG B 1 135 ? 18.765 -32.853 14.940 1.00 46.82 134 ARG B N 1
ATOM 2250 C CA A ARG B 1 135 ? 18.484 -34.229 15.330 0.34 47.61 134 ARG B CA 1
ATOM 2251 C CA B ARG B 1 135 ? 18.521 -34.244 15.247 0.66 49.09 134 ARG B CA 1
ATOM 2252 C C . ARG B 1 135 ? 17.057 -34.624 14.968 1.00 53.31 134 ARG B C 1
ATOM 2253 O O . ARG B 1 135 ? 16.641 -35.757 15.189 1.00 61.90 134 ARG B O 1
ATOM 2268 N N . ALA B 1 136 ? 16.303 -33.679 14.409 1.00 46.37 135 ALA B N 1
ATOM 2269 C CA . ALA B 1 136 ? 14.961 -33.980 13.924 1.00 40.58 135 ALA B CA 1
ATOM 2270 C C . ALA B 1 136 ? 14.924 -33.938 12.399 1.00 42.14 135 ALA B C 1
ATOM 2271 O O . ALA B 1 136 ? 13.854 -34.049 11.792 1.00 50.78 135 ALA B O 1
ATOM 2273 N N . SER B 1 137 ? 16.087 -33.763 11.777 1.00 35.23 136 SER B N 1
ATOM 2274 C CA . SER B 1 137 ? 16.130 -33.562 10.329 1.00 30.16 136 SER B CA 1
ATOM 2275 C C . SER B 1 137 ? 16.902 -34.651 9.615 1.00 32.10 136 SER B C 1
ATOM 2276 O O . SER B 1 137 ? 17.962 -35.078 10.077 1.00 30.43 136 SER B O 1
ATOM 2279 N N . THR B 1 138 ? 16.367 -35.079 8.475 1.00 33.98 137 THR B N 1
ATOM 2280 C CA . THR B 1 138 ? 16.958 -36.159 7.694 1.00 43.94 137 THR B CA 1
ATOM 2281 C C . THR B 1 138 ? 18.001 -35.635 6.703 1.00 54.07 137 THR B C 1
ATOM 2282 O O . THR B 1 138 ? 18.739 -36.413 6.100 1.00 60.01 137 THR B O 1
ATOM 2286 N N . GLU B 1 139 ? 18.061 -34.317 6.538 1.00 56.70 138 GLU B N 1
ATOM 2287 C CA . GLU B 1 139 ? 19.034 -33.707 5.631 1.00 59.37 138 GLU B CA 1
ATOM 2288 C C . GLU B 1 139 ? 19.938 -32.722 6.367 1.00 56.96 138 GLU B C 1
ATOM 2289 O O . GLU B 1 139 ? 19.825 -32.566 7.580 1.00 53.23 138 GLU B O 1
ATOM 2295 N N . ARG B 1 140 ? 20.827 -32.060 5.627 1.00 56.32 139 ARG B N 1
ATOM 2296 C CA . ARG B 1 140 ? 21.626 -30.966 6.176 1.00 60.74 139 ARG B CA 1
ATOM 2297 C C . ARG B 1 140 ? 21.292 -29.634 5.494 1.00 63.82 139 ARG B C 1
ATOM 2298 O O . ARG B 1 140 ? 22.061 -28.668 5.555 1.00 63.41 139 ARG B O 1
ATOM 2300 N N . TYR B 1 143 ? 22.871 -25.054 4.579 1.00 53.71 142 TYR B N 1
ATOM 2301 C CA . TYR B 1 143 ? 22.686 -23.739 5.182 1.00 48.71 142 TYR B CA 1
ATOM 2302 C C . TYR B 1 143 ? 23.941 -23.282 5.913 1.00 51.11 142 TYR B C 1
ATOM 2303 O O . TYR B 1 143 ? 24.588 -24.073 6.590 1.00 58.13 142 TYR B O 1
ATOM 2312 N N . PRO B 1 144 ? 24.273 -21.991 5.784 1.00 47.43 143 PRO B N 1
ATOM 2313 C CA . PRO B 1 144 ? 25.365 -21.287 6.459 1.00 45.11 143 PRO B CA 1
ATOM 2314 C C . PRO B 1 144 ? 25.281 -21.347 7.984 1.00 50.54 143 PRO B C 1
ATOM 2315 O O . PRO B 1 144 ? 24.206 -21.585 8.542 1.00 45.06 143 PRO B O 1
ATOM 2319 N N . PRO B 1 145 ? 26.418 -21.109 8.656 1.00 56.22 144 PRO B N 1
ATOM 2320 C CA . PRO B 1 145 ? 26.523 -21.100 10.120 1.00 52.57 144 PRO B CA 1
ATOM 2321 C C . PRO B 1 145 ? 25.498 -20.193 10.789 1.00 41.98 144 PRO B C 1
ATOM 2322 O O . PRO B 1 145 ? 25.393 -19.013 10.448 1.00 39.09 144 PRO B O 1
ATOM 2326 N N . GLY B 1 146 ? 24.757 -20.749 11.741 1.00 32.59 145 GLY B N 1
ATOM 2327 C CA . GLY B 1 146 ? 23.818 -19.970 12.527 1.00 27.98 145 GLY B CA 1
ATOM 2328 C C . GLY B 1 146 ? 22.459 -19.790 11.871 1.00 20.61 145 GLY B C 1
ATOM 2329 O O . GLY B 1 146 ? 21.553 -19.227 12.493 1.00 24.25 145 GLY B O 1
ATOM 2330 N N . TRP B 1 147 ? 22.304 -20.281 10.639 1.00 21.06 146 TRP B N 1
ATOM 2331 C CA . TRP B 1 147 ? 21.065 -20.042 9.876 1.00 18.68 146 TRP B CA 1
ATOM 2332 C C . TRP B 1 147 ? 19.863 -20.636 10.587 1.00 23.93 146 TRP B C 1
ATOM 2333 O O . TRP B 1 147 ? 18.852 -19.972 10.758 1.00 18.97 146 TRP B O 1
ATOM 2344 N N . ALA B 1 148 ? 19.973 -21.901 10.996 1.00 23.57 147 ALA B N 1
ATOM 2345 C CA . ALA B 1 148 ? 18.848 -22.574 11.614 1.00 26.48 147 ALA B CA 1
ATOM 2346 C C . ALA B 1 148 ? 18.477 -21.866 12.900 1.00 22.46 147 ALA B C 1
ATOM 2347 O O . ALA B 1 148 ? 17.302 -21.680 13.188 1.00 23.93 147 ALA B O 1
ATOM 2349 N N . ARG B 1 149 ? 19.473 -21.486 13.686 1.00 22.65 148 ARG B N 1
ATOM 2350 C CA . ARG B 1 149 ? 19.177 -20.805 14.947 1.00 21.54 148 ARG B CA 1
ATOM 2351 C C . ARG B 1 149 ? 18.402 -19.513 14.689 1.00 21.87 148 ARG B C 1
ATOM 2352 O O . ARG B 1 149 ? 17.391 -19.244 15.330 1.00 19.95 148 ARG B O 1
ATOM 2360 N N . ARG B 1 150 ? 18.900 -18.707 13.767 1.00 20.67 149 ARG B N 1
ATOM 2361 C CA . ARG B 1 150 ? 18.268 -17.427 13.450 1.00 24.60 149 ARG B CA 1
ATOM 2362 C C . ARG B 1 150 ? 16.873 -17.538 12.866 1.00 19.84 149 ARG B C 1
ATOM 2363 O O . ARG B 1 150 ? 16.010 -16.725 13.175 1.00 17.16 149 ARG B O 1
ATOM 2371 N N . VAL B 1 151 ? 16.656 -18.529 12.012 1.00 16.75 150 VAL B N 1
ATOM 2372 C CA . VAL B 1 151 ? 15.336 -18.763 11.469 1.00 16.03 150 VAL B CA 1
ATOM 2373 C C . VAL B 1 151 ? 14.384 -19.217 12.580 1.00 19.47 150 VAL B C 1
ATOM 2374 O O . VAL B 1 151 ? 13.265 -18.756 12.648 1.00 16.66 150 VAL B O 1
ATOM 2378 N N . PHE B 1 152 ? 14.844 -20.097 13.461 1.00 16.80 151 PHE B N 1
ATOM 2379 C CA . PHE B 1 152 ? 13.990 -20.552 14.540 1.00 13.50 151 PHE B CA 1
ATOM 2380 C C . PHE B 1 152 ? 13.488 -19.370 15.342 1.00 15.16 151 PHE B C 1
ATOM 2381 O O . PHE B 1 152 ? 12.295 -19.227 15.572 1.00 19.91 151 PHE B O 1
ATOM 2389 N N . TRP B 1 153 ? 14.397 -18.494 15.739 1.00 13.67 152 TRP B N 1
ATOM 2390 C CA . TRP B 1 153 ? 14.012 -17.363 16.572 1.00 13.37 152 TRP B CA 1
ATOM 2391 C C . TRP B 1 153 ? 13.206 -16.325 15.799 1.00 20.72 152 TRP B C 1
ATOM 2392 O O . TRP B 1 153 ? 12.337 -15.673 16.362 1.00 18.14 152 TRP B O 1
ATOM 2403 N N . ALA B 1 154 ? 13.472 -16.176 14.501 1.00 17.85 153 ALA B N 1
ATOM 2404 C CA . ALA B 1 154 ? 12.666 -15.245 13.720 1.00 20.01 153 ALA B CA 1
ATOM 2405 C C . ALA B 1 154 ? 11.221 -15.737 13.614 1.00 23.14 153 ALA B C 1
ATOM 2406 O O . ALA B 1 154 ? 10.273 -14.950 13.724 1.00 20.00 153 ALA B O 1
ATOM 2408 N N . LEU B 1 155 ? 11.057 -17.045 13.422 1.00 20.35 154 LEU B N 1
ATOM 2409 C CA . LEU B 1 155 ? 9.740 -17.621 13.330 1.00 18.71 154 LEU B CA 1
ATOM 2410 C C . LEU B 1 155 ? 9.046 -17.538 14.689 1.00 15.98 154 LEU B C 1
ATOM 2411 O O . LEU B 1 155 ? 7.851 -17.307 14.747 1.00 20.44 154 LEU B O 1
ATOM 2416 N N . MET B 1 156 ? 9.785 -17.758 15.773 1.00 17.84 155 MET B N 1
ATOM 2417 C CA . MET B 1 156 ? 9.194 -17.628 17.097 1.00 19.61 155 MET B CA 1
ATOM 2418 C C . MET B 1 156 ? 8.614 -16.226 17.264 1.00 22.76 155 MET B C 1
ATOM 2419 O O . MET B 1 156 ? 7.529 -16.055 17.806 1.00 20.61 155 MET B O 1
ATOM 2424 N N . GLN B 1 157 ? 9.336 -15.224 16.793 1.00 17.76 156 GLN B N 1
ATOM 2425 C CA . GLN B 1 157 ? 8.865 -13.853 16.976 1.00 19.06 156 GLN B CA 1
ATOM 2426 C C . GLN B 1 157 ? 7.687 -13.518 16.068 1.00 18.88 156 GLN B C 1
ATOM 2427 O O . GLN B 1 157 ? 6.816 -12.727 16.441 1.00 23.55 156 GLN B O 1
ATOM 2433 N N . ALA B 1 158 ? 7.630 -14.151 14.898 1.00 16.50 157 ALA B N 1
ATOM 2434 C CA . ALA B 1 158 ? 6.428 -14.070 14.083 1.00 18.54 157 ALA B CA 1
ATOM 2435 C C . ALA B 1 158 ? 5.266 -14.633 14.910 1.00 26.91 157 ALA B C 1
ATOM 2436 O O . ALA B 1 158 ? 4.133 -14.139 14.841 1.00 24.16 157 ALA B O 1
ATOM 2438 N N . GLY B 1 159 ? 5.565 -15.683 15.676 1.00 21.97 158 GLY B N 1
ATOM 2439 C CA . GLY B 1 159 ? 4.595 -16.286 16.567 1.00 19.23 158 GLY B CA 1
ATOM 2440 C C . GLY B 1 159 ? 4.121 -15.330 17.650 1.00 21.26 158 GLY B C 1
ATOM 2441 O O . GLY B 1 159 ? 2.925 -15.218 17.874 1.00 21.46 158 GLY B O 1
ATOM 2442 N N . TYR B 1 160 ? 5.043 -14.650 18.337 1.00 21.61 159 TYR B N 1
ATOM 2443 C CA . TYR B 1 160 ? 4.609 -13.689 19.362 1.00 28.03 159 TYR B CA 1
ATOM 2444 C C . TYR B 1 160 ? 3.760 -12.574 18.762 1.00 26.24 159 TYR B C 1
ATOM 2445 O O . TYR B 1 160 ? 2.812 -12.096 19.391 1.00 22.08 159 TYR B O 1
ATOM 2454 N N . GLU B 1 161 ? 4.118 -12.138 17.559 1.00 24.14 160 GLU B N 1
ATOM 2455 C CA . GLU B 1 161 ? 3.379 -11.071 16.888 1.00 24.79 160 GLU B CA 1
ATOM 2456 C C . GLU B 1 161 ? 1.979 -11.537 16.543 1.00 28.65 160 GLU B C 1
ATOM 2457 O O . GLU B 1 161 ? 1.003 -10.815 16.762 1.00 30.35 160 GLU B O 1
ATOM 2463 N N . ALA B 1 162 ? 1.881 -12.740 15.983 1.00 26.35 161 ALA B N 1
ATOM 2464 C CA . ALA B 1 162 ? 0.589 -13.303 15.615 1.00 30.58 161 ALA B CA 1
ATOM 2465 C C . ALA B 1 162 ? -0.305 -13.421 16.848 1.00 32.24 161 ALA B C 1
ATOM 2466 O O . ALA B 1 162 ? -1.522 -13.228 16.770 1.00 34.54 161 ALA B O 1
ATOM 2468 N N . ALA B 1 163 ? 0.318 -13.717 17.980 1.00 31.22 162 ALA B N 1
ATOM 2469 C CA . ALA B 1 163 ? -0.392 -13.896 19.245 1.00 33.33 162 ALA B CA 1
ATOM 2470 C C . ALA B 1 163 ? -0.940 -12.579 19.785 1.00 36.91 162 ALA B C 1
ATOM 2471 O O . ALA B 1 163 ? -2.018 -12.548 20.364 1.00 40.99 162 ALA B O 1
ATOM 2473 N N . LYS B 1 164 ? -0.187 -11.498 19.620 1.00 38.81 163 LYS B N 1
ATOM 2474 C CA . LYS B 1 164 ? -0.705 -10.180 19.963 1.00 44.53 163 LYS B CA 1
ATOM 2475 C C . LYS B 1 164 ? -1.875 -9.831 19.038 1.00 46.81 163 LYS B C 1
ATOM 2476 O O . LYS B 1 164 ? -2.769 -9.070 19.414 1.00 50.55 163 LYS B O 1
ATOM 2482 N N . ASP B 1 165 ? -1.873 -10.403 17.834 1.00 41.10 164 ASP B N 1
ATOM 2483 C CA . ASP B 1 165 ? -2.944 -10.169 16.868 1.00 46.60 164 ASP B CA 1
ATOM 2484 C C . ASP B 1 165 ? -4.108 -11.158 16.984 1.00 50.68 164 ASP B C 1
ATOM 2485 O O . ASP B 1 165 ? -4.916 -11.282 16.063 1.00 49.58 164 ASP B O 1
ATOM 2490 N N . GLY B 1 166 ? -4.183 -11.871 18.101 1.00 50.96 165 GLY B N 1
ATOM 2491 C CA . GLY B 1 166 ? -5.336 -12.708 18.373 1.00 45.85 165 GLY B CA 1
ATOM 2492 C C . GLY B 1 166 ? -5.315 -14.108 17.786 1.00 47.79 165 GLY B C 1
ATOM 2493 O O . GLY B 1 166 ? -6.325 -14.812 17.835 1.00 49.90 165 GLY B O 1
ATOM 2494 N N . MET B 1 167 ? -4.186 -14.528 17.226 1.00 46.03 166 MET B N 1
ATOM 2495 C CA . MET B 1 167 ? -4.091 -15.896 16.720 1.00 40.46 166 MET B CA 1
ATOM 2496 C C . MET B 1 167 ? -3.990 -16.845 17.910 1.00 37.57 166 MET B C 1
ATOM 2497 O O . MET B 1 167 ? -3.239 -16.590 18.850 1.00 36.23 166 MET B O 1
ATOM 2502 N N . PRO B 1 168 ? -4.777 -17.932 17.889 1.00 40.20 167 PRO B N 1
ATOM 2503 C CA . PRO B 1 168 ? -4.783 -18.912 18.980 1.00 38.19 167 PRO B CA 1
ATOM 2504 C C . PRO B 1 168 ? -3.468 -19.681 19.081 1.00 35.98 167 PRO B C 1
ATOM 2505 O O . PRO B 1 168 ? -2.863 -20.024 18.061 1.00 34.32 167 PRO B O 1
ATOM 2509 N N . ARG B 1 169 ? -3.055 -19.958 20.315 1.00 33.50 168 ARG B N 1
ATOM 2510 C CA . ARG B 1 169 ? -1.800 -20.644 20.596 1.00 35.02 168 ARG B CA 1
ATOM 2511 C C . ARG B 1 169 ? -1.605 -21.884 19.727 1.00 36.82 168 ARG B C 1
ATOM 2512 O O . ARG B 1 169 ? -0.578 -22.018 19.062 1.00 28.14 168 ARG B O 1
ATOM 2520 N N . HIS B 1 170 ? -2.589 -22.783 19.723 1.00 37.74 169 HIS B N 1
ATOM 2521 C CA . HIS B 1 170 ? -2.432 -24.055 19.022 1.00 38.45 169 HIS B CA 1
ATOM 2522 C C . HIS B 1 170 ? -2.137 -23.862 17.539 1.00 33.26 169 HIS B C 1
ATOM 2523 O O . HIS B 1 170 ? -1.356 -24.619 16.956 1.00 29.52 169 HIS B O 1
ATOM 2530 N N . GLN B 1 171 ? -2.766 -22.850 16.947 1.00 31.28 170 GLN B N 1
ATOM 2531 C CA . GLN B 1 171 ? -2.626 -22.536 15.528 1.00 29.28 170 GLN B CA 1
ATOM 2532 C C . GLN B 1 171 ? -1.253 -21.941 15.200 1.00 22.50 170 GLN B C 1
ATOM 2533 O O . GLN B 1 171 ? -0.684 -22.226 14.154 1.00 22.00 170 GLN B O 1
ATOM 2539 N N . ILE B 1 172 ? -0.734 -21.103 16.093 1.00 23.01 171 ILE B N 1
ATOM 2540 C CA . ILE B 1 172 ? 0.607 -20.571 15.951 1.00 23.41 171 ILE B CA 1
ATOM 2541 C C . ILE B 1 172 ? 1.639 -21.697 16.008 1.00 24.17 171 ILE B C 1
ATOM 2542 O O . ILE B 1 172 ? 2.603 -21.715 15.241 1.00 23.56 171 ILE B O 1
ATOM 2547 N N . VAL B 1 173 ? 1.438 -22.640 16.918 1.00 23.47 172 VAL B N 1
ATOM 2548 C CA . VAL B 1 173 ? 2.371 -23.756 17.031 1.00 24.99 172 VAL B CA 1
ATOM 2549 C C . VAL B 1 173 ? 2.357 -24.588 15.744 1.00 27.19 172 VAL B C 1
ATOM 2550 O O . VAL B 1 173 ? 3.411 -24.889 15.180 1.00 25.47 172 VAL B O 1
ATOM 2554 N N . ASP B 1 174 ? 1.168 -24.915 15.249 1.00 25.01 173 ASP B N 1
ATOM 2555 C CA . ASP B 1 174 ? 1.052 -25.616 13.968 1.00 26.74 173 ASP B CA 1
ATOM 2556 C C . ASP B 1 174 ? 1.763 -24.877 12.822 1.00 26.05 173 ASP B C 1
ATOM 2557 O O . ASP B 1 174 ? 2.415 -25.497 11.993 1.00 24.82 173 ASP B O 1
ATOM 2562 N N . ALA B 1 175 ? 1.590 -23.557 12.756 1.00 24.84 174 ALA B N 1
ATOM 2563 C CA . ALA B 1 175 ? 2.177 -22.768 11.675 1.00 24.11 174 ALA B CA 1
ATOM 2564 C C . ALA B 1 175 ? 3.692 -22.728 11.788 1.00 22.18 174 ALA B C 1
ATOM 2565 O O . ALA B 1 175 ? 4.404 -22.890 10.794 1.00 22.46 174 ALA B O 1
ATOM 2567 N N . ILE B 1 176 ? 4.197 -22.509 12.998 1.00 21.40 175 ILE B N 1
ATOM 2568 C CA . ILE B 1 176 ? 5.637 -22.509 13.181 1.00 18.74 175 ILE B CA 1
ATOM 2569 C C . ILE B 1 176 ? 6.182 -23.883 12.788 1.00 24.16 175 ILE B C 1
ATOM 2570 O O . ILE B 1 176 ? 7.161 -23.977 12.052 1.00 22.70 175 ILE B O 1
ATOM 2575 N N . MET B 1 177 ? 5.534 -24.947 13.253 1.00 21.47 176 MET B N 1
ATOM 2576 C CA . MET B 1 177 ? 5.997 -26.301 12.916 1.00 25.42 176 MET B CA 1
ATOM 2577 C C . MET B 1 177 ? 6.023 -26.525 11.398 1.00 25.12 176 MET B C 1
ATOM 2578 O O . MET B 1 177 ? 6.998 -27.049 10.853 1.00 22.72 176 MET B O 1
ATOM 2583 N N . THR B 1 178 ? 4.958 -26.112 10.716 1.00 26.54 177 THR B N 1
ATOM 2584 C CA . THR B 1 178 ? 4.872 -26.281 9.262 1.00 23.89 177 THR B CA 1
ATOM 2585 C C . THR B 1 178 ? 5.923 -25.443 8.526 1.00 26.61 177 THR B C 1
ATOM 2586 O O . THR B 1 178 ? 6.561 -25.916 7.589 1.00 21.82 177 THR B O 1
ATOM 2590 N N . SER B 1 179 ? 6.129 -24.208 8.976 1.00 24.29 178 SER B N 1
ATOM 2591 C CA . SER B 1 179 ? 7.160 -23.353 8.402 1.00 24.44 178 SER B CA 1
ATOM 2592 C C . SER B 1 179 ? 8.576 -23.935 8.568 1.00 22.35 178 SER B C 1
ATOM 2593 O O . SER B 1 179 ? 9.394 -23.850 7.651 1.00 25.45 178 SER B O 1
ATOM 2596 N N . LEU B 1 180 ? 8.871 -24.503 9.738 1.00 24.13 179 LEU B N 1
ATOM 2597 C CA . LEU B 1 180 ? 10.179 -25.103 9.968 1.00 18.86 179 LEU B CA 1
ATOM 2598 C C . LEU B 1 180 ? 10.432 -26.285 9.019 1.00 23.94 179 LEU B C 1
ATOM 2599 O O . LEU B 1 180 ? 11.531 -26.447 8.476 1.00 25.84 179 LEU B O 1
ATOM 2604 N N . THR B 1 181 ? 9.401 -27.095 8.812 1.00 20.13 180 THR B N 1
ATOM 2605 C CA . THR B 1 181 ? 9.576 -28.382 8.145 1.00 20.90 180 THR B CA 1
ATOM 2606 C C . THR B 1 181 ? 9.179 -28.394 6.667 1.00 24.95 180 THR B C 1
ATOM 2607 O O . THR B 1 181 ? 9.372 -29.410 5.991 1.00 25.48 180 THR B O 1
ATOM 2611 N N . SER B 1 182 ? 8.605 -27.296 6.167 1.00 20.74 181 SER B N 1
ATOM 2612 C CA . SER B 1 182 ? 8.164 -27.293 4.763 1.00 26.56 181 SER B CA 1
ATOM 2613 C C . SER B 1 182 ? 8.108 -25.943 4.061 1.00 26.70 181 SER B C 1
ATOM 2614 O O . SER B 1 182 ? 7.875 -25.898 2.860 1.00 27.97 181 SER B O 1
ATOM 2617 N N . GLY B 1 183 ? 8.313 -24.852 4.788 1.00 21.89 182 GLY B N 1
ATOM 2618 C CA . GLY B 1 183 ? 8.304 -23.537 4.165 1.00 32.04 182 GLY B CA 1
ATOM 2619 C C . GLY B 1 183 ? 6.897 -23.112 3.772 1.00 35.73 182 GLY B C 1
ATOM 2620 O O . GLY B 1 183 ? 5.928 -23.656 4.306 1.00 35.69 182 GLY B O 1
ATOM 2621 N N . ILE B 1 184 ? 6.776 -22.168 2.834 1.00 32.65 183 ILE B N 1
ATOM 2622 C CA . ILE B 1 184 ? 5.472 -21.558 2.519 1.00 27.68 183 ILE B CA 1
ATOM 2623 C C . ILE B 1 184 ? 5.089 -21.465 1.039 1.00 25.96 183 ILE B C 1
ATOM 2624 O O . ILE B 1 184 ? 3.930 -21.241 0.727 1.00 30.25 183 ILE B O 1
ATOM 2629 N N . ILE B 1 185 ? 6.043 -21.593 0.126 1.00 23.84 184 ILE B N 1
ATOM 2630 C CA . ILE B 1 185 ? 5.708 -21.494 -1.290 1.00 25.91 184 ILE B CA 1
ATOM 2631 C C . ILE B 1 185 ? 6.271 -22.673 -2.043 1.00 27.43 184 ILE B C 1
ATOM 2632 O O . ILE B 1 185 ? 7.088 -23.433 -1.513 1.00 26.61 184 ILE B O 1
ATOM 2637 N N . THR B 1 186 ? 5.848 -22.802 -3.290 1.00 25.52 185 THR B N 1
ATOM 2638 C CA . THR B 1 186 ? 6.409 -23.788 -4.201 1.00 33.39 185 THR B CA 1
ATOM 2639 C C . THR B 1 186 ? 6.796 -23.130 -5.531 1.00 36.99 185 THR B C 1
ATOM 2640 O O . THR B 1 186 ? 5.981 -22.458 -6.157 1.00 44.03 185 THR B O 1
ATOM 2644 N N . LEU B 1 187 ? 8.040 -23.315 -5.956 1.00 37.21 186 LEU B N 1
ATOM 2645 C CA . LEU B 1 187 ? 8.489 -22.780 -7.241 1.00 47.50 186 LEU B CA 1
ATOM 2646 C C . LEU B 1 187 ? 8.706 -23.891 -8.271 1.00 57.68 186 LEU B C 1
ATOM 2647 O O . LEU B 1 187 ? 9.543 -24.779 -8.080 1.00 58.97 186 LEU B O 1
ATOM 2652 N N . ALA C 1 11 ? -16.578 3.091 -49.681 1.00 61.06 10 ALA C N 1
ATOM 2653 C CA . ALA C 1 11 ? -17.670 2.126 -49.550 1.00 63.00 10 ALA C CA 1
ATOM 2654 C C . ALA C 1 11 ? -17.593 1.399 -48.212 1.00 64.51 10 ALA C C 1
ATOM 2655 O O . ALA C 1 11 ? -18.463 1.558 -47.350 1.00 63.14 10 ALA C O 1
ATOM 2657 N N . ARG C 1 12 ? -16.550 0.591 -48.052 1.00 63.31 11 ARG C N 1
ATOM 2658 C CA . ARG C 1 12 ? -16.289 -0.080 -46.786 1.00 62.14 11 ARG C CA 1
ATOM 2659 C C . ARG C 1 12 ? -16.238 0.975 -45.675 1.00 53.78 11 ARG C C 1
ATOM 2660 O O . ARG C 1 12 ? -16.618 0.709 -44.536 1.00 50.23 11 ARG C O 1
ATOM 2668 N N . GLU C 1 13 ? -15.794 2.180 -46.036 1.00 51.09 12 GLU C N 1
ATOM 2669 C CA . GLU C 1 13 ? -15.689 3.306 -45.108 1.00 46.81 12 GLU C CA 1
ATOM 2670 C C . GLU C 1 13 ? -17.044 3.813 -44.602 1.00 38.71 12 GLU C C 1
ATOM 2671 O O . GLU C 1 13 ? -17.191 4.095 -43.420 1.00 40.72 12 GLU C O 1
ATOM 2673 N N . ARG C 1 14 ? -18.026 3.932 -45.488 1.00 37.19 13 ARG C N 1
ATOM 2674 C CA . ARG C 1 14 ? -19.365 4.333 -45.060 1.00 37.26 13 ARG C CA 1
ATOM 2675 C C . ARG C 1 14 ? -19.965 3.346 -44.055 1.00 35.51 13 ARG C C 1
ATOM 2676 O O . ARG C 1 14 ? -20.551 3.746 -43.049 1.00 26.72 13 ARG C O 1
ATOM 2678 N N . THR C 1 15 ? -19.829 2.053 -44.325 1.00 32.49 14 THR C N 1
ATOM 2679 C CA . THR C 1 15 ? -20.430 1.054 -43.456 1.00 29.75 14 THR C CA 1
ATOM 2680 C C . THR C 1 15 ? -19.740 1.083 -42.094 1.00 25.91 14 THR C C 1
ATOM 2681 O O . THR C 1 15 ? -20.386 1.024 -41.044 1.00 21.75 14 THR C O 1
ATOM 2685 N N . ARG C 1 16 ? -18.418 1.187 -42.120 1.00 24.23 15 ARG C N 1
ATOM 2686 C CA . ARG C 1 16 ? -17.643 1.282 -40.893 1.00 26.66 15 ARG C CA 1
ATOM 2687 C C . ARG C 1 16 ? -18.094 2.507 -40.107 1.00 30.59 15 ARG C C 1
ATOM 2688 O O . ARG C 1 16 ? -18.289 2.448 -38.890 1.00 25.29 15 ARG C O 1
ATOM 2696 N N . ARG C 1 17 ? -18.294 3.618 -40.807 1.00 30.62 16 ARG C N 1
ATOM 2697 C CA . ARG C 1 17 ? -18.767 4.813 -40.129 1.00 26.42 16 ARG C CA 1
ATOM 2698 C C . ARG C 1 17 ? -20.157 4.605 -39.541 1.00 26.08 16 ARG C C 1
ATOM 2699 O O . ARG C 1 17 ? -20.419 5.018 -38.411 1.00 22.00 16 ARG C O 1
ATOM 2707 N N . ALA C 1 18 ? -21.048 3.960 -40.299 1.00 21.49 17 ALA C N 1
ATOM 2708 C CA . ALA C 1 18 ? -22.397 3.721 -39.791 1.00 20.63 17 ALA C CA 1
ATOM 2709 C C . ALA C 1 18 ? -22.319 2.925 -38.497 1.00 19.67 17 ALA C C 1
ATOM 2710 O O . ALA C 1 18 ? -23.027 3.215 -37.542 1.00 19.24 17 ALA C O 1
ATOM 2712 N N . ILE C 1 19 ? -21.461 1.908 -38.478 1.00 22.71 18 ILE C N 1
ATOM 2713 C CA . ILE C 1 19 ? -21.338 1.041 -37.293 1.00 18.90 18 ILE C CA 1
ATOM 2714 C C . ILE C 1 19 ? -20.811 1.778 -36.062 1.00 18.55 18 ILE C C 1
ATOM 2715 O O . ILE C 1 19 ? -21.358 1.668 -34.949 1.00 17.65 18 ILE C O 1
ATOM 2720 N N . LEU C 1 20 ? -19.752 2.544 -36.261 1.00 22.51 19 LEU C N 1
ATOM 2721 C CA . LEU C 1 20 ? -19.143 3.275 -35.158 1.00 22.19 19 LEU C CA 1
ATOM 2722 C C . LEU C 1 20 ? -20.025 4.418 -34.635 1.00 21.43 19 LEU C C 1
ATOM 2723 O O . LEU C 1 20 ? -20.062 4.661 -33.437 1.00 15.96 19 LEU C O 1
ATOM 2728 N N . ASP C 1 21 ? -20.743 5.108 -35.522 1.00 20.06 20 ASP C N 1
ATOM 2729 C CA . ASP C 1 21 ? -21.708 6.117 -35.087 1.00 21.50 20 ASP C CA 1
ATOM 2730 C C . ASP C 1 21 ? -22.829 5.457 -34.275 1.00 24.46 20 ASP C C 1
ATOM 2731 O O . ASP C 1 21 ? -23.280 5.995 -33.265 1.00 19.25 20 ASP C O 1
ATOM 2736 N N . ALA C 1 22 ? -23.301 4.303 -34.742 1.00 21.23 21 ALA C N 1
ATOM 2737 C CA . ALA C 1 22 ? -24.385 3.618 -34.045 1.00 21.05 21 ALA C CA 1
ATOM 2738 C C . ALA C 1 22 ? -23.886 3.165 -32.673 1.00 18.52 21 ALA C C 1
ATOM 2739 O O . ALA C 1 22 ? -24.632 3.201 -31.698 1.00 19.79 21 ALA C O 1
ATOM 2741 N N . ALA C 1 23 ? -22.632 2.730 -32.609 1.00 16.82 22 ALA C N 1
ATOM 2742 C CA . ALA C 1 23 ? -22.024 2.342 -31.338 1.00 21.59 22 ALA C CA 1
ATOM 2743 C C . ALA C 1 23 ? -21.981 3.539 -30.388 1.00 21.74 22 ALA C C 1
ATOM 2744 O O . ALA C 1 23 ? -22.338 3.420 -29.221 1.00 20.47 22 ALA C O 1
ATOM 2746 N N . MET C 1 24 ? -21.553 4.694 -30.892 1.00 20.11 23 MET C N 1
ATOM 2747 C CA . MET C 1 24 ? -21.569 5.917 -30.084 1.00 19.98 23 MET C CA 1
ATOM 2748 C C . MET C 1 24 ? -22.961 6.232 -29.549 1.00 22.18 23 MET C C 1
ATOM 2749 O O . MET C 1 24 ? -23.125 6.511 -28.368 1.00 24.61 23 MET C O 1
ATOM 2754 N N . LEU C 1 25 ? -23.959 6.199 -30.428 1.00 20.59 24 LEU C N 1
ATOM 2755 C CA . LEU C 1 25 ? -25.327 6.567 -30.059 1.00 15.84 24 LEU C CA 1
ATOM 2756 C C . LEU C 1 25 ? -25.887 5.593 -29.058 1.00 21.32 24 LEU C C 1
ATOM 2757 O O . LEU C 1 25 ? -26.490 5.987 -28.061 1.00 21.94 24 LEU C O 1
ATOM 2762 N N . VAL C 1 26 ? -25.651 4.309 -29.299 1.00 19.32 25 VAL C N 1
ATOM 2763 C CA . VAL C 1 26 ? -26.260 3.300 -28.460 1.00 18.31 25 VAL C CA 1
ATOM 2764 C C . VAL C 1 26 ? -25.522 3.099 -27.129 1.00 23.03 25 VAL C C 1
ATOM 2765 O O . VAL C 1 26 ? -26.143 3.032 -26.070 1.00 18.57 25 VAL C O 1
ATOM 2769 N N . LEU C 1 27 ? -24.199 2.987 -27.170 1.00 20.98 26 LEU C N 1
ATOM 2770 C CA . LEU C 1 27 ? -23.485 2.657 -25.938 1.00 20.13 26 LEU C CA 1
ATOM 2771 C C . LEU C 1 27 ? -23.456 3.840 -24.965 1.00 25.63 26 LEU C C 1
ATOM 2772 O O . LEU C 1 27 ? -23.314 3.641 -23.761 1.00 25.28 26 LEU C O 1
ATOM 2777 N N . ALA C 1 28 ? -23.622 5.055 -25.484 1.00 20.77 27 ALA C N 1
ATOM 2778 C CA . ALA C 1 28 ? -23.621 6.245 -24.627 1.00 26.15 27 ALA C CA 1
ATOM 2779 C C . ALA C 1 28 ? -24.727 6.178 -23.592 1.00 31.50 27 ALA C C 1
ATOM 2780 O O . ALA C 1 28 ? -24.591 6.728 -22.501 1.00 33.48 27 ALA C O 1
ATOM 2782 N N . ASP C 1 29 ? -25.827 5.518 -23.953 1.00 32.47 28 ASP C N 1
ATOM 2783 C CA . ASP C 1 29 ? -26.998 5.437 -23.092 1.00 34.36 28 ASP C CA 1
ATOM 2784 C C . ASP C 1 29 ? -27.184 4.038 -22.521 1.00 34.16 28 ASP C C 1
ATOM 2785 O O . ASP C 1 29 ? -27.751 3.866 -21.435 1.00 36.16 28 ASP C O 1
ATOM 2790 N N . HIS C 1 30 ? -26.729 3.037 -23.268 1.00 24.46 29 HIS C N 1
ATOM 2791 C CA . HIS C 1 30 ? -26.911 1.643 -22.878 1.00 21.68 29 HIS C CA 1
ATOM 2792 C C . HIS C 1 30 ? -25.613 0.903 -23.054 1.00 25.42 29 HIS C C 1
ATOM 2793 O O . HIS C 1 30 ? -25.450 0.170 -24.034 1.00 25.62 29 HIS C O 1
ATOM 2800 N N . PRO C 1 31 ? -24.698 1.061 -22.084 1.00 25.96 30 PRO C N 1
ATOM 2801 C CA . PRO C 1 31 ? -23.326 0.543 -22.151 1.00 23.71 30 PRO C CA 1
ATOM 2802 C C . PRO C 1 31 ? -23.245 -0.973 -22.243 1.00 23.16 30 PRO C C 1
ATOM 2803 O O . PRO C 1 31 ? -22.186 -1.504 -22.557 1.00 26.19 30 PRO C O 1
ATOM 2807 N N . THR C 1 32 ? -24.332 -1.675 -21.958 1.00 22.08 31 THR C N 1
ATOM 2808 C CA . THR C 1 32 ? -24.254 -3.124 -22.012 1.00 23.59 31 THR C CA 1
ATOM 2809 C C . THR C 1 32 ? -25.031 -3.627 -23.218 1.00 25.57 31 THR C C 1
ATOM 2810 O O . THR C 1 32 ? -25.273 -4.816 -23.349 1.00 30.52 31 THR C O 1
ATOM 2814 N N . ALA C 1 33 ? -25.427 -2.718 -24.101 1.00 27.90 32 ALA C N 1
ATOM 2815 C CA . ALA C 1 33 ? -26.250 -3.100 -25.259 1.00 31.16 32 ALA C CA 1
ATOM 2816 C C . ALA C 1 33 ? -25.640 -4.255 -26.059 1.00 28.97 32 ALA C C 1
ATOM 2817 O O . ALA C 1 33 ? -24.423 -4.328 -26.249 1.00 32.35 32 ALA C O 1
ATOM 2819 N N . ALA C 1 34 ? -26.495 -5.152 -26.531 1.00 34.59 33 ALA C N 1
ATOM 2820 C CA . ALA C 1 34 ? -26.060 -6.262 -27.379 1.00 43.62 33 ALA C CA 1
ATOM 2821 C C . ALA C 1 34 ? -25.578 -5.753 -28.737 1.00 44.52 33 ALA C C 1
ATOM 2822 O O . ALA C 1 34 ? -25.992 -4.689 -29.184 1.00 40.42 33 ALA C O 1
ATOM 2824 N N . LEU C 1 35 ? -24.699 -6.509 -29.390 1.00 49.60 34 LEU C N 1
ATOM 2825 C CA . LEU C 1 35 ? -24.193 -6.086 -30.691 1.00 50.88 34 LEU C CA 1
ATOM 2826 C C . LEU C 1 35 ? -25.358 -5.997 -31.670 1.00 45.31 34 LEU C C 1
ATOM 2827 O O . LEU C 1 35 ? -25.313 -5.242 -32.639 1.00 41.55 34 LEU C O 1
ATOM 2832 N N . GLY C 1 36 ? -26.418 -6.747 -31.389 1.00 43.05 35 GLY C N 1
ATOM 2833 C CA . GLY C 1 36 ? -27.634 -6.678 -32.177 1.00 43.33 35 GLY C CA 1
ATOM 2834 C C . GLY C 1 36 ? -28.243 -5.285 -32.168 1.00 41.49 35 GLY C C 1
ATOM 2835 O O . GLY C 1 36 ? -28.676 -4.770 -33.205 1.00 42.45 35 GLY C O 1
ATOM 2836 N N . ASP C 1 37 ? -28.276 -4.658 -30.996 1.00 38.38 36 ASP C N 1
ATOM 2837 C CA . ASP C 1 37 ? -28.819 -3.304 -30.884 1.00 34.95 36 ASP C CA 1
ATOM 2838 C C . ASP C 1 37 ? -27.971 -2.299 -31.665 1.00 25.31 36 ASP C C 1
ATOM 2839 O O . ASP C 1 37 ? -28.490 -1.370 -32.280 1.00 28.67 36 ASP C O 1
ATOM 2844 N N . ILE C 1 38 ? -26.662 -2.492 -31.644 1.00 26.75 37 ILE C N 1
ATOM 2845 C CA . ILE C 1 38 ? -25.773 -1.596 -32.360 1.00 24.31 37 ILE C CA 1
ATOM 2846 C C . ILE C 1 38 ? -25.945 -1.779 -33.861 1.00 22.95 37 ILE C C 1
ATOM 2847 O O . ILE C 1 38 ? -26.072 -0.817 -34.601 1.00 26.08 37 ILE C O 1
ATOM 2852 N N . ALA C 1 39 ? -25.968 -3.023 -34.307 1.00 25.96 38 ALA C N 1
ATOM 2853 C CA . ALA C 1 39 ? -26.194 -3.314 -35.715 1.00 28.85 38 ALA C CA 1
ATOM 2854 C C . ALA C 1 39 ? -27.488 -2.673 -36.220 1.00 28.24 38 ALA C C 1
ATOM 2855 O O . ALA C 1 39 ? -27.512 -1.996 -37.262 1.00 27.30 38 ALA C O 1
ATOM 2857 N N . ALA C 1 40 ? -28.572 -2.875 -35.479 1.00 27.71 39 ALA C N 1
ATOM 2858 C CA . ALA C 1 40 ? -29.860 -2.319 -35.865 1.00 25.46 39 ALA C CA 1
ATOM 2859 C C . ALA C 1 40 ? -29.811 -0.801 -36.018 1.00 32.67 39 ALA C C 1
ATOM 2860 O O . ALA C 1 40 ? -30.329 -0.242 -36.995 1.00 34.04 39 ALA C O 1
ATOM 2862 N N . ALA C 1 41 ? -29.172 -0.131 -35.063 1.00 25.37 40 ALA C N 1
ATOM 2863 C CA . ALA C 1 41 ? -29.081 1.323 -35.087 1.00 22.46 40 ALA C CA 1
ATOM 2864 C C . ALA C 1 41 ? -28.234 1.831 -36.256 1.00 27.56 40 ALA C C 1
ATOM 2865 O O . ALA C 1 41 ? -28.336 2.994 -36.654 1.00 29.21 40 ALA C O 1
ATOM 2867 N N . ALA C 1 42 ? -27.392 0.960 -36.799 1.00 22.84 41 ALA C N 1
ATOM 2868 C CA . ALA C 1 42 ? -26.543 1.321 -37.932 1.00 24.58 41 ALA C CA 1
ATOM 2869 C C . ALA C 1 42 ? -27.194 0.969 -39.249 1.00 23.09 41 ALA C C 1
ATOM 2870 O O . ALA C 1 42 ? -26.695 1.333 -40.311 1.00 23.90 41 ALA C O 1
ATOM 2872 N N . GLY C 1 43 ? -28.284 0.226 -39.192 1.00 23.82 42 GLY C N 1
ATOM 2873 C CA . GLY C 1 43 ? -28.965 -0.167 -40.409 1.00 28.23 42 GLY C CA 1
ATOM 2874 C C . GLY C 1 43 ? -28.337 -1.385 -41.055 1.00 26.00 42 GLY C C 1
ATOM 2875 O O . GLY C 1 43 ? -28.560 -1.653 -42.238 1.00 30.93 42 GLY C O 1
ATOM 2876 N N . VAL C 1 44 ? -27.568 -2.140 -40.279 1.00 25.75 43 VAL C N 1
ATOM 2877 C CA . VAL C 1 44 ? -26.875 -3.319 -40.801 1.00 25.95 43 VAL C CA 1
ATOM 2878 C C . VAL C 1 44 ? -27.161 -4.565 -39.964 1.00 30.06 43 VAL C C 1
ATOM 2879 O O . VAL C 1 44 ? -27.620 -4.462 -38.827 1.00 35.43 43 VAL C O 1
ATOM 2883 N N . GLY C 1 45 ? -26.886 -5.741 -40.527 1.00 31.23 44 GLY C N 1
ATOM 2884 C CA . GLY C 1 45 ? -27.053 -6.986 -39.782 1.00 34.32 44 GLY C CA 1
ATOM 2885 C C . GLY C 1 45 ? -25.888 -7.296 -38.859 1.00 31.09 44 GLY C C 1
ATOM 2886 O O . GLY C 1 45 ? -24.823 -6.699 -38.991 1.00 29.54 44 GLY C O 1
ATOM 2887 N N . ARG C 1 46 ? -26.076 -8.226 -37.919 1.00 38.12 45 ARG C N 1
ATOM 2888 C CA . ARG C 1 46 ? -24.987 -8.645 -37.030 1.00 38.41 45 ARG C CA 1
ATOM 2889 C C . ARG C 1 46 ? -23.749 -9.122 -37.787 1.00 35.26 45 ARG C C 1
ATOM 2890 O O . ARG C 1 46 ? -22.618 -8.809 -37.409 1.00 37.04 45 ARG C O 1
ATOM 2898 N N . SER C 1 47 ? -23.957 -9.913 -38.835 1.00 32.07 46 SER C N 1
ATOM 2899 C CA . SER C 1 47 ? -22.835 -10.474 -39.571 1.00 31.52 46 SER C CA 1
ATOM 2900 C C . SER C 1 47 ? -21.962 -9.362 -40.144 1.00 35.58 46 SER C C 1
ATOM 2901 O O . SER C 1 47 ? -20.739 -9.491 -40.221 1.00 36.30 46 SER C O 1
ATOM 2904 N N . THR C 1 48 ? -22.598 -8.264 -40.547 1.00 32.47 47 THR C N 1
ATOM 2905 C CA . THR C 1 48 ? -21.872 -7.101 -41.010 1.00 31.02 47 THR C CA 1
ATOM 2906 C C . THR C 1 48 ? -20.905 -6.622 -39.928 1.00 28.27 47 THR C C 1
ATOM 2907 O O . THR C 1 48 ? -19.704 -6.517 -40.173 1.00 29.81 47 THR C O 1
ATOM 2911 N N . VAL C 1 49 ? -21.419 -6.331 -38.735 1.00 25.99 48 VAL C N 1
ATOM 2912 C CA . VAL C 1 49 ? -20.565 -5.837 -37.655 1.00 27.32 48 VAL C CA 1
ATOM 2913 C C . VAL C 1 49 ? -19.400 -6.797 -37.402 1.00 30.70 48 VAL C C 1
ATOM 2914 O O . VAL C 1 49 ? -18.238 -6.381 -37.254 1.00 31.07 48 VAL C O 1
ATOM 2918 N N . HIS C 1 50 ? -19.735 -8.087 -37.380 1.00 34.85 49 HIS C N 1
ATOM 2919 C CA . HIS C 1 50 ? -18.792 -9.176 -37.146 1.00 40.33 49 HIS C CA 1
ATOM 2920 C C . HIS C 1 50 ? -17.672 -9.184 -38.181 1.00 38.11 49 HIS C C 1
ATOM 2921 O O . HIS C 1 50 ? -16.507 -9.445 -37.859 1.00 30.49 49 HIS C O 1
ATOM 2928 N N . ARG C 1 51 ? -18.032 -8.903 -39.427 1.00 32.72 50 ARG C N 1
ATOM 2929 C CA . ARG C 1 51 ? -17.064 -8.895 -40.514 1.00 36.24 50 ARG C CA 1
ATOM 2930 C C . ARG C 1 51 ? -16.001 -7.818 -40.288 1.00 32.68 50 ARG C C 1
ATOM 2931 O O . ARG C 1 51 ? -14.836 -8.012 -40.630 1.00 36.61 50 ARG C O 1
ATOM 2939 N N . TYR C 1 52 ? -16.402 -6.692 -39.702 1.00 25.85 51 TYR C N 1
ATOM 2940 C CA . TYR C 1 52 ? -15.461 -5.624 -39.406 1.00 31.36 51 TYR C CA 1
ATOM 2941 C C . TYR C 1 52 ? -14.816 -5.807 -38.050 1.00 29.96 51 TYR C C 1
ATOM 2942 O O . TYR C 1 52 ? -13.638 -5.512 -37.886 1.00 34.13 51 TYR C O 1
ATOM 2951 N N . TYR C 1 53 ? -15.594 -6.293 -37.085 1.00 31.62 52 TYR C N 1
ATOM 2952 C CA . TYR C 1 53 ? -15.152 -6.389 -35.689 1.00 32.04 52 TYR C CA 1
ATOM 2953 C C . TYR C 1 53 ? -15.560 -7.729 -35.111 1.00 33.97 52 TYR C C 1
ATOM 2954 O O . TYR C 1 53 ? -16.642 -7.849 -34.538 1.00 32.69 52 TYR C O 1
ATOM 2963 N N . PRO C 1 54 ? -14.695 -8.746 -35.276 1.00 35.89 53 PRO C N 1
ATOM 2964 C CA . PRO C 1 54 ? -14.943 -10.135 -34.875 1.00 41.16 53 PRO C CA 1
ATOM 2965 C C . PRO C 1 54 ? -15.296 -10.283 -33.400 1.00 40.44 53 PRO C C 1
ATOM 2966 O O . PRO C 1 54 ? -16.076 -11.171 -33.056 1.00 43.17 53 PRO C O 1
ATOM 2970 N N . GLU C 1 55 ? -14.728 -9.435 -32.545 1.00 37.29 54 GLU C N 1
ATOM 2971 C CA . GLU C 1 55 ? -15.012 -9.487 -31.114 1.00 39.72 54 GLU C CA 1
ATOM 2972 C C . GLU C 1 55 ? -15.439 -8.128 -30.570 1.00 39.13 54 GLU C C 1
ATOM 2973 O O . GLU C 1 55 ? -15.092 -7.090 -31.130 1.00 37.51 54 GLU C O 1
ATOM 2979 N N . ARG C 1 56 ? -16.208 -8.145 -29.482 1.00 35.07 55 ARG C N 1
ATOM 2980 C CA . ARG C 1 56 ? -16.737 -6.924 -28.897 1.00 36.32 55 ARG C CA 1
ATOM 2981 C C . ARG C 1 56 ? -15.604 -5.973 -28.568 1.00 31.92 55 ARG C C 1
ATOM 2982 O O . ARG C 1 56 ? -15.734 -4.759 -28.709 1.00 27.31 55 ARG C O 1
ATOM 2990 N N . THR C 1 57 ? -14.492 -6.534 -28.111 1.00 34.73 56 THR C N 1
ATOM 2991 C CA . THR C 1 57 ? -13.341 -5.716 -27.782 1.00 37.29 56 THR C CA 1
ATOM 2992 C C . THR C 1 57 ? -12.828 -4.989 -29.018 1.00 32.10 56 THR C C 1
ATOM 2993 O O . THR C 1 57 ? -12.477 -3.813 -28.927 1.00 28.43 56 THR C O 1
ATOM 2997 N N . ASP C 1 58 ? -12.796 -5.678 -30.163 1.00 28.93 57 ASP C N 1
ATOM 2998 C CA . ASP C 1 58 ? -12.418 -5.035 -31.429 1.00 27.29 57 ASP C CA 1
ATOM 2999 C C . ASP C 1 58 ? -13.261 -3.794 -31.703 1.00 26.94 57 ASP C C 1
ATOM 3000 O O . ASP C 1 58 ? -12.731 -2.751 -32.109 1.00 24.73 57 ASP C O 1
ATOM 3005 N N . LEU C 1 59 ? -14.579 -3.942 -31.548 1.00 26.54 58 LEU C N 1
ATOM 3006 C CA . LEU C 1 59 ? -15.516 -2.852 -31.808 1.00 24.61 58 LEU C CA 1
ATOM 3007 C C . LEU C 1 59 ? -15.290 -1.717 -30.815 1.00 22.97 58 LEU C C 1
ATOM 3008 O O . LEU C 1 59 ? -15.299 -0.543 -31.191 1.00 21.17 58 LEU C O 1
ATOM 3013 N N . LEU C 1 60 ? -15.098 -2.069 -29.543 1.00 21.72 59 LEU C N 1
ATOM 3014 C CA . LEU C 1 60 ? -14.938 -1.044 -28.509 1.00 21.12 59 LEU C CA 1
ATOM 3015 C C . LEU C 1 60 ? -13.669 -0.207 -28.703 1.00 20.64 59 LEU C C 1
ATOM 3016 O O . LEU C 1 60 ? -13.680 1.013 -28.484 1.00 20.77 59 LEU C O 1
ATOM 3021 N N . ARG C 1 61 ? -12.574 -0.858 -29.085 1.00 21.70 60 ARG C N 1
ATOM 3022 C CA . ARG C 1 61 ? -11.334 -0.132 -29.364 1.00 23.47 60 ARG C CA 1
ATOM 3023 C C . ARG C 1 61 ? -11.377 0.716 -30.647 1.00 24.93 60 ARG C C 1
ATOM 3024 O O . ARG C 1 61 ? -10.822 1.818 -30.687 1.00 26.41 60 ARG C O 1
ATOM 3032 N N . ALA C 1 62 ? -12.035 0.211 -31.687 1.00 19.69 61 ALA C N 1
ATOM 3033 C CA . ALA C 1 62 ? -12.292 1.026 -32.877 1.00 25.77 61 ALA C CA 1
ATOM 3034 C C . ALA C 1 62 ? -13.159 2.234 -32.531 1.00 23.46 61 ALA C C 1
ATOM 3035 O O . ALA C 1 62 ? -12.938 3.344 -33.034 1.00 17.72 61 ALA C O 1
ATOM 3037 N N . LEU C 1 63 ? -14.168 2.000 -31.693 1.00 23.86 62 LEU C N 1
ATOM 3038 C CA . LEU C 1 63 ? -15.068 3.057 -31.238 1.00 21.64 62 LEU C CA 1
ATOM 3039 C C . LEU C 1 63 ? -14.268 4.133 -30.525 1.00 20.33 62 LEU C C 1
ATOM 3040 O O . LEU C 1 63 ? -14.461 5.321 -30.765 1.00 19.63 62 LEU C O 1
ATOM 3045 N N . ALA C 1 64 ? -13.374 3.700 -29.637 1.00 18.22 63 ALA C N 1
ATOM 3046 C CA . ALA C 1 64 ? -12.572 4.630 -28.859 1.00 21.02 63 ALA C CA 1
ATOM 3047 C C . ALA C 1 64 ? -11.700 5.475 -29.786 1.00 20.39 63 ALA C C 1
ATOM 3048 O O . ALA C 1 64 ? -11.589 6.692 -29.624 1.00 18.94 63 ALA C O 1
ATOM 3050 N N . ARG C 1 65 ? -11.080 4.829 -30.763 1.00 20.11 64 ARG C N 1
ATOM 3051 C CA . ARG C 1 65 ? -10.217 5.560 -31.692 1.00 18.55 64 ARG C CA 1
ATOM 3052 C C . ARG C 1 65 ? -11.021 6.584 -32.473 1.00 19.48 64 ARG C C 1
ATOM 3053 O O . ARG C 1 65 ? -10.568 7.713 -32.708 1.00 25.66 64 ARG C O 1
ATOM 3061 N N . HIS C 1 66 ? -12.221 6.188 -32.872 1.00 20.92 65 HIS C N 1
ATOM 3062 C CA . HIS C 1 66 ? -13.093 7.076 -33.644 1.00 18.19 65 HIS C CA 1
ATOM 3063 C C . HIS C 1 66 ? -13.512 8.291 -32.810 1.00 22.82 65 HIS C C 1
ATOM 3064 O O . HIS C 1 66 ? -13.510 9.429 -33.294 1.00 18.16 65 HIS C O 1
ATOM 3071 N N . VAL C 1 67 ? -13.865 8.044 -31.553 1.00 18.95 66 VAL C N 1
ATOM 3072 C CA . VAL C 1 67 ? -14.242 9.134 -30.659 1.00 18.11 66 VAL C CA 1
ATOM 3073 C C . VAL C 1 67 ? -13.080 10.099 -30.420 1.00 17.93 66 VAL C C 1
ATOM 3074 O O . VAL C 1 67 ? -13.263 11.329 -30.440 1.00 21.46 66 VAL C O 1
ATOM 3078 N N . HIS C 1 68 ? -11.891 9.547 -30.188 1.00 18.13 67 HIS C N 1
ATOM 3079 C CA . HIS C 1 68 ? -10.702 10.385 -30.030 1.00 20.84 67 HIS C CA 1
ATOM 3080 C C . HIS C 1 68 ? -10.438 11.230 -31.281 1.00 20.35 67 HIS C C 1
ATOM 3081 O O . HIS C 1 68 ? -10.112 12.430 -31.178 1.00 16.12 67 HIS C O 1
ATOM 3088 N N . ASP C 1 69 ? -10.596 10.622 -32.456 1.00 16.88 68 ASP C N 1
ATOM 3089 C CA . ASP C 1 69 ? -10.413 11.354 -33.715 1.00 26.62 68 ASP C CA 1
ATOM 3090 C C . ASP C 1 69 ? -11.435 12.502 -33.852 1.00 21.20 68 ASP C C 1
ATOM 3091 O O . ASP C 1 69 ? -11.099 13.598 -34.300 1.00 19.49 68 ASP C O 1
ATOM 3096 N N . LEU C 1 70 ? -12.684 12.245 -33.476 1.00 17.17 69 LEU C N 1
ATOM 3097 C CA . LEU C 1 70 ? -13.691 13.293 -33.485 1.00 17.42 69 LEU C CA 1
ATOM 3098 C C . LEU C 1 70 ? -13.351 14.391 -32.478 1.00 14.36 69 LEU C C 1
ATOM 3099 O O . LEU C 1 70 ? -13.594 15.560 -32.733 1.00 17.61 69 LEU C O 1
ATOM 3104 N N . SER C 1 71 ? -12.821 14.001 -31.320 1.00 15.09 70 SER C N 1
ATOM 3105 C CA . SER C 1 71 ? -12.425 14.968 -30.307 1.00 18.40 70 SER C CA 1
ATOM 3106 C C . SER C 1 71 ? -11.301 15.865 -30.839 1.00 21.89 70 SER C C 1
ATOM 3107 O O . SER C 1 71 ? -11.341 17.089 -30.693 1.00 18.77 70 SER C O 1
ATOM 3110 N N . ASN C 1 72 ? -10.284 15.248 -31.429 1.00 19.50 71 ASN C N 1
ATOM 3111 C CA . ASN C 1 72 ? -9.201 16.016 -32.065 1.00 18.35 71 ASN C CA 1
ATOM 3112 C C . ASN C 1 72 ? -9.678 16.954 -33.181 1.00 16.63 71 ASN C C 1
ATOM 3113 O O . ASN C 1 72 ? -9.187 18.084 -33.306 1.00 22.32 71 ASN C O 1
ATOM 3118 N N . ALA C 1 73 ? -10.616 16.499 -34.003 1.00 19.31 72 ALA C N 1
ATOM 3119 C CA . ALA C 1 73 ? -11.125 17.367 -35.078 1.00 22.27 72 ALA C CA 1
ATOM 3120 C C . ALA C 1 73 ? -11.853 18.583 -34.488 1.00 20.78 72 ALA C C 1
ATOM 3121 O O . ALA C 1 73 ? -11.756 19.691 -35.001 1.00 20.66 72 ALA C O 1
ATOM 3123 N N . ALA C 1 74 ? -12.590 18.356 -33.410 1.00 17.89 73 ALA C N 1
ATOM 3124 C CA . ALA C 1 74 ? -13.292 19.439 -32.723 1.00 19.23 73 ALA C CA 1
ATOM 3125 C C . ALA C 1 74 ? -12.303 20.440 -32.122 1.00 18.20 73 ALA C C 1
ATOM 3126 O O . ALA C 1 74 ? -12.551 21.643 -32.104 1.00 23.52 73 ALA C O 1
ATOM 3128 N N . ILE C 1 75 ? -11.199 19.946 -31.582 1.00 16.23 74 ILE C N 1
ATOM 3129 C CA . ILE C 1 75 ? -10.166 20.861 -31.098 1.00 18.85 74 ILE C CA 1
ATOM 3130 C C . ILE C 1 75 ? -9.596 21.718 -32.228 1.00 19.89 74 ILE C C 1
ATOM 3131 O O . ILE C 1 75 ? -9.471 22.953 -32.094 1.00 19.04 74 ILE C O 1
ATOM 3136 N N . GLU C 1 76 ? -9.267 21.079 -33.349 1.00 18.54 75 GLU C N 1
ATOM 3137 C CA . GLU C 1 76 ? -8.735 21.819 -34.497 1.00 19.75 75 GLU C CA 1
ATOM 3138 C C . GLU C 1 76 ? -9.760 22.843 -35.003 1.00 25.40 75 GLU C C 1
ATOM 3139 O O . GLU C 1 76 ? -9.410 23.982 -35.301 1.00 24.75 75 GLU C O 1
ATOM 3145 N N . ARG C 1 77 ? -11.024 22.424 -35.101 1.00 18.67 76 ARG C N 1
ATOM 3146 C CA . ARG C 1 77 ? -12.091 23.306 -35.569 1.00 25.43 76 ARG C CA 1
ATOM 3147 C C . ARG C 1 77 ? -12.297 24.489 -34.605 1.00 27.59 76 ARG C C 1
ATOM 3148 O O . ARG C 1 77 ? -12.576 25.614 -35.026 1.00 26.58 76 ARG C O 1
ATOM 3156 N N . ALA C 1 78 ? -12.184 24.234 -33.313 1.00 22.63 77 ALA C N 1
ATOM 3157 C CA . ALA C 1 78 ? -12.340 25.293 -32.316 1.00 25.22 77 ALA C CA 1
ATOM 3158 C C . ALA C 1 78 ? -11.212 26.333 -32.373 1.00 28.11 77 ALA C C 1
ATOM 3159 O O . ALA C 1 78 ? -11.399 27.482 -31.957 1.00 27.47 77 ALA C O 1
ATOM 3161 N N . ASP C 1 79 ? -10.048 25.915 -32.882 1.00 30.22 78 ASP C N 1
ATOM 3162 C CA . ASP C 1 79 ? -8.881 26.788 -33.096 1.00 29.68 78 ASP C CA 1
ATOM 3163 C C . ASP C 1 79 ? -8.501 27.572 -31.840 1.00 29.67 78 ASP C C 1
ATOM 3164 O O . ASP C 1 79 ? -8.655 28.794 -31.799 1.00 29.81 78 ASP C O 1
ATOM 3169 N N . PRO C 1 80 ? -8.001 26.866 -30.815 1.00 27.40 79 PRO C N 1
ATOM 3170 C CA . PRO C 1 80 ? -7.837 27.430 -29.471 1.00 27.24 79 PRO C CA 1
ATOM 3171 C C . PRO C 1 80 ? -6.919 28.647 -29.393 1.00 27.72 79 PRO C C 1
ATOM 3172 O O . PRO C 1 80 ? -7.172 29.515 -28.567 1.00 26.94 79 PRO C O 1
ATOM 3176 N N . THR C 1 81 ? -5.881 28.720 -30.217 1.00 27.78 80 THR C N 1
ATOM 3177 C CA . THR C 1 81 ? -4.940 29.836 -30.106 1.00 33.17 80 THR C CA 1
ATOM 3178 C C . THR C 1 81 ? -5.408 31.089 -30.842 1.00 39.16 80 THR C C 1
ATOM 3179 O O . THR C 1 81 ? -4.721 32.116 -30.827 1.00 45.91 80 THR C O 1
ATOM 3183 N N . SER C 1 82 ? -6.565 31.006 -31.493 1.00 35.78 81 SER C N 1
ATOM 3184 C CA . SER C 1 82 ? -7.096 32.138 -32.243 1.00 37.66 81 SER C CA 1
ATOM 3185 C C . SER C 1 82 ? -7.995 33.049 -31.404 1.00 34.87 81 SER C C 1
ATOM 3186 O O . SER C 1 82 ? -9.021 32.617 -30.859 1.00 29.87 81 SER C O 1
ATOM 3189 N N . GLY C 1 83 ? -7.623 34.321 -31.318 1.00 34.59 82 GLY C N 1
ATOM 3190 C CA . GLY C 1 83 ? -8.436 35.292 -30.604 1.00 36.81 82 GLY C CA 1
ATOM 3191 C C . GLY C 1 83 ? -8.314 35.178 -29.091 1.00 33.80 82 GLY C C 1
ATOM 3192 O O . GLY C 1 83 ? -7.513 34.396 -28.584 1.00 33.78 82 GLY C O 1
ATOM 3193 N N . PRO C 1 84 ? -9.120 35.965 -28.362 1.00 35.04 83 PRO C N 1
ATOM 3194 C CA . PRO C 1 84 ? -9.084 36.040 -26.899 1.00 32.37 83 PRO C CA 1
ATOM 3195 C C . PRO C 1 84 ? -9.305 34.678 -26.262 1.00 35.35 83 PRO C C 1
ATOM 3196 O O . PRO C 1 84 ? -10.128 33.896 -26.756 1.00 32.97 83 PRO C O 1
ATOM 3200 N N . VAL C 1 85 ? -8.593 34.424 -25.166 1.00 29.16 84 VAL C N 1
ATOM 3201 C CA . VAL C 1 85 ? -8.575 33.125 -24.505 1.00 31.42 84 VAL C CA 1
ATOM 3202 C C . VAL C 1 85 ? -9.944 32.682 -23.994 1.00 30.13 84 VAL C C 1
ATOM 3203 O O . VAL C 1 85 ? -10.297 31.504 -24.099 1.00 28.96 84 VAL C O 1
ATOM 3207 N N . ASP C 1 86 ? -10.715 33.611 -23.435 1.00 26.87 85 ASP C N 1
ATOM 3208 C CA . ASP C 1 86 ? -12.014 33.238 -22.868 1.00 25.04 85 ASP C CA 1
ATOM 3209 C C . ASP C 1 86 ? -12.943 32.675 -23.941 1.00 27.82 85 ASP C C 1
ATOM 3210 O O . ASP C 1 86 ? -13.466 31.565 -23.807 1.00 23.72 85 ASP C O 1
ATOM 3215 N N . ALA C 1 87 ? -13.146 33.446 -25.008 1.00 23.89 86 ALA C N 1
ATOM 3216 C CA . ALA C 1 87 ? -13.977 32.997 -26.112 1.00 22.12 86 ALA C CA 1
ATOM 3217 C C . ALA C 1 87 ? -13.441 31.680 -26.705 1.00 23.41 86 ALA C C 1
ATOM 3218 O O . ALA C 1 87 ? -14.219 30.770 -27.026 1.00 22.42 86 ALA C O 1
ATOM 3220 N N . ALA C 1 88 ? -12.119 31.575 -26.825 1.00 26.10 87 ALA C N 1
ATOM 3221 C CA . ALA C 1 88 ? -11.491 30.385 -27.404 1.00 25.24 87 ALA C CA 1
ATOM 3222 C C . ALA C 1 88 ? -11.736 29.130 -26.561 1.00 22.00 87 ALA C C 1
ATOM 3223 O O . ALA C 1 88 ? -12.087 28.082 -27.093 1.00 24.87 87 ALA C O 1
ATOM 3225 N N . LEU C 1 89 ? -11.533 29.223 -25.255 1.00 18.13 88 LEU C N 1
ATOM 3226 C CA . LEU C 1 89 ? -11.778 28.061 -24.379 1.00 19.72 88 LEU C CA 1
ATOM 3227 C C . LEU C 1 89 ? -13.250 27.647 -24.383 1.00 21.30 88 LEU C C 1
ATOM 3228 O O . LEU C 1 89 ? -13.586 26.452 -24.302 1.00 20.06 88 LEU C O 1
ATOM 3233 N N . ARG C 1 90 ? -14.131 28.630 -24.484 1.00 21.78 89 ARG C N 1
ATOM 3234 C CA . ARG C 1 90 ? -15.562 28.329 -24.552 1.00 27.25 89 ARG C CA 1
ATOM 3235 C C . ARG C 1 90 ? -15.903 27.573 -25.842 1.00 24.25 89 ARG C C 1
ATOM 3236 O O . ARG C 1 90 ? -16.704 26.642 -25.803 1.00 18.59 89 ARG C O 1
ATOM 3244 N N . ARG C 1 91 ? -15.301 27.964 -26.971 1.00 19.17 90 ARG C N 1
ATOM 3245 C CA . ARG C 1 91 ? -15.453 27.195 -28.211 1.00 18.79 90 ARG C CA 1
ATOM 3246 C C . ARG C 1 91 ? -14.973 25.745 -28.038 1.00 16.48 90 ARG C C 1
ATOM 3247 O O . ARG C 1 91 ? -15.602 24.803 -28.543 1.00 16.18 90 ARG C O 1
ATOM 3255 N N . VAL C 1 92 ? -13.833 25.575 -27.373 1.00 16.14 91 VAL C N 1
ATOM 3256 C CA . VAL C 1 92 ? -13.276 24.242 -27.145 1.00 17.48 91 VAL C CA 1
ATOM 3257 C C . VAL C 1 92 ? -14.211 23.408 -26.284 1.00 17.83 91 VAL C C 1
ATOM 3258 O O . VAL C 1 92 ? -14.554 22.267 -26.613 1.00 17.06 91 VAL C O 1
ATOM 3262 N N . VAL C 1 93 ? -14.622 23.995 -25.173 1.00 13.72 92 VAL C N 1
ATOM 3263 C CA . VAL C 1 93 ? -15.510 23.309 -24.230 1.00 16.14 92 VAL C CA 1
ATOM 3264 C C . VAL C 1 93 ? -16.862 22.919 -24.857 1.00 17.09 92 VAL C C 1
ATOM 3265 O O . VAL C 1 93 ? -17.342 21.788 -24.684 1.00 18.08 92 VAL C O 1
ATOM 3269 N N . GLU C 1 94 ? -17.471 23.847 -25.583 1.00 20.39 93 GLU C N 1
ATOM 3270 C CA . GLU C 1 94 ? -18.767 23.602 -26.223 1.00 19.61 93 GLU C CA 1
ATOM 3271 C C . GLU C 1 94 ? -18.658 22.403 -27.158 1.00 19.21 93 GLU C C 1
ATOM 3272 O O . GLU C 1 94 ? -19.469 21.476 -27.109 1.00 18.82 93 GLU C O 1
ATOM 3278 N N . SER C 1 95 ? -17.629 22.406 -27.996 1.00 19.69 94 SER C N 1
ATOM 3279 C CA . SER C 1 95 ? -17.517 21.355 -28.999 1.00 20.98 94 SER C CA 1
ATOM 3280 C C . SER C 1 95 ? -17.052 19.998 -28.432 1.00 19.07 94 SER C C 1
ATOM 3281 O O . SER C 1 95 ? -17.431 18.954 -28.966 1.00 18.89 94 SER C O 1
ATOM 3284 N N . GLN C 1 96 ? -16.269 19.989 -27.347 1.00 16.32 95 GLN C N 1
ATOM 3285 C CA . GLN C 1 96 ? -15.990 18.736 -26.637 1.00 15.84 95 GLN C CA 1
ATOM 3286 C C . GLN C 1 96 ? -17.293 18.212 -25.994 1.00 17.80 95 GLN C C 1
ATOM 3287 O O . GLN C 1 96 ? -17.600 17.010 -26.063 1.00 15.70 95 GLN C O 1
ATOM 3293 N N . LEU C 1 97 ? -18.070 19.096 -25.371 1.00 13.49 96 LEU C N 1
ATOM 3294 C CA . LEU C 1 97 ? -19.318 18.638 -24.739 1.00 18.53 96 LEU C CA 1
ATOM 3295 C C . LEU C 1 97 ? -20.281 18.001 -25.742 1.00 21.89 96 LEU C C 1
ATOM 3296 O O . LEU C 1 97 ? -21.014 17.063 -25.395 1.00 17.26 96 LEU C O 1
ATOM 3301 N N . ASP C 1 98 ? -20.287 18.523 -26.969 1.00 15.72 97 ASP C N 1
ATOM 3302 C CA . ASP C 1 98 ? -21.162 18.028 -28.045 1.00 18.89 97 ASP C CA 1
ATOM 3303 C C . ASP C 1 98 ? -20.930 16.529 -28.352 1.00 19.44 97 ASP C C 1
ATOM 3304 O O . ASP C 1 98 ? -21.814 15.869 -28.918 1.00 19.65 97 ASP C O 1
ATOM 3309 N N . LEU C 1 99 ? -19.753 16.003 -28.014 1.00 18.55 98 LEU C N 1
ATOM 3310 C CA . LEU C 1 99 ? -19.459 14.565 -28.193 1.00 19.52 98 LEU C CA 1
ATOM 3311 C C . LEU C 1 99 ? -20.378 13.692 -27.352 1.00 24.64 98 LEU C C 1
ATOM 3312 O O . LEU C 1 99 ? -20.681 12.553 -27.718 1.00 20.92 98 LEU C O 1
ATOM 3317 N N . GLY C 1 100 ? -20.805 14.215 -26.210 1.00 18.41 99 GLY C N 1
ATOM 3318 C CA . GLY C 1 100 ? -21.741 13.490 -25.369 1.00 18.90 99 GLY C CA 1
ATOM 3319 C C . GLY C 1 100 ? -21.118 12.450 -24.447 1.00 15.86 99 GLY C C 1
ATOM 3320 O O . GLY C 1 100 ? -19.897 12.268 -24.403 1.00 20.19 99 GLY C O 1
ATOM 3321 N N . PRO C 1 101 ? -21.961 11.753 -23.681 1.00 22.57 100 PRO C N 1
ATOM 3322 C CA . PRO C 1 101 ? -21.466 10.851 -22.637 1.00 21.12 100 PRO C CA 1
ATOM 3323 C C . PRO C 1 101 ? -20.717 9.617 -23.141 1.00 19.01 100 PRO C C 1
ATOM 3324 O O . PRO C 1 101 ? -20.174 8.908 -22.304 1.00 17.04 100 PRO C O 1
ATOM 3328 N N . ILE C 1 102 ? -20.669 9.362 -24.446 1.00 19.78 101 ILE C N 1
ATOM 3329 C CA . ILE C 1 102 ? -19.830 8.253 -24.928 1.00 20.00 101 ILE C CA 1
ATOM 3330 C C . ILE C 1 102 ? -18.381 8.456 -24.457 1.00 18.05 101 ILE C C 1
ATOM 3331 O O . ILE C 1 102 ? -17.625 7.506 -24.310 1.00 15.48 101 ILE C O 1
ATOM 3336 N N . VAL C 1 103 ? -17.997 9.701 -24.222 1.00 16.44 102 VAL C N 1
ATOM 3337 C CA . VAL C 1 103 ? -16.630 9.992 -23.800 1.00 16.54 102 VAL C CA 1
ATOM 3338 C C . VAL C 1 103 ? -16.378 9.357 -22.441 1.00 13.19 102 VAL C C 1
ATOM 3339 O O . VAL C 1 103 ? -15.326 8.718 -22.203 1.00 16.56 102 VAL C O 1
ATOM 3343 N N . LEU C 1 104 ? -17.350 9.479 -21.539 1.00 17.94 103 LEU C N 1
ATOM 3344 C CA . LEU C 1 104 ? -17.216 8.821 -20.246 1.00 18.56 103 LEU C CA 1
ATOM 3345 C C . LEU C 1 104 ? -17.080 7.321 -20.446 1.00 19.89 103 LEU C C 1
ATOM 3346 O O . LEU C 1 104 ? -16.254 6.684 -19.797 1.00 17.27 103 LEU C O 1
ATOM 3351 N N . PHE C 1 105 ? -17.910 6.756 -21.323 1.00 16.01 104 PHE C N 1
ATOM 3352 C CA . PHE C 1 105 ? -17.814 5.325 -21.629 1.00 13.97 104 PHE C CA 1
ATOM 3353 C C . PHE C 1 105 ? -16.413 4.912 -22.088 1.00 17.19 104 PHE C C 1
ATOM 3354 O O . PHE C 1 105 ? -15.854 3.947 -21.581 1.00 19.23 104 PHE C O 1
ATOM 3362 N N . VAL C 1 106 ? -15.862 5.627 -23.070 1.00 16.56 105 VAL C N 1
ATOM 3363 C CA . VAL C 1 106 ? -14.563 5.261 -23.623 1.00 19.20 105 VAL C CA 1
ATOM 3364 C C . VAL C 1 106 ? -13.451 5.282 -22.577 1.00 20.45 105 VAL C C 1
ATOM 3365 O O . VAL C 1 106 ? -12.595 4.388 -22.528 1.00 17.37 105 VAL C O 1
ATOM 3369 N N . TYR C 1 107 ? -13.470 6.291 -21.717 1.00 16.89 106 TYR C N 1
ATOM 3370 C CA . TYR C 1 107 ? -12.425 6.401 -20.698 1.00 19.35 106 TYR C CA 1
ATOM 3371 C C . TYR C 1 107 ? -12.574 5.433 -19.546 1.00 21.68 106 TYR C C 1
ATOM 3372 O O . TYR C 1 107 ? -11.588 5.084 -18.910 1.00 23.72 106 TYR C O 1
ATOM 3381 N N . TYR C 1 108 ? -13.799 4.979 -19.276 1.00 21.03 107 TYR C N 1
ATOM 3382 C CA . TYR C 1 108 ? -14.048 4.156 -18.103 1.00 18.63 107 TYR C CA 1
ATOM 3383 C C . TYR C 1 108 ? -14.241 2.656 -18.343 1.00 23.52 107 TYR C C 1
ATOM 3384 O O . TYR C 1 108 ? -14.081 1.860 -17.412 1.00 23.21 107 TYR C O 1
ATOM 3393 N N . GLU C 1 109 ? -14.549 2.261 -19.575 1.00 17.29 108 GLU C N 1
ATOM 3394 C CA . GLU C 1 109 ? -14.687 0.833 -19.878 1.00 17.17 108 GLU C CA 1
ATOM 3395 C C . GLU C 1 109 ? -13.305 0.192 -19.839 1.00 17.99 108 GLU C C 1
ATOM 3396 O O . GLU C 1 109 ? -12.434 0.535 -20.646 1.00 25.50 108 GLU C O 1
ATOM 3402 N N . PRO C 1 110 ? -13.097 -0.750 -18.907 1.00 27.60 109 PRO C N 1
ATOM 3403 C CA . PRO C 1 110 ? -11.753 -1.239 -18.572 1.00 29.02 109 PRO C CA 1
ATOM 3404 C C . PRO C 1 110 ? -10.979 -1.862 -19.733 1.00 38.12 109 PRO C C 1
ATOM 3405 O O . PRO C 1 110 ? -9.749 -1.736 -19.783 1.00 40.08 109 PRO C O 1
ATOM 3409 N N . SER C 1 111 ? -11.675 -2.529 -20.648 1.00 29.48 110 SER C N 1
ATOM 3410 C CA . SER C 1 111 ? -10.993 -3.236 -21.724 1.00 32.02 110 SER C CA 1
ATOM 3411 C C . SER C 1 111 ? -10.503 -2.305 -22.836 1.00 31.47 110 SER C C 1
ATOM 3412 O O . SER C 1 111 ? -9.745 -2.721 -23.713 1.00 34.19 110 SER C O 1
ATOM 3415 N N . ILE C 1 112 ? -10.948 -1.053 -22.810 1.00 24.97 111 ILE C N 1
ATOM 3416 C CA . ILE C 1 112 ? -10.617 -0.129 -23.888 1.00 25.00 111 ILE C CA 1
ATOM 3417 C C . ILE C 1 112 ? -9.203 0.432 -23.807 1.00 31.39 111 ILE C C 1
ATOM 3418 O O . ILE C 1 112 ? -8.369 0.129 -24.653 1.00 30.08 111 ILE C O 1
ATOM 3423 N N . LEU C 1 113 ? -8.936 1.257 -22.801 1.00 34.40 112 LEU C N 1
ATOM 3424 C CA . LEU C 1 113 ? -7.619 1.876 -22.689 1.00 36.12 112 LEU C CA 1
ATOM 3425 C C . LEU C 1 113 ? -6.578 0.946 -22.074 1.00 42.98 112 LEU C C 1
ATOM 3426 O O . LEU C 1 113 ? -5.423 1.336 -21.877 1.00 41.69 112 LEU C O 1
ATOM 3431 N N . ALA C 1 114 ? -6.989 -0.287 -21.782 1.00 42.84 113 ALA C N 1
ATOM 3432 C CA . ALA C 1 114 ? -6.051 -1.313 -21.346 1.00 41.84 113 ALA C CA 1
ATOM 3433 C C . ALA C 1 114 ? -5.056 -1.645 -22.462 1.00 39.40 113 ALA C C 1
ATOM 3434 O O . ALA C 1 114 ? -3.991 -2.189 -22.206 1.00 40.93 113 ALA C O 1
ATOM 3436 N N . ASP C 1 115 ? -5.410 -1.324 -23.699 1.00 34.54 114 ASP C N 1
ATOM 3437 C CA . ASP C 1 115 ? -4.495 -1.492 -24.822 1.00 39.31 114 ASP C CA 1
ATOM 3438 C C . ASP C 1 115 ? -3.470 -0.346 -24.853 1.00 40.32 114 ASP C C 1
ATOM 3439 O O . ASP C 1 115 ? -3.828 0.812 -25.085 1.00 38.56 114 ASP C O 1
ATOM 3444 N N . PRO C 1 116 ? -2.187 -0.671 -24.636 1.00 39.31 115 PRO C N 1
ATOM 3445 C CA . PRO C 1 116 ? -1.111 0.332 -24.557 1.00 37.18 115 PRO C CA 1
ATOM 3446 C C . PRO C 1 116 ? -0.978 1.189 -25.815 1.00 33.31 115 PRO C C 1
ATOM 3447 O O . PRO C 1 116 ? -0.731 2.390 -25.696 1.00 30.97 115 PRO C O 1
ATOM 3451 N N . GLU C 1 117 ? -1.125 0.582 -26.989 1.00 31.12 116 GLU C N 1
ATOM 3452 C CA . GLU C 1 117 ? -1.112 1.318 -28.261 1.00 34.92 116 GLU C CA 1
ATOM 3453 C C . GLU C 1 117 ? -2.179 2.405 -28.292 1.00 36.86 116 GLU C C 1
ATOM 3454 O O . GLU C 1 117 ? -1.918 3.558 -28.651 1.00 31.37 116 GLU C O 1
ATOM 3460 N N . LEU C 1 118 ? -3.402 2.014 -27.947 1.00 31.83 117 LEU C N 1
ATOM 3461 C CA . LEU C 1 118 ? -4.537 2.919 -27.994 1.00 27.76 117 LEU C CA 1
ATOM 3462 C C . LEU C 1 118 ? -4.382 4.001 -26.925 1.00 25.76 117 LEU C C 1
ATOM 3463 O O . LEU C 1 118 ? -4.718 5.160 -27.147 1.00 25.41 117 LEU C O 1
ATOM 3468 N N . ALA C 1 119 ? -3.845 3.617 -25.773 1.00 26.18 118 ALA C N 1
ATOM 3469 C CA . ALA C 1 119 ? -3.623 4.570 -24.692 1.00 30.74 118 ALA C CA 1
ATOM 3470 C C . ALA C 1 119 ? -2.638 5.654 -25.115 1.00 28.67 118 ALA C C 1
ATOM 3471 O O . ALA C 1 119 ? -2.794 6.826 -24.748 1.00 28.80 118 ALA C O 1
ATOM 3473 N N . ALA C 1 120 ? -1.623 5.256 -25.880 1.00 29.72 119 ALA C N 1
ATOM 3474 C CA . ALA C 1 120 ? -0.620 6.197 -26.390 1.00 30.28 119 ALA C CA 1
ATOM 3475 C C . ALA C 1 120 ? -1.232 7.154 -27.416 1.00 30.63 119 ALA C C 1
ATOM 3476 O O . ALA C 1 120 ? -1.025 8.366 -27.356 1.00 33.00 119 ALA C O 1
ATOM 3478 N N . TYR C 1 121 ? -1.999 6.604 -28.347 1.00 27.67 120 TYR C N 1
ATOM 3479 C CA . TYR C 1 121 ? -2.777 7.400 -29.295 1.00 26.91 120 TYR C CA 1
ATOM 3480 C C . TYR C 1 121 ? -3.661 8.416 -28.580 1.00 27.72 120 TYR C C 1
ATOM 3481 O O . TYR C 1 121 ? -3.818 9.551 -29.039 1.00 27.74 120 TYR C O 1
ATOM 3490 N N . PHE C 1 122 ? -4.249 8.007 -27.458 1.00 25.77 121 PHE C N 1
ATOM 3491 C CA . PHE C 1 122 ? -5.137 8.893 -26.711 1.00 24.80 121 PHE C CA 1
ATOM 3492 C C . PHE C 1 122 ? -4.415 10.091 -26.099 1.00 26.18 121 PHE C C 1
ATOM 3493 O O . PHE C 1 122 ? -5.044 11.107 -25.792 1.00 27.94 121 PHE C O 1
ATOM 3501 N N . ASP C 1 123 ? -3.101 9.977 -25.923 1.00 27.46 122 ASP C N 1
ATOM 3502 C CA . ASP C 1 123 ? -2.351 11.061 -25.294 1.00 29.23 122 ASP C CA 1
ATOM 3503 C C . ASP C 1 123 ? -2.063 12.218 -26.258 1.00 31.92 122 ASP C C 1
ATOM 3504 O O . ASP C 1 123 ? -1.596 13.281 -25.840 1.00 26.27 122 ASP C O 1
ATOM 3509 N N . ILE C 1 124 ? -2.405 12.029 -27.532 1.00 26.10 123 ILE C N 1
ATOM 3510 C CA . ILE C 1 124 ? -2.057 12.982 -28.581 1.00 24.73 123 ILE C CA 1
ATOM 3511 C C . ILE C 1 124 ? -3.254 13.799 -29.085 1.00 27.57 123 ILE C C 1
ATOM 3512 O O . ILE C 1 124 ? -4.290 13.240 -29.452 1.00 22.53 123 ILE C O 1
ATOM 3517 N N . GLY C 1 125 ? -3.125 15.124 -29.092 1.00 22.99 124 GLY C N 1
ATOM 3518 C CA . GLY C 1 125 ? -4.071 15.936 -29.825 1.00 20.63 124 GLY C CA 1
ATOM 3519 C C . GLY C 1 125 ? -4.451 17.248 -29.174 1.00 25.45 124 GLY C C 1
ATOM 3520 O O . GLY C 1 125 ? -4.996 18.134 -29.845 1.00 31.03 124 GLY C O 1
ATOM 3521 N N . ASP C 1 126 ? -4.183 17.388 -27.879 1.00 17.66 125 ASP C N 1
ATOM 3522 C CA . ASP C 1 126 ? -4.675 18.567 -27.161 1.00 15.61 125 ASP C CA 1
ATOM 3523 C C . ASP C 1 126 ? -3.608 19.598 -26.938 1.00 16.68 125 ASP C C 1
ATOM 3524 O O . ASP C 1 126 ? -3.743 20.456 -26.062 1.00 22.29 125 ASP C O 1
ATOM 3529 N N . GLU C 1 127 ? -2.537 19.532 -27.734 1.00 24.31 126 GLU C N 1
ATOM 3530 C CA . GLU C 1 127 ? -1.377 20.361 -27.456 1.00 21.22 126 GLU C CA 1
ATOM 3531 C C . GLU C 1 127 ? -1.713 21.851 -27.498 1.00 23.65 126 GLU C C 1
ATOM 3532 O O . GLU C 1 127 ? -1.154 22.638 -26.724 1.00 22.52 126 GLU C O 1
ATOM 3538 N N . ALA C 1 128 ? -2.635 22.237 -28.386 1.00 19.15 127 ALA C N 1
ATOM 3539 C CA . ALA C 1 128 ? -3.012 23.646 -28.509 1.00 21.40 127 ALA C CA 1
ATOM 3540 C C . ALA C 1 128 ? -3.825 24.135 -27.297 1.00 21.74 127 ALA C C 1
ATOM 3541 O O . ALA C 1 128 ? -3.753 25.305 -26.909 1.00 25.30 127 ALA C O 1
ATOM 3543 N N . ILE C 1 129 ? -4.614 23.247 -26.708 1.00 17.96 128 ILE C N 1
ATOM 3544 C CA . ILE C 1 129 ? -5.341 23.608 -25.498 1.00 18.02 128 ILE C CA 1
ATOM 3545 C C . ILE C 1 129 ? -4.335 23.869 -24.388 1.00 18.89 128 ILE C C 1
ATOM 3546 O O . ILE C 1 129 ? -4.440 24.854 -23.629 1.00 19.88 128 ILE C O 1
ATOM 3551 N N . VAL C 1 130 ? -3.342 22.998 -24.304 1.00 19.46 129 VAL C N 1
ATOM 3552 C CA . VAL C 1 130 ? -2.316 23.151 -23.278 1.00 22.12 129 VAL C CA 1
ATOM 3553 C C . VAL C 1 130 ? -1.547 24.456 -23.449 1.00 25.29 129 VAL C C 1
ATOM 3554 O O . VAL C 1 130 ? -1.219 25.115 -22.451 1.00 23.38 129 VAL C O 1
ATOM 3558 N N . GLU C 1 131 ? -1.269 24.835 -24.703 1.00 18.47 130 GLU C N 1
ATOM 3559 C CA . GLU C 1 131 ? -0.611 26.115 -24.981 1.00 19.34 130 GLU C CA 1
ATOM 3560 C C . GLU C 1 131 ? -1.397 27.307 -24.409 1.00 23.75 130 GLU C C 1
ATOM 3561 O O . GLU C 1 131 ? -0.832 28.204 -23.766 1.00 22.66 130 GLU C O 1
ATOM 3567 N N . VAL C 1 132 ? -2.702 27.316 -24.673 1.00 23.86 131 VAL C N 1
ATOM 3568 C CA . VAL C 1 132 ? -3.584 28.380 -24.221 1.00 24.37 131 VAL C CA 1
ATOM 3569 C C . VAL C 1 132 ? -3.702 28.429 -22.686 1.00 23.75 131 VAL C C 1
ATOM 3570 O O . VAL C 1 132 ? -3.643 29.507 -22.087 1.00 23.31 131 VAL C O 1
ATOM 3574 N N . LEU C 1 133 ? -3.853 27.268 -22.052 1.00 21.66 132 LEU C N 1
ATOM 3575 C CA . LEU C 1 133 ? -3.827 27.186 -20.587 1.00 25.02 132 LEU C CA 1
ATOM 3576 C C . LEU C 1 133 ? -2.495 27.701 -20.046 1.00 27.96 132 LEU C C 1
ATOM 3577 O O . LEU C 1 133 ? -2.443 28.428 -19.038 1.00 23.83 132 LEU C O 1
ATOM 3582 N N . ASN C 1 134 ? -1.404 27.328 -20.718 1.00 19.45 133 ASN C N 1
ATOM 3583 C CA . ASN C 1 134 ? -0.095 27.839 -20.326 1.00 24.67 133 ASN C CA 1
ATOM 3584 C C . ASN C 1 134 ? -0.038 29.360 -20.431 1.00 26.59 133 ASN C C 1
ATOM 3585 O O . ASN C 1 134 ? 0.451 30.024 -19.519 1.00 27.36 133 ASN C O 1
ATOM 3590 N N . ARG C 1 135 ? -0.523 29.903 -21.549 1.00 20.63 134 ARG C N 1
ATOM 3591 C CA . ARG C 1 135 ? -0.486 31.344 -21.771 1.00 25.64 134 ARG C CA 1
ATOM 3592 C C . ARG C 1 135 ? -1.267 32.107 -20.698 1.00 24.99 134 ARG C C 1
ATOM 3593 O O . ARG C 1 135 ? -0.887 33.212 -20.311 1.00 23.45 134 ARG C O 1
ATOM 3601 N N . ALA C 1 136 ? -2.353 31.504 -20.220 1.00 28.72 135 ALA C N 1
ATOM 3602 C CA . ALA C 1 136 ? -3.211 32.149 -19.236 1.00 28.18 135 ALA C CA 1
ATOM 3603 C C . ALA C 1 136 ? -2.906 31.735 -17.799 1.00 29.18 135 ALA C C 1
ATOM 3604 O O . ALA C 1 136 ? -3.680 32.041 -16.889 1.00 28.13 135 ALA C O 1
ATOM 3606 N N . SER C 1 137 ? -1.798 31.030 -17.583 1.00 28.64 136 SER C N 1
ATOM 3607 C CA . SER C 1 137 ? -1.487 30.522 -16.243 1.00 42.23 136 SER C CA 1
ATOM 3608 C C . SER C 1 137 ? -1.387 31.640 -15.211 1.00 51.53 136 SER C C 1
ATOM 3609 O O . SER C 1 137 ? -0.542 32.529 -15.323 1.00 52.65 136 SER C O 1
ATOM 3612 N N . TYR C 1 143 ? 2.426 24.381 -9.477 1.00 58.74 142 TYR C N 1
ATOM 3613 C CA . TYR C 1 143 ? 1.676 23.287 -10.086 1.00 54.04 142 TYR C CA 1
ATOM 3614 C C . TYR C 1 143 ? 2.605 22.259 -10.717 1.00 49.79 142 TYR C C 1
ATOM 3615 O O . TYR C 1 143 ? 3.391 22.583 -11.610 1.00 46.91 142 TYR C O 1
ATOM 3624 N N . PRO C 1 144 ? 2.506 21.006 -10.254 1.00 49.93 143 PRO C N 1
ATOM 3625 C CA . PRO C 1 144 ? 3.329 19.895 -10.734 1.00 53.30 143 PRO C CA 1
ATOM 3626 C C . PRO C 1 144 ? 3.241 19.748 -12.243 1.00 60.32 143 PRO C C 1
ATOM 3627 O O . PRO C 1 144 ? 2.375 20.366 -12.866 1.00 60.14 143 PRO C O 1
ATOM 3631 N N . PRO C 1 145 ? 4.129 18.928 -12.830 1.00 64.00 144 PRO C N 1
ATOM 3632 C CA . PRO C 1 145 ? 4.165 18.699 -14.278 1.00 60.61 144 PRO C CA 1
ATOM 3633 C C . PRO C 1 145 ? 2.824 18.250 -14.835 1.00 53.06 144 PRO C C 1
ATOM 3634 O O . PRO C 1 145 ? 2.271 17.245 -14.381 1.00 49.65 144 PRO C O 1
ATOM 3638 N N . GLY C 1 146 ? 2.313 18.992 -15.813 1.00 49.06 145 GLY C N 1
ATOM 3639 C CA . GLY C 1 146 ? 1.138 18.577 -16.557 1.00 41.23 145 GLY C CA 1
ATOM 3640 C C . GLY C 1 146 ? -0.133 18.591 -15.739 1.00 34.64 145 GLY C C 1
ATOM 3641 O O . GLY C 1 146 ? -1.112 17.941 -16.103 1.00 29.67 145 GLY C O 1
ATOM 3642 N N . TRP C 1 147 ? -0.124 19.339 -14.641 1.00 33.53 146 TRP C N 1
ATOM 3643 C CA . TRP C 1 147 ? -1.281 19.364 -13.766 1.00 27.97 146 TRP C CA 1
ATOM 3644 C C . TRP C 1 147 ? -2.431 20.133 -14.408 1.00 23.04 146 TRP C C 1
ATOM 3645 O O . TRP C 1 147 ? -3.546 19.643 -14.423 1.00 25.64 146 TRP C O 1
ATOM 3656 N N . ALA C 1 148 ? -2.148 21.321 -14.947 1.00 22.14 147 ALA C N 1
ATOM 3657 C CA . ALA C 1 148 ? -3.179 22.156 -15.568 1.00 27.23 147 ALA C CA 1
ATOM 3658 C C . ALA C 1 148 ? -3.934 21.372 -16.621 1.00 23.09 147 ALA C C 1
ATOM 3659 O O . ALA C 1 148 ? -5.155 21.464 -16.721 1.00 18.08 147 ALA C O 1
ATOM 3661 N N . ARG C 1 149 ? -3.204 20.600 -17.425 1.00 19.87 148 ARG C N 1
ATOM 3662 C CA . ARG C 1 149 ? -3.862 19.763 -18.433 1.00 19.72 148 ARG C CA 1
ATOM 3663 C C . ARG C 1 149 ? -4.827 18.761 -17.795 1.00 15.41 148 ARG C C 1
ATOM 3664 O O . ARG C 1 149 ? -5.956 18.581 -18.256 1.00 18.08 148 ARG C O 1
ATOM 3672 N N . ARG C 1 150 ? -4.394 18.120 -16.720 1.00 15.51 149 ARG C N 1
ATOM 3673 C CA . ARG C 1 150 ? -5.281 17.197 -16.001 1.00 16.74 149 ARG C CA 1
ATOM 3674 C C . ARG C 1 150 ? -6.518 17.880 -15.455 1.00 17.74 149 ARG C C 1
ATOM 3675 O O . ARG C 1 150 ? -7.579 17.279 -15.421 1.00 16.88 149 ARG C O 1
ATOM 3683 N N . VAL C 1 151 ? -6.370 19.109 -14.961 1.00 16.80 150 VAL C N 1
ATOM 3684 C CA . VAL C 1 151 ? -7.490 19.783 -14.323 1.00 14.70 150 VAL C CA 1
ATOM 3685 C C . VAL C 1 151 ? -8.526 20.143 -15.397 1.00 22.92 150 VAL C C 1
ATOM 3686 O O . VAL C 1 151 ? -9.725 20.046 -15.181 1.00 16.99 150 VAL C O 1
ATOM 3690 N N . PHE C 1 152 ? -8.048 20.549 -16.567 1.00 16.78 151 PHE C N 1
ATOM 3691 C CA . PHE C 1 152 ? -8.946 20.909 -17.645 1.00 11.48 151 PHE C CA 1
ATOM 3692 C C . PHE C 1 152 ? -9.836 19.733 -18.029 1.00 13.64 151 PHE C C 1
ATOM 3693 O O . PHE C 1 152 ? -11.049 19.867 -18.128 1.00 16.63 151 PHE C O 1
ATOM 3701 N N . TRP C 1 153 ? -9.232 18.565 -18.243 1.00 16.39 152 TRP C N 1
ATOM 3702 C CA . TRP C 1 153 ? -10.021 17.406 -18.636 1.00 16.27 152 TRP C CA 1
ATOM 3703 C C . TRP C 1 153 ? -10.850 16.850 -17.478 1.00 17.29 152 TRP C C 1
ATOM 3704 O O . TRP C 1 153 ? -11.856 16.180 -17.700 1.00 17.54 152 TRP C O 1
ATOM 3715 N N . ALA C 1 154 ? -10.422 17.132 -16.248 1.00 18.30 153 ALA C N 1
ATOM 3716 C CA . ALA C 1 154 ? -11.225 16.779 -15.072 1.00 19.07 153 ALA C CA 1
ATOM 3717 C C . ALA C 1 154 ? -12.515 17.596 -15.028 1.00 20.26 153 ALA C C 1
ATOM 3718 O O . ALA C 1 154 ? -13.592 17.074 -14.689 1.00 18.18 153 ALA C O 1
ATOM 3720 N N . LEU C 1 155 ? -12.407 18.886 -15.327 1.00 18.27 154 LEU C N 1
ATOM 3721 C CA . LEU C 1 155 ? -13.586 19.736 -15.381 1.00 17.92 154 LEU C CA 1
ATOM 3722 C C . LEU C 1 155 ? -14.479 19.323 -16.546 1.00 17.31 154 LEU C C 1
ATOM 3723 O O . LEU C 1 155 ? -15.716 19.356 -16.430 1.00 16.33 154 LEU C O 1
ATOM 3728 N N . MET C 1 156 ? -13.869 18.913 -17.659 1.00 17.12 155 MET C N 1
ATOM 3729 C CA . MET C 1 156 ? -14.632 18.373 -18.774 1.00 15.60 155 MET C CA 1
ATOM 3730 C C . MET C 1 156 ? -15.413 17.144 -18.357 1.00 17.38 155 MET C C 1
ATOM 3731 O O . MET C 1 156 ? -16.582 17.005 -18.721 1.00 13.58 155 MET C O 1
ATOM 3736 N N . GLN C 1 157 ? -14.773 16.261 -17.597 1.00 16.43 156 GLN C N 1
ATOM 3737 C CA . GLN C 1 157 ? -15.453 15.073 -17.077 1.00 20.12 156 GLN C CA 1
ATOM 3738 C C . GLN C 1 157 ? -16.678 15.409 -16.232 1.00 18.91 156 GLN C C 1
ATOM 3739 O O . GLN C 1 157 ? -17.748 14.829 -16.434 1.00 16.69 156 GLN C O 1
ATOM 3745 N N . ALA C 1 158 ? -16.524 16.334 -15.280 1.00 18.04 157 ALA C N 1
ATOM 3746 C CA . ALA C 1 158 ? -17.671 16.800 -14.508 1.00 18.14 157 ALA C CA 1
ATOM 3747 C C . ALA C 1 158 ? -18.746 17.351 -15.445 1.00 16.04 157 ALA C C 1
ATOM 3748 O O . ALA C 1 158 ? -19.945 17.165 -15.198 1.00 16.46 157 ALA C O 1
ATOM 3750 N N . GLY C 1 159 ? -18.315 18.046 -16.501 1.00 14.61 158 GLY C N 1
ATOM 3751 C CA . GLY C 1 159 ? -19.248 18.565 -17.503 1.00 10.17 158 GLY C CA 1
ATOM 3752 C C . GLY C 1 159 ? -20.055 17.495 -18.242 1.00 11.39 158 GLY C C 1
ATOM 3753 O O . GLY C 1 159 ? -21.278 17.613 -18.438 1.00 16.79 158 GLY C O 1
ATOM 3754 N N . TYR C 1 160 ? -19.391 16.427 -18.660 1.00 14.54 159 TYR C N 1
ATOM 3755 C CA . TYR C 1 160 ? -20.116 15.336 -19.294 1.00 10.08 159 TYR C CA 1
ATOM 3756 C C . TYR C 1 160 ? -21.150 14.745 -18.346 1.00 15.53 159 TYR C C 1
ATOM 3757 O O . TYR C 1 160 ? -22.258 14.410 -18.765 1.00 18.21 159 TYR C O 1
ATOM 3766 N N . GLU C 1 161 ? -20.796 14.598 -17.067 1.00 16.13 160 GLU C N 1
ATOM 3767 C CA . GLU C 1 161 ? -21.744 14.049 -16.104 1.00 17.55 160 GLU C CA 1
ATOM 3768 C C . GLU C 1 161 ? -22.948 14.966 -15.895 1.00 24.66 160 GLU C C 1
ATOM 3769 O O . GLU C 1 161 ? -24.086 14.495 -15.787 1.00 27.90 160 GLU C O 1
ATOM 3775 N N . ALA C 1 162 ? -22.698 16.273 -15.862 1.00 22.69 161 ALA C N 1
ATOM 3776 C CA . ALA C 1 162 ? -23.774 17.261 -15.767 1.00 26.46 161 ALA C CA 1
ATOM 3777 C C . ALA C 1 162 ? -24.686 17.235 -16.988 1.00 23.21 161 ALA C C 1
ATOM 3778 O O . ALA C 1 162 ? -25.907 17.304 -16.857 1.00 22.37 161 ALA C O 1
ATOM 3780 N N . ALA C 1 163 ? -24.083 17.148 -18.168 1.00 18.00 162 ALA C N 1
ATOM 3781 C CA . ALA C 1 163 ? -24.830 17.001 -19.418 1.00 22.80 162 ALA C CA 1
ATOM 3782 C C . ALA C 1 163 ? -25.705 15.755 -19.340 1.00 30.51 162 ALA C C 1
ATOM 3783 O O . ALA C 1 163 ? -26.855 15.782 -19.738 1.00 26.46 162 ALA C O 1
ATOM 3785 N N . LYS C 1 164 ? -25.143 14.668 -18.807 1.00 33.50 163 LYS C N 1
ATOM 3786 C CA . LYS C 1 164 ? -25.885 13.422 -18.595 1.00 35.68 163 LYS C CA 1
ATOM 3787 C C . LYS C 1 164 ? -27.116 13.620 -17.748 1.00 26.89 163 LYS C C 1
ATOM 3788 O O . LYS C 1 164 ? -28.109 12.925 -17.919 1.00 36.37 163 LYS C O 1
ATOM 3794 N N . ASP C 1 165 ? -27.053 14.552 -16.808 1.00 29.65 164 ASP C N 1
ATOM 3795 C CA . ASP C 1 165 ? -28.222 14.894 -16.007 1.00 35.97 164 ASP C CA 1
ATOM 3796 C C . ASP C 1 165 ? -29.233 15.779 -16.733 1.00 38.98 164 ASP C C 1
ATOM 3797 O O . ASP C 1 165 ? -30.291 16.088 -16.179 1.00 41.50 164 ASP C O 1
ATOM 3802 N N . GLY C 1 166 ? -28.907 16.208 -17.946 1.00 30.82 165 GLY C N 1
ATOM 3803 C CA . GLY C 1 166 ? -29.834 17.020 -18.722 1.00 33.60 165 GLY C CA 1
ATOM 3804 C C . GLY C 1 166 ? -29.660 18.514 -18.496 1.00 31.41 165 GLY C C 1
ATOM 3805 O O . GLY C 1 166 ? -30.520 19.318 -18.877 1.00 24.51 165 GLY C O 1
ATOM 3806 N N . MET C 1 167 ? -28.536 18.887 -17.891 1.00 27.66 166 MET C N 1
ATOM 3807 C CA . MET C 1 167 ? -28.213 20.301 -17.669 1.00 30.35 166 MET C CA 1
ATOM 3808 C C . MET C 1 167 ? -27.884 20.979 -19.006 1.00 25.35 166 MET C C 1
ATOM 3809 O O . MET C 1 167 ? -27.236 20.377 -19.860 1.00 26.24 166 MET C O 1
ATOM 3814 N N . PRO C 1 168 ? -28.339 22.231 -19.200 1.00 24.13 167 PRO C N 1
ATOM 3815 C CA . PRO C 1 168 ? -28.151 22.885 -20.504 1.00 23.40 167 PRO C CA 1
ATOM 3816 C C . PRO C 1 168 ? -26.687 23.210 -20.768 1.00 20.64 167 PRO C C 1
ATOM 3817 O O . PRO C 1 168 ? -25.968 23.582 -19.830 1.00 21.19 167 PRO C O 1
ATOM 3821 N N . ARG C 1 169 ? -26.265 23.113 -22.025 1.00 23.15 168 ARG C N 1
ATOM 3822 C CA . ARG C 1 169 ? -24.851 23.315 -22.357 1.00 21.93 168 ARG C CA 1
ATOM 3823 C C . ARG C 1 169 ? -24.327 24.646 -21.816 1.00 20.06 168 ARG C C 1
ATOM 3824 O O . ARG C 1 169 ? -23.262 24.706 -21.196 1.00 18.46 168 ARG C O 1
ATOM 3832 N N . HIS C 1 170 ? -25.066 25.721 -22.035 1.00 22.06 169 HIS C N 1
ATOM 3833 C CA . HIS C 1 170 ? -24.602 27.015 -21.531 1.00 24.57 169 HIS C CA 1
ATOM 3834 C C . HIS C 1 170 ? -24.220 27.015 -20.041 1.00 22.86 169 HIS C C 1
ATOM 3835 O O . HIS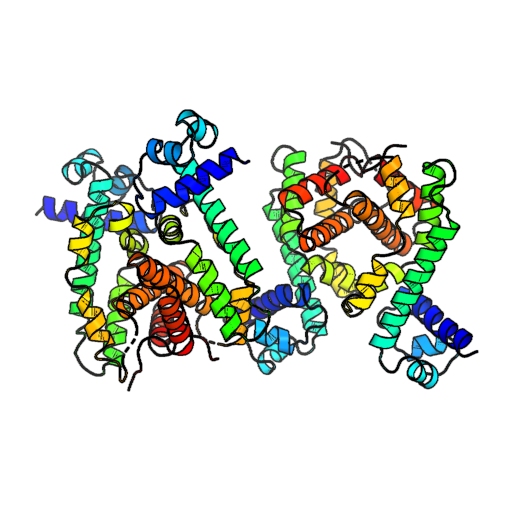 C 1 170 ? -23.231 27.628 -19.649 1.00 22.36 169 HIS C O 1
ATOM 3842 N N . GLN C 1 171 ? -25.023 26.377 -19.197 1.00 21.67 170 GLN C N 1
ATOM 3843 C CA . GLN C 1 171 ? -24.722 26.401 -17.772 1.00 21.72 170 GLN C CA 1
ATOM 3844 C C . GLN C 1 171 ? -23.481 25.563 -17.418 1.00 24.11 170 GLN C C 1
ATOM 3845 O O . GLN C 1 171 ? -22.736 25.892 -16.496 1.00 19.78 170 GLN C O 1
ATOM 3851 N N . ILE C 1 172 ? -23.265 24.483 -18.156 1.00 19.59 171 ILE C N 1
ATOM 3852 C CA . ILE C 1 172 ? -22.075 23.668 -17.964 1.00 19.33 171 ILE C CA 1
ATOM 3853 C C . ILE C 1 172 ? -20.829 24.444 -18.378 1.00 17.18 171 ILE C C 1
ATOM 3854 O O . ILE C 1 172 ? -19.802 24.444 -17.671 1.00 14.43 171 ILE C O 1
ATOM 3859 N N . VAL C 1 173 ? -20.916 25.116 -19.521 1.00 21.66 172 VAL C N 1
ATOM 3860 C CA . VAL C 1 173 ? -19.776 25.874 -20.030 1.00 20.16 172 VAL C CA 1
ATOM 3861 C C . VAL C 1 173 ? -19.406 26.983 -19.031 1.00 21.27 172 VAL C C 1
ATOM 3862 O O . VAL C 1 173 ? -18.232 27.174 -18.726 1.00 17.15 172 VAL C O 1
ATOM 3866 N N . ASP C 1 174 ? -20.409 27.685 -18.501 1.00 21.34 173 ASP C N 1
ATOM 3867 C CA . ASP C 1 174 ? -20.152 28.706 -17.477 1.00 23.91 173 ASP C CA 1
ATOM 3868 C C . ASP C 1 174 ? -19.502 28.109 -16.215 1.00 19.27 173 ASP C C 1
ATOM 3869 O O . ASP C 1 174 ? -18.579 28.689 -15.641 1.00 20.42 173 ASP C O 1
ATOM 3874 N N . ALA C 1 175 ? -19.996 26.957 -15.778 1.00 21.31 174 ALA C N 1
ATOM 3875 C CA . ALA C 1 175 ? -19.459 26.305 -14.581 1.00 23.34 174 ALA C CA 1
ATOM 3876 C C . ALA C 1 175 ? -17.985 25.900 -14.780 1.00 20.99 174 ALA C C 1
ATOM 3877 O O . ALA C 1 175 ? -17.145 26.029 -13.881 1.00 19.78 174 ALA C O 1
ATOM 3879 N N . ILE C 1 176 ? -17.680 25.405 -15.963 1.00 14.68 175 ILE C N 1
ATOM 3880 C CA . ILE C 1 176 ? -16.320 25.013 -16.285 1.00 17.67 175 ILE C CA 1
ATOM 3881 C C . ILE C 1 176 ? -15.412 26.230 -16.323 1.00 21.43 175 ILE C C 1
ATOM 3882 O O . ILE C 1 176 ? -14.323 26.217 -15.725 1.00 20.55 175 ILE C O 1
ATOM 3887 N N . MET C 1 177 ? -15.859 27.288 -16.989 1.00 19.60 176 MET C N 1
ATOM 3888 C CA . MET C 1 177 ? -15.021 28.479 -17.121 1.00 22.30 176 MET C CA 1
ATOM 3889 C C . MET C 1 177 ? -14.765 29.120 -15.755 1.00 21.53 176 MET C C 1
ATOM 3890 O O . MET C 1 177 ? -13.650 29.552 -15.458 1.00 21.06 176 MET C O 1
ATOM 3895 N N . THR C 1 178 ? -15.791 29.168 -14.913 1.00 20.84 177 THR C N 1
ATOM 3896 C CA . THR C 1 178 ? -15.604 29.690 -13.570 1.00 21.27 177 THR C CA 1
ATOM 3897 C C . THR C 1 178 ? -14.661 28.811 -12.731 1.00 19.50 177 THR C C 1
ATOM 3898 O O . THR C 1 178 ? -13.834 29.313 -11.950 1.00 21.11 177 THR C O 1
ATOM 3902 N N . SER C 1 179 ? -14.769 27.496 -12.903 1.00 18.02 178 SER C N 1
ATOM 3903 C CA . SER C 1 179 ? -13.948 26.588 -12.134 1.00 14.50 178 SER C CA 1
ATOM 3904 C C . SER C 1 179 ? -12.478 26.710 -12.566 1.00 22.16 178 SER C C 1
ATOM 3905 O O . SER C 1 179 ? -11.574 26.644 -11.736 1.00 20.35 178 SER C O 1
ATOM 3908 N N . LEU C 1 180 ? -12.249 26.922 -13.861 1.00 18.14 179 LEU C N 1
ATOM 3909 C CA . LEU C 1 180 ? -10.887 27.110 -14.381 1.00 19.98 179 LEU C CA 1
ATOM 3910 C C . LEU C 1 180 ? -10.197 28.346 -13.795 1.00 22.91 179 LEU C C 1
ATOM 3911 O O . LEU C 1 180 ? -8.990 28.342 -13.521 1.00 20.70 179 LEU C O 1
ATOM 3916 N N . THR C 1 181 ? -10.965 29.411 -13.621 1.00 22.50 180 THR C N 1
ATOM 3917 C CA . THR C 1 181 ? -10.404 30.678 -13.165 1.00 23.09 180 THR C CA 1
ATOM 3918 C C . THR C 1 181 ? -10.429 30.867 -11.639 1.00 27.44 180 THR C C 1
ATOM 3919 O O . THR C 1 181 ? -9.621 31.624 -11.101 1.00 24.82 180 THR C O 1
ATOM 3923 N N . SER C 1 182 ? -11.332 30.169 -10.944 1.00 24.11 181 SER C N 1
ATOM 3924 C CA . SER C 1 182 ? -11.581 30.448 -9.525 1.00 28.76 181 SER C CA 1
ATOM 3925 C C . SER C 1 182 ? -11.618 29.221 -8.614 1.00 26.79 181 SER C C 1
ATOM 3926 O O . SER C 1 182 ? -11.633 29.360 -7.394 1.00 27.14 181 SER C O 1
ATOM 3929 N N . GLY C 1 183 ? -11.672 28.023 -9.194 1.00 21.09 182 GLY C N 1
ATOM 3930 C CA . GLY C 1 183 ? -11.899 26.833 -8.394 1.00 20.96 182 GLY C CA 1
ATOM 3931 C C . GLY C 1 183 ? -13.361 26.738 -7.977 1.00 26.12 182 GLY C C 1
ATOM 3932 O O . GLY C 1 183 ? -14.219 27.416 -8.546 1.00 23.04 182 GLY C O 1
ATOM 3933 N N . ILE C 1 184 ? -13.663 25.901 -6.994 1.00 20.20 183 ILE C N 1
ATOM 3934 C CA . ILE C 1 184 ? -15.062 25.748 -6.588 1.00 19.91 183 ILE C CA 1
ATOM 3935 C C . ILE C 1 184 ? -15.363 26.241 -5.186 1.00 23.82 183 ILE C C 1
ATOM 3936 O O . ILE C 1 184 ? -16.521 26.331 -4.811 1.00 23.33 183 ILE C O 1
ATOM 3941 N N . ILE C 1 185 ? -14.336 26.565 -4.412 1.00 21.61 184 ILE C N 1
ATOM 3942 C CA . ILE C 1 185 ? -14.565 27.168 -3.103 1.00 23.78 184 ILE C CA 1
ATOM 3943 C C . ILE C 1 185 ? -13.623 28.335 -2.859 1.00 23.31 184 ILE C C 1
ATOM 3944 O O . ILE C 1 185 ? -12.607 28.488 -3.525 1.00 26.41 184 ILE C O 1
ATOM 3949 N N . THR C 1 186 ? -13.960 29.164 -1.886 1.00 27.09 185 THR C N 1
ATOM 3950 C CA . THR C 1 186 ? -13.079 30.263 -1.526 1.00 31.76 185 THR C CA 1
ATOM 3951 C C . THR C 1 186 ? -12.787 30.185 -0.039 1.00 33.57 185 THR C C 1
ATOM 3952 O O . THR C 1 186 ? -13.693 30.305 0.791 1.00 32.87 185 THR C O 1
ATOM 3956 N N . LEU C 1 187 ? -11.525 29.960 0.302 1.00 33.18 186 LEU C N 1
ATOM 3957 C CA . LEU C 1 187 ? -11.155 29.820 1.703 1.00 38.25 186 LEU C CA 1
ATOM 3958 C C . LEU C 1 187 ? -11.151 31.172 2.425 1.00 46.62 186 LEU C C 1
ATOM 3959 O O . LEU C 1 187 ? -10.872 32.211 1.816 1.00 45.80 186 LEU C O 1
ATOM 3964 N N . GLY D 1 10 ? -13.896 -15.092 10.992 1.00 62.58 9 GLY D N 1
ATOM 3965 C CA . GLY D 1 10 ? -13.842 -16.508 10.684 1.00 58.65 9 GLY D CA 1
ATOM 3966 C C . GLY D 1 10 ? -13.204 -16.737 9.333 1.00 53.65 9 GLY D C 1
ATOM 3967 O O . GLY D 1 10 ? -12.796 -15.785 8.662 1.00 48.14 9 GLY D O 1
ATOM 3968 N N . ALA D 1 11 ? -13.130 -18.000 8.929 1.00 52.18 10 ALA D N 1
ATOM 3969 C CA . ALA D 1 11 ? -12.496 -18.369 7.669 1.00 53.56 10 ALA D CA 1
ATOM 3970 C C . ALA D 1 11 ? -13.141 -17.704 6.449 1.00 47.90 10 ALA D C 1
ATOM 3971 O O . ALA D 1 11 ? -12.445 -17.193 5.569 1.00 43.55 10 ALA D O 1
ATOM 3973 N N . ARG D 1 12 ? -14.468 -17.706 6.386 1.00 44.61 11 ARG D N 1
ATOM 3974 C CA . ARG D 1 12 ? -15.144 -17.159 5.221 1.00 42.09 11 ARG D CA 1
ATOM 3975 C C . ARG D 1 12 ? -14.977 -15.651 5.127 1.00 39.22 11 ARG D C 1
ATOM 3976 O O . ARG D 1 12 ? -14.794 -15.103 4.036 1.00 36.50 11 ARG D O 1
ATOM 3984 N N . GLU D 1 13 ? -15.058 -14.980 6.269 1.00 35.90 12 GLU D N 1
ATOM 3985 C CA . GLU D 1 13 ? -14.845 -13.541 6.302 1.00 36.93 12 GLU D CA 1
ATOM 3986 C C . GLU D 1 13 ? -13.457 -13.213 5.778 1.00 30.66 12 GLU D C 1
ATOM 3987 O O . GLU D 1 13 ? -13.289 -12.301 4.966 1.00 24.40 12 GLU D O 1
ATOM 3993 N N . ARG D 1 14 ? -12.465 -13.957 6.262 1.00 29.94 13 ARG D N 1
ATOM 3994 C CA . ARG D 1 14 ? -11.072 -13.728 5.888 1.00 33.13 13 ARG D CA 1
ATOM 3995 C C . ARG D 1 14 ? -10.851 -13.993 4.408 1.00 28.83 13 ARG D C 1
ATOM 3996 O O . ARG D 1 14 ? -10.156 -13.238 3.744 1.00 26.59 13 ARG D O 1
ATOM 4004 N N . THR D 1 15 ? -11.452 -15.063 3.898 1.00 30.50 14 THR D N 1
ATOM 4005 C CA . THR D 1 15 ? -11.344 -15.396 2.481 1.00 29.32 14 THR D CA 1
ATOM 4006 C C . THR D 1 15 ? -11.956 -14.315 1.593 1.00 26.14 14 THR D C 1
ATOM 4007 O O . THR D 1 15 ? -11.403 -13.963 0.562 1.00 25.81 14 THR D O 1
ATOM 4011 N N . ARG D 1 16 ? -13.114 -13.796 1.992 1.00 22.95 15 ARG D N 1
ATOM 4012 C CA . ARG D 1 16 ? -13.734 -12.712 1.247 1.00 25.82 15 ARG D CA 1
ATOM 4013 C C . ARG D 1 16 ? -12.846 -11.466 1.214 1.00 22.68 15 ARG D C 1
ATOM 4014 O O . ARG D 1 16 ? -12.672 -10.845 0.161 1.00 20.64 15 ARG D O 1
ATOM 4022 N N . ARG D 1 17 ? -12.288 -11.099 2.362 1.00 24.53 16 ARG D N 1
ATOM 4023 C CA . ARG D 1 17 ? -11.372 -9.961 2.409 1.00 29.32 16 ARG D CA 1
ATOM 4024 C C . ARG D 1 17 ? -10.126 -10.179 1.540 1.00 28.01 16 ARG D C 1
ATOM 4025 O O . ARG D 1 17 ? -9.682 -9.261 0.841 1.00 21.36 16 ARG D O 1
ATOM 4033 N N . ALA D 1 18 ? -9.565 -11.387 1.586 1.00 23.41 17 ALA D N 1
ATOM 4034 C CA . ALA D 1 18 ? -8.415 -11.726 0.737 1.00 25.96 17 ALA D CA 1
ATOM 4035 C C . ALA D 1 18 ? -8.698 -11.549 -0.761 1.00 21.19 17 ALA D C 1
ATOM 4036 O O . ALA D 1 18 ? -7.876 -11.007 -1.502 1.00 23.16 17 ALA D O 1
ATOM 4038 N N . ILE D 1 19 ? -9.860 -12.012 -1.202 1.00 19.22 18 ILE D N 1
ATOM 4039 C CA . ILE D 1 19 ? -10.252 -11.915 -2.606 1.00 17.88 18 ILE D CA 1
ATOM 4040 C C . ILE D 1 19 ? -10.458 -10.460 -3.016 1.00 20.98 18 ILE D C 1
ATOM 4041 O O . ILE D 1 19 ? -9.985 -10.016 -4.060 1.00 21.25 18 ILE D O 1
ATOM 4046 N N . LEU D 1 20 ? -11.154 -9.708 -2.176 1.00 19.03 19 LEU D N 1
ATOM 4047 C CA . LEU D 1 20 ? -11.373 -8.296 -2.465 1.00 20.29 19 LEU D CA 1
ATOM 4048 C C . LEU D 1 20 ? -10.068 -7.516 -2.471 1.00 20.35 19 LEU D C 1
ATOM 4049 O O . LEU D 1 20 ? -9.860 -6.662 -3.322 1.00 19.45 19 LEU D O 1
ATOM 4054 N N . ASP D 1 21 ? -9.201 -7.803 -1.501 1.00 22.04 20 ASP D N 1
ATOM 4055 C CA . ASP D 1 21 ? -7.920 -7.116 -1.396 1.00 26.31 20 ASP D CA 1
ATOM 4056 C C . ASP D 1 21 ? -7.058 -7.441 -2.613 1.00 23.94 20 ASP D C 1
ATOM 4057 O O . ASP D 1 21 ? -6.368 -6.570 -3.128 1.00 22.33 20 ASP D O 1
ATOM 4062 N N . ALA D 1 22 ? -7.112 -8.693 -3.074 1.00 18.87 21 ALA D N 1
ATOM 4063 C CA . ALA D 1 22 ? -6.364 -9.082 -4.262 1.00 19.93 21 ALA D CA 1
ATOM 4064 C C . ALA D 1 22 ? -6.945 -8.404 -5.502 1.00 18.37 21 ALA D C 1
ATOM 4065 O O . ALA D 1 22 ? -6.201 -8.022 -6.408 1.00 20.49 21 ALA D O 1
ATOM 4067 N N . ALA D 1 23 ? -8.267 -8.279 -5.551 1.00 18.72 22 ALA D N 1
ATOM 4068 C CA . ALA D 1 23 ? -8.909 -7.632 -6.693 1.00 17.62 22 ALA D CA 1
ATOM 4069 C C . ALA D 1 23 ? -8.497 -6.166 -6.761 1.00 20.49 22 ALA D C 1
ATOM 4070 O O . ALA D 1 23 ? -8.215 -5.648 -7.838 1.00 23.43 22 ALA D O 1
ATOM 4072 N N . MET D 1 24 ? -8.468 -5.501 -5.610 1.00 16.26 23 MET D N 1
ATOM 4073 C CA . MET D 1 24 ? -8.081 -4.093 -5.562 1.00 23.21 23 MET D CA 1
ATOM 4074 C C . MET D 1 24 ? -6.673 -3.853 -6.118 1.00 23.37 23 MET D C 1
ATOM 4075 O O . MET D 1 24 ? -6.418 -2.835 -6.776 1.00 22.66 23 MET D O 1
ATOM 4080 N N . LEU D 1 25 ? -5.751 -4.776 -5.852 1.00 20.54 24 LEU D N 1
ATOM 4081 C CA . LEU D 1 25 ? -4.375 -4.622 -6.337 1.00 21.32 24 LEU D CA 1
ATOM 4082 C C . LEU D 1 25 ? -4.256 -5.005 -7.804 1.00 21.31 24 LEU D C 1
ATOM 4083 O O . LEU D 1 25 ? -3.663 -4.284 -8.601 1.00 25.84 24 LEU D O 1
ATOM 4088 N N . VAL D 1 26 ? -4.830 -6.148 -8.157 1.00 19.88 25 VAL D N 1
ATOM 4089 C CA . VAL D 1 26 ? -4.666 -6.704 -9.491 1.00 18.47 25 VAL D CA 1
ATOM 4090 C C . VAL D 1 26 ? -5.377 -5.882 -10.580 1.00 18.23 25 VAL D C 1
ATOM 4091 O O . VAL D 1 26 ? -4.789 -5.596 -11.633 1.00 21.92 25 VAL D O 1
ATOM 4095 N N . LEU D 1 27 ? -6.617 -5.500 -10.324 1.00 19.07 26 LEU D N 1
ATOM 4096 C CA . LEU D 1 27 ? -7.401 -4.784 -11.341 1.00 21.02 26 LEU D CA 1
ATOM 4097 C C . LEU D 1 27 ? -6.901 -3.357 -11.537 1.00 24.74 26 LEU D C 1
ATOM 4098 O O . LEU D 1 27 ? -7.127 -2.760 -12.586 1.00 28.23 26 LEU D O 1
ATOM 4103 N N . ALA D 1 28 ? -6.234 -2.804 -10.529 1.00 27.58 27 ALA D N 1
ATOM 4104 C CA . ALA D 1 28 ? -5.666 -1.462 -10.659 1.00 33.10 27 ALA D CA 1
ATOM 4105 C C . ALA D 1 28 ? -4.536 -1.396 -11.681 1.00 34.58 27 ALA D C 1
ATOM 4106 O O . ALA D 1 28 ? -4.199 -0.320 -12.151 1.00 38.82 27 ALA D O 1
ATOM 4108 N N . ASP D 1 29 ? -3.943 -2.534 -12.020 1.00 28.94 28 ASP D N 1
ATOM 4109 C CA . ASP D 1 29 ? -2.833 -2.531 -12.967 1.00 38.91 28 ASP D CA 1
ATOM 4110 C C . ASP D 1 29 ? -3.120 -3.422 -14.163 1.00 31.83 28 ASP D C 1
ATOM 4111 O O . ASP D 1 29 ? -2.450 -3.350 -15.190 1.00 30.03 28 ASP D O 1
ATOM 4116 N N . HIS D 1 30 ? -4.133 -4.258 -14.015 1.00 22.23 29 HIS D N 1
ATOM 4117 C CA . HIS D 1 30 ? -4.523 -5.202 -15.043 1.00 25.45 29 HIS D CA 1
ATOM 4118 C C . HIS D 1 30 ? -6.039 -5.271 -15.085 1.00 25.72 29 HIS D C 1
ATOM 4119 O O . HIS D 1 30 ? -6.632 -6.234 -14.596 1.00 22.98 29 HIS D O 1
ATOM 4126 N N . PRO D 1 31 ? -6.680 -4.246 -15.684 1.00 32.70 30 PRO D N 1
ATOM 4127 C CA . PRO D 1 31 ? -8.144 -4.095 -15.616 1.00 26.67 30 PRO D CA 1
ATOM 4128 C C . PRO D 1 31 ? -8.921 -5.237 -16.260 1.00 18.11 30 PRO D C 1
ATOM 4129 O O . PRO D 1 31 ? -10.099 -5.436 -15.937 1.00 22.74 30 PRO D O 1
ATOM 4133 N N . THR D 1 32 ? -8.288 -5.975 -17.161 1.00 19.22 31 THR D N 1
ATOM 4134 C CA . THR D 1 32 ? -8.972 -7.098 -17.798 1.00 25.49 31 THR D CA 1
ATOM 4135 C C . THR D 1 32 ? -8.641 -8.445 -17.151 1.00 26.67 31 THR D C 1
ATOM 4136 O O . THR D 1 32 ? -8.965 -9.494 -17.705 1.00 27.98 31 THR D O 1
ATOM 4140 N N . ALA D 1 33 ? -8.006 -8.423 -15.982 1.00 26.17 32 ALA D N 1
ATOM 4141 C CA . ALA D 1 33 ? -7.606 -9.678 -15.328 1.00 27.11 32 ALA D CA 1
ATOM 4142 C C . ALA D 1 33 ? -8.779 -10.619 -15.085 1.00 23.43 32 ALA D C 1
ATOM 4143 O O . ALA D 1 33 ? -9.835 -10.213 -14.588 1.00 27.55 32 ALA D O 1
ATOM 4145 N N . ALA D 1 34 ? -8.583 -11.892 -15.406 1.00 25.86 33 ALA D N 1
ATOM 4146 C CA . ALA D 1 34 ? -9.611 -12.897 -15.151 1.00 25.11 33 ALA D CA 1
ATOM 4147 C C . ALA D 1 34 ? -9.826 -13.183 -13.662 1.00 26.91 33 ALA D C 1
ATOM 4148 O O . ALA D 1 34 ? -8.936 -12.980 -12.824 1.00 25.39 33 ALA D O 1
ATOM 4150 N N . LEU D 1 35 ? -11.015 -13.677 -13.338 1.00 25.65 34 LEU D N 1
ATOM 4151 C CA . LEU D 1 35 ? -11.350 -14.017 -11.971 1.00 29.28 34 LEU D CA 1
ATOM 4152 C C . LEU D 1 35 ? -10.331 -15.017 -11.414 1.00 31.18 34 LEU D C 1
ATOM 4153 O O . LEU D 1 35 ? -9.925 -14.922 -10.255 1.00 30.79 34 LEU D O 1
ATOM 4158 N N . GLY D 1 36 ? -9.906 -15.965 -12.244 1.00 31.58 35 GLY D N 1
ATOM 4159 C CA . GLY D 1 36 ? -8.933 -16.961 -11.831 1.00 33.44 35 GLY D CA 1
ATOM 4160 C C . GLY D 1 36 ? -7.578 -16.361 -11.501 1.00 32.38 35 GLY D C 1
ATOM 4161 O O . GLY D 1 36 ? -6.840 -16.857 -10.647 1.00 32.20 35 GLY D O 1
ATOM 4162 N N . ASP D 1 37 ? -7.236 -15.286 -12.192 1.00 32.35 36 ASP D N 1
ATOM 4163 C CA . ASP D 1 37 ? -5.982 -14.601 -11.934 1.00 31.21 36 ASP D CA 1
ATOM 4164 C C . ASP D 1 37 ? -6.060 -13.886 -10.580 1.00 29.30 36 ASP D C 1
ATOM 4165 O O . ASP D 1 37 ? -5.106 -13.877 -9.791 1.00 22.24 36 ASP D O 1
ATOM 4170 N N . ILE D 1 38 ? -7.212 -13.301 -10.303 1.00 22.21 37 ILE D N 1
ATOM 4171 C CA . ILE D 1 38 ? -7.446 -12.687 -8.999 1.00 29.42 37 ILE D CA 1
ATOM 4172 C C . ILE D 1 38 ? -7.407 -13.739 -7.891 1.00 28.23 37 ILE D C 1
ATOM 4173 O O . ILE D 1 38 ? -6.873 -13.495 -6.802 1.00 25.43 37 ILE D O 1
ATOM 4178 N N . ALA D 1 39 ? -7.960 -14.914 -8.173 1.00 26.19 38 ALA D N 1
ATOM 4179 C CA . ALA D 1 39 ? -7.931 -16.020 -7.219 1.00 29.49 38 ALA D CA 1
ATOM 4180 C C . ALA D 1 39 ? -6.503 -16.344 -6.802 1.00 26.11 38 ALA D C 1
ATOM 4181 O O . ALA D 1 39 ? -6.168 -16.416 -5.607 1.00 27.03 38 ALA D O 1
ATOM 4183 N N . ALA D 1 40 ? -5.662 -16.559 -7.796 1.00 24.70 39 ALA D N 1
ATOM 4184 C CA . ALA D 1 40 ? -4.262 -16.849 -7.546 1.00 25.42 39 ALA D CA 1
ATOM 4185 C C . ALA D 1 40 ? -3.598 -15.768 -6.666 1.00 26.17 39 ALA D C 1
ATOM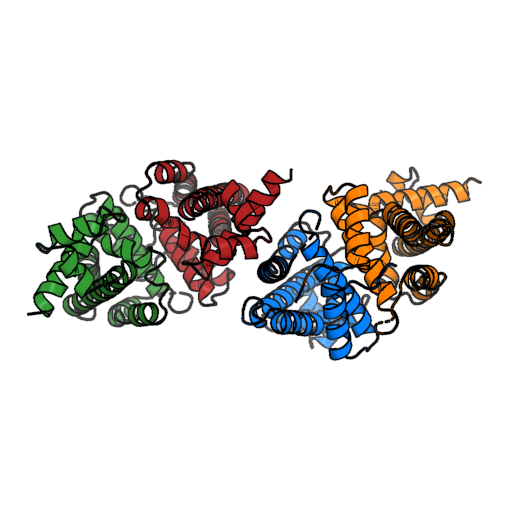 4186 O O . ALA D 1 40 ? -2.858 -16.083 -5.719 1.00 25.93 39 ALA D O 1
ATOM 4188 N N . ALA D 1 41 ? -3.850 -14.499 -6.979 1.00 19.84 40 ALA D N 1
ATOM 4189 C CA . ALA D 1 41 ? -3.282 -13.387 -6.201 1.00 22.51 40 ALA D CA 1
ATOM 4190 C C . ALA D 1 41 ? -3.803 -13.360 -4.753 1.00 23.38 40 ALA D C 1
ATOM 4191 O O . ALA D 1 41 ? -3.176 -12.770 -3.859 1.00 22.55 40 ALA D O 1
ATOM 4193 N N . ALA D 1 42 ? -4.953 -13.989 -4.533 1.00 20.48 41 ALA D N 1
ATOM 4194 C CA . ALA D 1 42 ? -5.553 -14.070 -3.207 1.00 24.39 41 ALA D CA 1
ATOM 4195 C C . ALA D 1 42 ? -5.125 -15.323 -2.465 1.00 28.98 41 ALA D C 1
ATOM 4196 O O . ALA D 1 42 ? -5.413 -15.472 -1.274 1.00 29.06 41 ALA D O 1
ATOM 4198 N N . GLY D 1 43 ? -4.459 -16.230 -3.169 1.00 21.23 42 GLY D N 1
ATOM 4199 C CA . GLY D 1 43 ? -3.980 -17.461 -2.561 1.00 30.27 42 GLY D CA 1
ATOM 4200 C C . GLY D 1 43 ? -5.073 -18.509 -2.430 1.00 34.37 42 GLY D C 1
ATOM 4201 O O . GLY D 1 43 ? -4.983 -19.397 -1.591 1.00 37.09 42 GLY D O 1
ATOM 4202 N N . VAL D 1 44 ? -6.109 -18.404 -3.255 1.00 31.98 43 VAL D N 1
ATOM 4203 C CA . VAL D 1 44 ? -7.207 -19.369 -3.241 1.00 39.15 43 VAL D CA 1
ATOM 4204 C C . VAL D 1 44 ? -7.454 -19.960 -4.630 1.00 41.28 43 VAL D C 1
ATOM 4205 O O . VAL D 1 44 ? -7.071 -19.373 -5.640 1.00 40.95 43 VAL D O 1
ATOM 4209 N N . GLY D 1 45 ? -8.086 -21.127 -4.675 1.00 42.50 44 GLY D N 1
ATOM 4210 C CA . GLY D 1 45 ? -8.367 -21.778 -5.941 1.00 41.68 44 GLY D CA 1
ATOM 4211 C C . GLY D 1 45 ? -9.504 -21.108 -6.699 1.00 39.96 44 GLY D C 1
ATOM 4212 O O . GLY D 1 45 ? -10.369 -20.464 -6.099 1.00 32.99 44 GLY D O 1
ATOM 4213 N N . ARG D 1 46 ? -9.496 -21.261 -8.022 1.00 39.70 45 ARG D N 1
ATOM 4214 C CA . ARG D 1 46 ? -10.566 -20.756 -8.869 1.00 44.05 45 ARG D CA 1
ATOM 4215 C C . ARG D 1 46 ? -11.903 -21.305 -8.373 1.00 42.84 45 ARG D C 1
ATOM 4216 O O . ARG D 1 46 ? -12.910 -20.599 -8.327 1.00 42.23 45 ARG D O 1
ATOM 4224 N N . SER D 1 47 ? -11.889 -22.572 -7.981 1.00 39.96 46 SER D N 1
ATOM 4225 C CA . SER D 1 47 ? -13.068 -23.247 -7.461 1.00 44.97 46 SER D CA 1
ATOM 4226 C C . SER D 1 47 ? -13.624 -22.505 -6.243 1.00 44.06 46 SER D C 1
ATOM 4227 O O . SER D 1 47 ? -14.833 -22.251 -6.132 1.00 37.55 46 SER D O 1
ATOM 4230 N N . THR D 1 48 ? -12.726 -22.147 -5.333 1.00 37.80 47 THR D N 1
ATOM 4231 C CA . THR D 1 48 ? -13.094 -21.425 -4.127 1.00 35.75 47 THR D CA 1
ATOM 4232 C C . THR D 1 48 ? -13.632 -20.026 -4.427 1.00 30.48 47 THR D C 1
ATOM 4233 O O . THR D 1 48 ? -14.639 -19.615 -3.856 1.00 30.02 47 THR D O 1
ATOM 4237 N N . VAL D 1 49 ? -12.982 -19.294 -5.323 1.00 26.63 48 VAL D N 1
ATOM 4238 C CA . VAL D 1 49 ? -13.457 -17.949 -5.643 1.00 28.95 48 VAL D CA 1
ATOM 4239 C C . VAL D 1 49 ? -14.898 -17.965 -6.167 1.00 27.91 48 VAL D C 1
ATOM 4240 O O . VAL D 1 49 ? -15.678 -17.046 -5.888 1.00 25.06 48 VAL D O 1
ATOM 4244 N N . HIS D 1 50 ? -15.257 -19.015 -6.902 1.00 23.53 49 HIS D N 1
ATOM 4245 C CA . HIS D 1 50 ? -16.601 -19.118 -7.474 1.00 25.76 49 HIS D CA 1
ATOM 4246 C C . HIS D 1 50 ? -17.705 -19.349 -6.441 1.00 27.43 49 HIS D C 1
ATOM 4247 O O . HIS D 1 50 ? -18.875 -19.013 -6.685 1.00 27.32 49 HIS D O 1
ATOM 4254 N N . ARG D 1 51 ? -17.334 -19.882 -5.280 1.00 21.04 50 ARG D N 1
ATOM 4255 C CA . ARG D 1 51 ? -18.280 -20.024 -4.176 1.00 28.55 50 ARG D CA 1
ATOM 4256 C C . ARG D 1 51 ? -18.523 -18.677 -3.496 1.00 25.49 50 ARG D C 1
ATOM 4257 O O . ARG D 1 51 ? -19.457 -18.521 -2.707 1.00 27.46 50 ARG D O 1
ATOM 4265 N N . TYR D 1 52 ? -17.666 -17.710 -3.774 1.00 20.66 51 TYR D N 1
ATOM 4266 C CA . TYR D 1 52 ? -17.870 -16.355 -3.259 1.00 22.31 51 TYR D CA 1
ATOM 4267 C C . TYR D 1 52 ? -18.481 -15.439 -4.315 1.00 24.15 51 TYR D C 1
ATOM 4268 O O . TYR D 1 52 ? -19.422 -14.684 -4.022 1.00 20.58 51 TYR D O 1
ATOM 4277 N N . TYR D 1 53 ? -17.939 -15.512 -5.535 1.00 20.39 52 TYR D N 1
ATOM 4278 C CA . TYR D 1 53 ? -18.390 -14.710 -6.671 1.00 22.48 52 TYR D CA 1
ATOM 4279 C C . TYR D 1 53 ? -18.486 -15.631 -7.901 1.00 25.71 52 TYR D C 1
ATOM 4280 O O . TYR D 1 53 ? -17.475 -16.001 -8.476 1.00 23.10 52 TYR D O 1
ATOM 4289 N N . PRO D 1 54 ? -19.710 -16.042 -8.270 1.00 26.16 53 PRO D N 1
ATOM 4290 C CA . PRO D 1 54 ? -19.900 -17.051 -9.325 1.00 29.76 53 PRO D CA 1
ATOM 4291 C C . PRO D 1 54 ? -19.399 -16.578 -10.677 1.00 30.93 53 PRO D C 1
ATOM 4292 O O . PRO D 1 54 ? -18.936 -17.378 -11.478 1.00 33.86 53 PRO D O 1
ATOM 4296 N N . GLU D 1 55 ? -19.519 -15.282 -10.933 1.00 28.33 54 GLU D N 1
ATOM 4297 C CA . GLU D 1 55 ? -19.048 -14.702 -12.173 1.00 27.07 54 GLU D CA 1
ATOM 4298 C C . GLU D 1 55 ? -18.210 -13.473 -11.867 1.00 25.98 54 GLU D C 1
ATOM 4299 O O . GLU D 1 55 ? -18.373 -12.858 -10.820 1.00 23.79 54 GLU D O 1
ATOM 4305 N N . ARG D 1 56 ? -17.305 -13.134 -12.783 1.00 20.27 55 ARG D N 1
ATOM 4306 C CA . ARG D 1 56 ? -16.439 -11.976 -12.630 1.00 20.65 55 ARG D CA 1
ATOM 4307 C C . ARG D 1 56 ? -17.229 -10.703 -12.301 1.00 23.84 55 ARG D C 1
ATOM 4308 O O . ARG D 1 56 ? -16.833 -9.910 -11.432 1.00 21.46 55 ARG D O 1
ATOM 4316 N N . THR D 1 57 ? -18.336 -10.494 -13.013 1.00 27.37 56 THR D N 1
ATOM 4317 C CA . THR D 1 57 ? -19.153 -9.308 -12.806 1.00 25.20 56 THR D CA 1
ATOM 4318 C C . THR D 1 57 ? -19.620 -9.177 -11.340 1.00 25.57 56 THR D C 1
ATOM 4319 O O . THR D 1 57 ? -19.742 -8.055 -10.826 1.00 23.65 56 THR D O 1
ATOM 4323 N N . ASP D 1 58 ? -19.836 -10.307 -10.662 1.00 19.27 57 ASP D N 1
ATOM 4324 C CA . ASP D 1 58 ? -20.260 -10.304 -9.248 1.00 21.12 57 ASP D CA 1
ATOM 4325 C C . ASP D 1 58 ? -19.137 -9.793 -8.367 1.00 23.11 57 ASP D C 1
ATOM 4326 O O . ASP D 1 58 ? -19.380 -9.096 -7.379 1.00 17.90 57 ASP D O 1
ATOM 4331 N N . LEU D 1 59 ? -17.900 -10.149 -8.724 1.00 17.59 58 LEU D N 1
ATOM 4332 C CA . LEU D 1 59 ? -16.741 -9.656 -7.989 1.00 17.08 58 LEU D CA 1
ATOM 4333 C C . LEU D 1 59 ? -16.599 -8.153 -8.195 1.00 20.31 58 LEU D C 1
ATOM 4334 O O . LEU D 1 59 ? -16.316 -7.409 -7.251 1.00 19.15 58 LEU D O 1
ATOM 4339 N N . LEU D 1 60 ? -16.838 -7.707 -9.419 1.00 18.71 59 LEU D N 1
ATOM 4340 C CA . LEU D 1 60 ? -16.688 -6.294 -9.750 1.00 22.45 59 LEU D CA 1
ATOM 4341 C C . LEU D 1 60 ? -17.655 -5.428 -8.942 1.00 21.05 59 LEU D C 1
ATOM 4342 O O . LEU D 1 60 ? -17.298 -4.364 -8.441 1.00 17.93 59 LEU D O 1
ATOM 4347 N N . ARG D 1 61 ? -18.899 -5.878 -8.841 1.00 21.45 60 ARG D N 1
ATOM 4348 C CA . ARG D 1 61 ? -19.886 -5.155 -8.050 1.00 22.79 60 ARG D CA 1
ATOM 4349 C C . ARG D 1 61 ? -19.519 -5.160 -6.563 1.00 21.60 60 ARG D C 1
ATOM 4350 O O . ARG D 1 61 ? -19.541 -4.114 -5.898 1.00 17.71 60 ARG D O 1
ATOM 4358 N N . ALA D 1 62 ? -19.156 -6.326 -6.043 1.00 13.60 61 ALA D N 1
ATOM 4359 C CA . ALA D 1 62 ? -18.649 -6.413 -4.663 1.00 20.30 61 ALA D CA 1
ATOM 4360 C C . ALA D 1 62 ? -17.435 -5.515 -4.390 1.00 15.41 61 ALA D C 1
ATOM 4361 O O . ALA D 1 62 ? -17.331 -4.900 -3.326 1.00 16.33 61 ALA D O 1
ATOM 4363 N N . LEU D 1 63 ? -16.504 -5.446 -5.343 1.00 17.01 62 LEU D N 1
ATOM 4364 C CA . LEU D 1 63 ? -15.312 -4.644 -5.133 1.00 14.07 62 LEU D CA 1
ATOM 4365 C C . LEU D 1 63 ? -15.723 -3.180 -5.049 1.00 13.24 62 LEU D C 1
ATOM 4366 O O . LEU D 1 63 ? -15.212 -2.418 -4.219 1.00 17.02 62 LEU D O 1
ATOM 4371 N N . ALA D 1 64 ? -16.640 -2.793 -5.926 1.00 16.20 63 ALA D N 1
ATOM 4372 C CA . ALA D 1 64 ? -17.104 -1.413 -5.981 1.00 18.09 63 ALA D CA 1
ATOM 4373 C C . ALA D 1 64 ? -17.820 -1.033 -4.677 1.00 16.75 63 ALA D C 1
ATOM 4374 O O . ALA D 1 64 ? -17.530 0.015 -4.091 1.00 17.68 63 ALA D O 1
ATOM 4376 N N . ARG D 1 65 ? -18.743 -1.884 -4.218 1.00 15.74 64 ARG D N 1
ATOM 4377 C CA . ARG D 1 65 ? -19.275 -1.731 -2.865 1.00 15.06 64 ARG D CA 1
ATOM 4378 C C . ARG D 1 65 ? -18.166 -1.547 -1.790 1.00 19.65 64 ARG D C 1
ATOM 4379 O O . ARG D 1 65 ? -18.224 -0.619 -0.972 1.00 18.31 64 ARG D O 1
ATOM 4387 N N . HIS D 1 66 ? -17.169 -2.432 -1.788 1.00 12.03 65 HIS D N 1
ATOM 4388 C CA . HIS D 1 66 ? -16.113 -2.410 -0.773 1.00 14.12 65 HIS D CA 1
ATOM 4389 C C . HIS D 1 66 ? -15.311 -1.109 -0.814 1.00 19.37 65 HIS D C 1
ATOM 4390 O O . HIS D 1 66 ? -15.044 -0.518 0.233 1.00 19.69 65 HIS D O 1
ATOM 4397 N N . VAL D 1 67 ? -14.953 -0.657 -2.019 1.00 19.20 66 VAL D N 1
ATOM 4398 C CA . VAL D 1 67 ? -14.266 0.631 -2.159 1.00 19.93 66 VAL D CA 1
ATOM 4399 C C . VAL D 1 67 ? -15.105 1.820 -1.696 1.00 17.54 66 VAL D C 1
ATOM 4400 O O . VAL D 1 67 ? -14.579 2.716 -1.029 1.00 16.86 66 VAL D O 1
ATOM 4404 N N . HIS D 1 68 ? -16.397 1.839 -2.041 1.00 17.29 67 HIS D N 1
ATOM 4405 C CA . HIS D 1 68 ? -17.282 2.897 -1.535 1.00 24.33 67 HIS D CA 1
ATOM 4406 C C . HIS D 1 68 ? -17.322 2.867 -0.002 1.00 21.31 67 HIS D C 1
ATOM 4407 O O . HIS D 1 68 ? -17.306 3.925 0.652 1.00 21.59 67 HIS D O 1
ATOM 4414 N N . ASP D 1 69 ? -17.364 1.660 0.566 1.00 18.45 68 ASP D N 1
ATOM 4415 C CA . ASP D 1 69 ? -17.280 1.479 2.030 1.00 23.13 68 ASP D CA 1
ATOM 4416 C C . ASP D 1 69 ? -16.011 2.082 2.609 1.00 21.82 68 ASP D C 1
ATOM 4417 O O . ASP D 1 69 ? -16.046 2.754 3.638 1.00 19.72 68 ASP D O 1
ATOM 4422 N N . LEU D 1 70 ? -14.881 1.802 1.961 1.00 17.79 69 LEU D N 1
ATOM 4423 C CA . LEU D 1 70 ? -13.595 2.322 2.420 1.00 21.94 69 LEU D CA 1
ATOM 4424 C C . LEU D 1 70 ? -13.555 3.830 2.332 1.00 20.46 69 LEU D C 1
ATOM 4425 O O . LEU D 1 70 ? -12.973 4.488 3.187 1.00 20.35 69 LEU D O 1
ATOM 4430 N N . SER D 1 71 ? -14.166 4.365 1.277 1.00 19.90 70 SER D N 1
ATOM 4431 C CA . SER D 1 71 ? -14.222 5.800 1.087 1.00 21.46 70 SER D CA 1
ATOM 4432 C C . SER D 1 71 ? -14.960 6.492 2.240 1.00 24.54 70 SER D C 1
ATOM 4433 O O . SER D 1 71 ? -14.502 7.509 2.794 1.00 24.14 70 SER D O 1
ATOM 4436 N N . ASN D 1 72 ? -16.114 5.937 2.593 1.00 21.46 71 ASN D N 1
ATOM 4437 C CA . ASN D 1 72 ? -16.897 6.431 3.724 1.00 20.36 71 ASN D CA 1
ATOM 4438 C C . ASN D 1 72 ? -16.156 6.343 5.034 1.00 18.53 71 ASN D C 1
ATOM 4439 O O . ASN D 1 72 ? -16.202 7.267 5.841 1.00 24.90 71 ASN D O 1
ATOM 4444 N N . ALA D 1 73 ? -15.496 5.215 5.276 1.00 21.83 72 ALA D N 1
ATOM 4445 C CA . ALA D 1 73 ? -14.772 5.060 6.528 1.00 24.52 72 ALA D CA 1
ATOM 4446 C C . ALA D 1 73 ? -13.626 6.050 6.592 1.00 25.50 72 ALA D C 1
ATOM 4447 O O . ALA D 1 73 ? -13.304 6.562 7.674 1.00 23.54 72 ALA D O 1
ATOM 4449 N N . ALA D 1 74 ? -12.998 6.307 5.443 1.00 27.19 73 ALA D N 1
ATOM 4450 C CA . ALA D 1 74 ? -11.848 7.204 5.401 1.00 28.33 73 ALA D CA 1
ATOM 4451 C C . ALA D 1 74 ? -12.220 8.662 5.676 1.00 29.18 73 ALA D C 1
ATOM 4452 O O . ALA D 1 74 ? -11.485 9.371 6.368 1.00 28.80 73 ALA D O 1
ATOM 4454 N N . ILE D 1 75 ? -13.348 9.111 5.123 1.00 25.80 74 ILE D N 1
ATOM 4455 C CA . ILE D 1 75 ? -13.824 10.471 5.376 1.00 27.26 74 ILE D CA 1
ATOM 4456 C C . ILE D 1 75 ? -14.093 10.640 6.863 1.00 29.43 74 ILE D C 1
ATOM 4457 O O . ILE D 1 75 ? -13.789 11.666 7.455 1.00 30.01 74 ILE D O 1
ATOM 4462 N N . GLU D 1 76 ? -14.666 9.610 7.463 1.00 29.24 75 GLU D N 1
ATOM 4463 C CA . GLU D 1 76 ? -14.965 9.615 8.884 1.00 37.75 75 GLU D CA 1
ATOM 4464 C C . GLU D 1 76 ? -13.671 9.695 9.710 1.00 32.33 75 GLU D C 1
ATOM 4465 O O . GLU D 1 76 ? -13.562 10.467 10.668 1.00 29.75 75 GLU D O 1
ATOM 4471 N N . ARG D 1 77 ? -12.692 8.892 9.314 1.00 30.23 76 ARG D N 1
ATOM 4472 C CA . ARG D 1 77 ? -11.406 8.807 10.005 1.00 37.22 76 ARG D CA 1
ATOM 4473 C C . ARG D 1 77 ? -10.617 10.118 9.948 1.00 38.71 76 ARG D C 1
ATOM 4474 O O . ARG D 1 77 ? -9.741 10.369 10.784 1.00 38.55 76 ARG D O 1
ATOM 4482 N N . ALA D 1 78 ? -10.935 10.949 8.963 1.00 30.71 77 ALA D N 1
ATOM 4483 C CA . ALA D 1 78 ? -10.242 12.218 8.771 1.00 33.25 77 ALA D CA 1
ATOM 4484 C C . ALA D 1 78 ? -10.729 13.324 9.709 1.00 36.26 77 ALA D C 1
ATOM 4485 O O . ALA D 1 78 ? -10.287 14.472 9.597 1.00 35.28 77 ALA D O 1
ATOM 4487 N N . ASP D 1 79 ? -11.636 12.976 10.622 1.00 37.14 78 ASP D N 1
ATOM 4488 C CA . ASP D 1 79 ? -12.238 13.952 11.539 1.00 35.88 78 ASP D CA 1
ATOM 4489 C C . ASP D 1 79 ? -12.525 15.267 10.823 1.00 34.18 78 ASP D C 1
ATOM 4490 O O . ASP D 1 79 ? -11.988 16.304 11.212 1.00 33.22 78 ASP D O 1
ATOM 4495 N N . PRO D 1 80 ? -13.399 15.231 9.799 1.00 32.16 79 PRO D N 1
ATOM 4496 C CA . PRO D 1 80 ? -13.560 16.312 8.819 1.00 31.24 79 PRO D CA 1
ATOM 4497 C C . PRO D 1 80 ? -14.029 17.627 9.410 1.00 32.51 79 PRO D C 1
ATOM 4498 O O . PRO D 1 80 ? -14.007 18.623 8.713 1.00 36.95 79 PRO D O 1
ATOM 4502 N N . THR D 1 8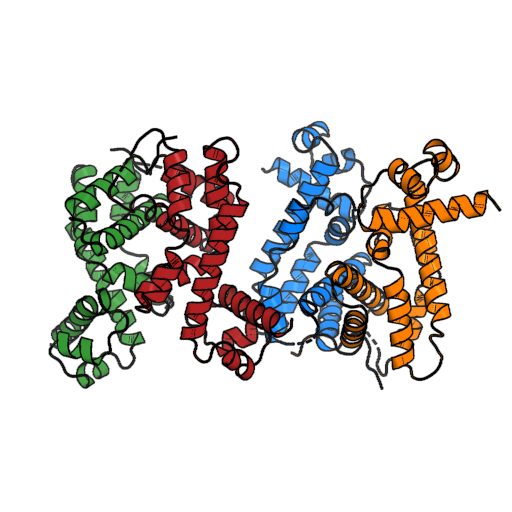1 ? -14.459 17.644 10.665 1.00 33.04 80 THR D N 1
ATOM 4503 C CA . THR D 1 81 ? -14.961 18.892 11.232 1.00 34.61 80 THR D CA 1
ATOM 4504 C C . THR D 1 81 ? -14.069 19.436 12.339 1.00 37.61 80 THR D C 1
ATOM 4505 O O . THR D 1 81 ? -14.387 20.442 12.970 1.00 42.62 80 THR D O 1
ATOM 4509 N N . SER D 1 82 ? -12.944 18.774 12.576 1.00 33.07 81 SER D N 1
ATOM 4510 C CA . SER D 1 82 ? -12.057 19.194 13.652 1.00 36.30 81 SER D CA 1
ATOM 4511 C C . SER D 1 82 ? -11.045 20.237 13.187 1.00 35.84 81 SER D C 1
ATOM 4512 O O . SER D 1 82 ? -10.328 20.015 12.210 1.00 32.17 81 SER D O 1
ATOM 4515 N N . GLY D 1 83 ? -10.993 21.372 13.882 1.00 41.38 82 GLY D N 1
ATOM 4516 C CA . GLY D 1 83 ? -9.953 22.365 13.643 1.00 41.79 82 GLY D CA 1
ATOM 4517 C C . GLY D 1 83 ? -10.117 23.203 12.389 1.00 36.61 82 GLY D C 1
ATOM 4518 O O . GLY D 1 83 ? -11.182 23.203 11.775 1.00 39.02 82 GLY D O 1
ATOM 4519 N N . PRO D 1 84 ? -9.058 23.938 12.009 1.00 32.78 83 PRO D N 1
ATOM 4520 C CA . PRO D 1 84 ? -9.061 24.804 10.821 1.00 32.42 83 PRO D CA 1
ATOM 4521 C C . PRO D 1 84 ? -9.626 24.077 9.601 1.00 30.98 83 PRO D C 1
ATOM 4522 O O . PRO D 1 84 ? -9.283 22.916 9.342 1.00 28.17 83 PRO D O 1
ATOM 4526 N N . VAL D 1 85 ? -10.503 24.749 8.866 1.00 31.52 84 VAL D N 1
ATOM 4527 C CA . VAL D 1 85 ? -11.203 24.097 7.766 1.00 31.11 84 VAL D CA 1
ATOM 4528 C C . VAL D 1 85 ? -10.271 23.721 6.612 1.00 31.82 84 VAL D C 1
ATOM 4529 O O . VAL D 1 85 ? -10.542 22.760 5.888 1.00 31.99 84 VAL D O 1
ATOM 4533 N N . ASP D 1 86 ? -9.186 24.472 6.434 1.00 34.64 85 ASP D N 1
ATOM 4534 C CA . ASP D 1 86 ? -8.239 24.170 5.359 1.00 35.61 85 ASP D CA 1
ATOM 4535 C C . ASP D 1 86 ? -7.484 22.867 5.634 1.00 33.75 85 ASP D C 1
ATOM 4536 O O . ASP D 1 86 ? -7.403 21.990 4.766 1.00 28.91 85 ASP D O 1
ATOM 4541 N N . ALA D 1 87 ? -6.966 22.730 6.849 1.00 33.52 86 ALA D N 1
ATOM 4542 C CA . ALA D 1 87 ? -6.282 21.514 7.257 1.00 31.61 86 ALA D CA 1
ATOM 4543 C C . ALA D 1 87 ? -7.245 20.331 7.266 1.00 32.05 86 ALA D C 1
ATOM 4544 O O . ALA D 1 87 ? -6.860 19.206 6.947 1.00 27.16 86 ALA D O 1
ATOM 4546 N N . ALA D 1 88 ? -8.502 20.578 7.633 1.00 24.77 87 ALA D N 1
ATOM 4547 C CA . ALA D 1 88 ? -9.477 19.499 7.641 1.00 27.01 87 ALA D CA 1
ATOM 4548 C C . ALA D 1 88 ? -9.740 19.019 6.215 1.00 28.20 87 ALA D C 1
ATOM 4549 O O . ALA D 1 88 ? -9.765 17.814 5.956 1.00 23.56 87 ALA D O 1
ATOM 4551 N N . LEU D 1 89 ? -9.904 19.964 5.291 1.00 32.53 88 LEU D N 1
ATOM 4552 C CA . LEU D 1 89 ? -10.102 19.627 3.886 1.00 28.60 88 LEU D CA 1
ATOM 4553 C C . LEU D 1 89 ? -8.903 18.841 3.355 1.00 23.98 88 LEU D C 1
ATOM 4554 O O . LEU D 1 89 ? -9.073 17.859 2.635 1.00 20.42 88 LEU D O 1
ATOM 4559 N N . ARG D 1 90 ? -7.701 19.268 3.719 1.00 24.51 89 ARG D N 1
ATOM 4560 C CA . ARG D 1 90 ? -6.500 18.536 3.330 1.00 28.12 89 ARG D CA 1
ATOM 4561 C C . ARG D 1 90 ? -6.538 17.081 3.812 1.00 24.05 89 ARG D C 1
ATOM 4562 O O . ARG D 1 90 ? -6.217 16.166 3.048 1.00 19.84 89 ARG D O 1
ATOM 4570 N N . ARG D 1 91 ? -6.946 16.860 5.060 1.00 24.20 90 ARG D N 1
ATOM 4571 C CA . ARG D 1 91 ? -7.043 15.504 5.589 1.00 22.29 90 ARG D CA 1
ATOM 4572 C C . ARG D 1 91 ? -8.043 14.676 4.776 1.00 23.77 90 ARG D C 1
ATOM 4573 O O . ARG D 1 91 ? -7.825 13.488 4.511 1.00 23.59 90 ARG D O 1
ATOM 4581 N N . VAL D 1 92 ? -9.143 15.303 4.371 1.00 22.96 91 VAL D N 1
ATOM 4582 C CA . VAL D 1 92 ? -10.140 14.601 3.575 1.00 19.76 91 VAL D CA 1
ATOM 4583 C C . VAL D 1 92 ? -9.568 14.203 2.210 1.00 22.32 91 VAL D C 1
ATOM 4584 O O . VAL D 1 92 ? -9.724 13.058 1.762 1.00 21.90 91 VAL D O 1
ATOM 4588 N N . VAL D 1 93 ? -8.894 15.139 1.558 1.00 17.42 92 VAL D N 1
ATOM 4589 C CA . VAL D 1 93 ? -8.237 14.847 0.286 1.00 18.45 92 VAL D CA 1
ATOM 4590 C C . VAL D 1 93 ? -7.270 13.670 0.426 1.00 22.64 92 VAL D C 1
ATOM 4591 O O . VAL D 1 93 ? -7.304 12.723 -0.374 1.00 20.25 92 VAL D O 1
ATOM 4595 N N . GLU D 1 94 ? -6.419 13.722 1.444 1.00 18.69 93 GLU D N 1
ATOM 4596 C CA . GLU D 1 94 ? -5.470 12.644 1.683 1.00 20.58 93 GLU D CA 1
ATOM 4597 C C . GLU D 1 94 ? -6.189 11.329 1.869 1.00 23.50 93 GLU D C 1
ATOM 4598 O O . GLU D 1 94 ? -5.806 10.322 1.280 1.00 27.31 93 GLU D O 1
ATOM 4604 N N . SER D 1 95 ? -7.237 11.345 2.697 1.00 24.22 94 SER D N 1
ATOM 4605 C CA . SER D 1 95 ? -7.963 10.128 3.032 1.00 25.48 94 SER D CA 1
ATOM 4606 C C . SER D 1 95 ? -8.466 9.438 1.772 1.00 25.73 94 SER D C 1
ATOM 4607 O O . SER D 1 95 ? -8.415 8.207 1.672 1.00 25.97 94 SER D O 1
ATOM 4610 N N . GLN D 1 96 ? -8.942 10.222 0.806 1.00 22.31 95 GLN D N 1
ATOM 4611 C CA . GLN D 1 96 ? -9.410 9.659 -0.466 1.00 18.30 95 GLN D CA 1
ATOM 4612 C C . GLN D 1 96 ? -8.282 9.332 -1.454 1.00 21.90 95 GLN D C 1
ATOM 4613 O O . GLN D 1 96 ? -8.366 8.346 -2.201 1.00 23.82 95 GLN D O 1
ATOM 4619 N N . LEU D 1 97 ? -7.234 10.145 -1.483 1.00 18.64 96 LEU D N 1
ATOM 4620 C CA . LEU D 1 97 ? -6.091 9.816 -2.335 1.00 21.99 96 LEU D CA 1
ATOM 4621 C C . LEU D 1 97 ? -5.522 8.449 -1.943 1.00 30.12 96 LEU D C 1
ATOM 4622 O O . LEU D 1 97 ? -5.135 7.653 -2.807 1.00 26.43 96 LEU D O 1
ATOM 4627 N N . ASP D 1 98 ? -5.519 8.166 -0.640 1.00 24.26 97 ASP D N 1
ATOM 4628 C CA . ASP D 1 98 ? -4.887 6.963 -0.121 1.00 29.40 97 ASP D CA 1
ATOM 4629 C C . ASP D 1 98 ? -5.656 5.687 -0.490 1.00 30.39 97 ASP D C 1
ATOM 4630 O O . ASP D 1 98 ? -5.149 4.583 -0.303 1.00 31.18 97 ASP D O 1
ATOM 4635 N N . LEU D 1 99 ? -6.855 5.842 -1.046 1.00 26.84 98 LEU D N 1
ATOM 4636 C CA . LEU D 1 99 ? -7.623 4.687 -1.524 1.00 25.45 98 LEU D CA 1
ATOM 4637 C C . LEU D 1 99 ? -6.927 4.053 -2.725 1.00 25.35 98 LEU D C 1
ATOM 4638 O O . LEU D 1 99 ? -7.121 2.875 -3.017 1.00 25.52 98 LEU D O 1
ATOM 4643 N N . GLY D 1 100 ? -6.121 4.839 -3.427 1.00 25.45 99 GLY D N 1
ATOM 4644 C CA . GLY D 1 100 ? -5.382 4.322 -4.562 1.00 29.81 99 GLY D CA 1
ATOM 4645 C C . GLY D 1 100 ? -6.145 4.294 -5.881 1.00 30.09 99 GLY D C 1
ATOM 4646 O O . GLY D 1 100 ? -7.335 4.630 -5.948 1.00 22.73 99 GLY D O 1
ATOM 4647 N N . PRO D 1 101 ? -5.454 3.885 -6.951 1.00 29.18 100 PRO D N 1
ATOM 4648 C CA . PRO D 1 101 ? -5.999 3.940 -8.311 1.00 27.67 100 PRO D CA 1
ATOM 4649 C C . PRO D 1 101 ? -7.141 2.963 -8.579 1.00 26.05 100 PRO D C 1
ATOM 4650 O O . PRO D 1 101 ? -7.708 3.040 -9.656 1.00 24.08 100 PRO D O 1
ATOM 4654 N N . ILE D 1 102 ? -7.495 2.076 -7.649 1.00 22.32 101 ILE D N 1
ATOM 4655 C CA . ILE D 1 102 ? -8.671 1.233 -7.902 1.00 20.90 101 ILE D CA 1
ATOM 4656 C C . ILE D 1 102 ? -9.929 2.094 -8.032 1.00 18.03 101 ILE D C 1
ATOM 4657 O O . ILE D 1 102 ? -10.930 1.691 -8.650 1.00 22.66 101 ILE D O 1
ATOM 4662 N N . VAL D 1 103 ? -9.890 3.294 -7.465 1.00 22.51 102 VAL D N 1
ATOM 4663 C CA . VAL D 1 103 ? -11.037 4.198 -7.580 1.00 23.84 102 VAL D CA 1
ATOM 4664 C C . VAL D 1 103 ? -11.333 4.553 -9.049 1.00 26.09 102 VAL D C 1
ATOM 4665 O O . VAL D 1 103 ? -12.490 4.727 -9.428 1.00 31.13 102 VAL D O 1
ATOM 4669 N N . LEU D 1 104 ? -10.297 4.620 -9.882 1.00 22.29 103 LEU D N 1
ATOM 4670 C CA . LEU D 1 104 ? -10.488 4.826 -11.317 1.00 30.31 103 LEU D CA 1
ATOM 4671 C C . LEU D 1 104 ? -11.258 3.679 -11.952 1.00 29.04 103 LEU D C 1
ATOM 4672 O O . LEU D 1 104 ? -11.992 3.866 -12.925 1.00 27.61 103 LEU D O 1
ATOM 4677 N N . PHE D 1 105 ? -11.060 2.480 -11.423 1.00 24.27 104 PHE D N 1
ATOM 4678 C CA . PHE D 1 105 ? -11.726 1.306 -11.967 1.00 24.64 104 PHE D CA 1
ATOM 4679 C C . PHE D 1 105 ? -13.204 1.307 -11.556 1.00 25.86 104 PHE D C 1
ATOM 4680 O O . PHE D 1 105 ? -14.085 1.024 -12.376 1.00 24.48 104 PHE D O 1
ATOM 4688 N N . VAL D 1 106 ? -13.497 1.672 -10.313 1.00 21.78 105 VAL D N 1
ATOM 4689 C CA . VAL D 1 106 ? -14.870 1.507 -9.821 1.00 23.56 105 VAL D CA 1
ATOM 4690 C C . VAL D 1 106 ? -15.779 2.746 -9.910 1.00 24.52 105 VAL D C 1
ATOM 4691 O O . VAL D 1 106 ? -16.993 2.634 -9.769 1.00 21.80 105 VAL D O 1
ATOM 4695 N N . TYR D 1 107 ? -15.197 3.915 -10.155 1.00 26.10 106 TYR D N 1
ATOM 4696 C CA . TYR D 1 107 ? -15.955 5.165 -10.063 1.00 23.96 106 TYR D CA 1
ATOM 4697 C C . TYR D 1 107 ? -17.209 5.175 -10.934 1.00 19.41 106 TYR D C 1
ATOM 4698 O O . TYR D 1 107 ? -18.291 5.529 -10.471 1.00 21.69 106 TYR D O 1
ATOM 4707 N N . TYR D 1 108 ? -17.073 4.754 -12.182 1.00 21.13 107 TYR D N 1
ATOM 4708 C CA . TYR D 1 108 ? -18.163 4.897 -13.173 1.00 21.40 107 TYR D CA 1
ATOM 4709 C C . TYR D 1 108 ? -18.843 3.547 -13.391 1.00 20.05 107 TYR D C 1
ATOM 4710 O O . TYR D 1 108 ? -19.660 3.368 -14.299 1.00 20.71 107 TYR D O 1
ATOM 4719 N N . GLU D 1 109 ? -18.501 2.589 -12.540 1.00 23.31 108 GLU D N 1
ATOM 4720 C CA . GLU D 1 109 ? -19.020 1.228 -12.671 1.00 22.35 108 GLU D CA 1
ATOM 4721 C C . GLU D 1 109 ? -20.555 1.050 -12.660 1.00 22.54 108 GLU D C 1
ATOM 4722 O O . GLU D 1 109 ? -21.067 0.187 -13.367 1.00 25.34 108 GLU D O 1
ATOM 4728 N N . PRO D 1 110 ? -21.297 1.833 -11.846 1.00 22.17 109 PRO D N 1
ATOM 4729 C CA . PRO D 1 110 ? -22.754 1.676 -11.935 1.00 23.67 109 PRO D CA 1
ATOM 4730 C C . PRO D 1 110 ? -23.244 1.969 -13.350 1.00 25.10 109 PRO D C 1
ATOM 4731 O O . PRO D 1 110 ? -24.127 1.277 -13.848 1.00 22.98 109 PRO D O 1
ATOM 4735 N N . SER D 1 111 ? -22.660 2.975 -13.986 1.00 21.12 110 SER D N 1
ATOM 4736 C CA . SER D 1 111 ? -23.040 3.328 -15.360 1.00 25.87 110 SER D CA 1
ATOM 4737 C C . SER D 1 111 ? -22.536 2.281 -16.332 1.00 24.05 110 SER D C 1
ATOM 4738 O O . SER D 1 111 ? -23.289 1.799 -17.166 1.00 27.91 110 SER D O 1
ATOM 4741 N N . ILE D 1 112 ? -21.263 1.916 -16.206 1.00 26.39 111 ILE D N 1
ATOM 4742 C CA . ILE D 1 112 ? -20.675 0.910 -17.083 1.00 32.60 111 ILE D CA 1
ATOM 4743 C C . ILE D 1 112 ? -21.474 -0.394 -17.077 1.00 31.56 111 ILE D C 1
ATOM 4744 O O . ILE D 1 112 ? -21.695 -0.980 -18.132 1.00 31.44 111 ILE D O 1
ATOM 4749 N N . LEU D 1 113 ? -21.920 -0.823 -15.896 1.00 28.19 112 LEU D N 1
ATOM 4750 C CA . LEU D 1 113 ? -22.677 -2.070 -15.755 1.00 26.90 112 LEU D CA 1
ATOM 4751 C C . LEU D 1 113 ? -24.178 -1.872 -15.812 1.00 25.01 112 LEU D C 1
ATOM 4752 O O . LEU D 1 113 ? -24.931 -2.823 -15.636 1.00 31.00 112 LEU D O 1
ATOM 4757 N N . ALA D 1 114 ? -24.623 -0.642 -16.026 1.00 23.85 113 ALA D N 1
ATOM 4758 C CA . ALA D 1 114 ? -26.051 -0.363 -16.000 1.00 28.12 113 ALA D CA 1
ATOM 4759 C C . ALA D 1 114 ? -26.691 -1.012 -14.765 1.00 25.17 113 ALA D C 1
ATOM 4760 O O . ALA D 1 114 ? -27.639 -1.804 -14.861 1.00 27.26 113 ALA D O 1
ATOM 4762 N N . ASP D 1 115 ? -26.163 -0.652 -13.601 1.00 22.77 114 ASP D N 1
ATOM 4763 C CA . ASP D 1 115 ? -26.527 -1.286 -12.336 1.00 25.28 114 ASP D CA 1
ATOM 4764 C C . ASP D 1 115 ? -27.047 -0.206 -11.390 1.00 18.63 114 ASP D C 1
ATOM 4765 O O . ASP D 1 115 ? -26.270 0.390 -10.630 1.00 19.65 114 ASP D O 1
ATOM 4770 N N . PRO D 1 116 ? -28.351 0.069 -11.459 1.00 25.15 115 PRO D N 1
ATOM 4771 C CA . PRO D 1 116 ? -29.025 1.071 -10.621 1.00 26.40 115 PRO D CA 1
ATOM 4772 C C . PRO D 1 116 ? -28.870 0.751 -9.145 1.00 21.86 115 PRO D C 1
ATOM 4773 O O . PRO D 1 116 ? -28.803 1.652 -8.311 1.00 17.83 115 PRO D O 1
ATOM 4777 N N . GLU D 1 117 ? -28.811 -0.531 -8.821 1.00 18.24 116 GLU D N 1
ATOM 4778 C CA . GLU D 1 117 ? -28.634 -0.912 -7.415 1.00 25.77 116 GLU D CA 1
ATOM 4779 C C . GLU D 1 117 ? -27.280 -0.440 -6.888 1.00 23.59 116 GLU D C 1
ATOM 4780 O O . GLU D 1 117 ? -27.171 0.027 -5.746 1.00 19.66 116 GLU D O 1
ATOM 4786 N N . LEU D 1 118 ? -26.239 -0.550 -7.713 1.00 17.73 117 LEU D N 1
ATOM 4787 C CA . LEU D 1 118 ? -24.919 -0.115 -7.288 1.00 18.11 117 LEU D CA 1
ATOM 4788 C C . LEU D 1 118 ? -24.909 1.416 -7.236 1.00 19.43 117 LEU D C 1
ATOM 4789 O O . LEU D 1 118 ? -24.255 2.010 -6.385 1.00 14.77 117 LEU D O 1
ATOM 4794 N N . ALA D 1 119 ? -25.646 2.055 -8.141 1.00 18.26 118 ALA D N 1
ATOM 4795 C CA . ALA D 1 119 ? -25.757 3.514 -8.113 1.00 18.99 118 ALA D CA 1
ATOM 4796 C C . ALA D 1 119 ? -26.370 3.973 -6.786 1.00 22.79 118 ALA D C 1
ATOM 4797 O O . ALA D 1 119 ? -25.908 4.951 -6.180 1.00 21.33 118 ALA D O 1
ATOM 4799 N N . ALA D 1 120 ? -27.402 3.255 -6.341 1.00 19.99 119 ALA D N 1
ATOM 4800 C CA . ALA D 1 120 ? -28.074 3.546 -5.074 1.00 21.73 119 ALA D CA 1
ATOM 4801 C C . ALA D 1 120 ? -27.116 3.340 -3.897 1.00 18.87 119 ALA D C 1
ATOM 4802 O O . ALA D 1 120 ? -27.099 4.129 -2.954 1.00 19.74 119 ALA D O 1
ATOM 4804 N N . TYR D 1 121 ? -26.294 2.302 -3.976 1.00 16.30 120 TYR D N 1
ATOM 4805 C CA . TYR D 1 121 ? -25.309 2.035 -2.939 1.00 17.79 120 TYR D CA 1
ATOM 4806 C C . TYR D 1 121 ? -24.308 3.187 -2.817 1.00 21.48 120 TYR D C 1
ATOM 4807 O O . TYR D 1 121 ? -24.008 3.630 -1.702 1.00 21.89 120 TYR D O 1
ATOM 4816 N N . PHE D 1 122 ? -23.799 3.655 -3.965 1.00 15.77 121 PHE D N 1
ATOM 4817 C CA . PHE D 1 122 ? -22.822 4.745 -4.040 1.00 19.49 121 PHE D CA 1
ATOM 4818 C C . PHE D 1 122 ? -23.385 6.063 -3.486 1.00 19.81 121 PHE D C 1
ATOM 4819 O O . PHE D 1 122 ? -22.633 6.909 -2.990 1.00 23.01 121 PHE D O 1
ATOM 4827 N N . ASP D 1 123 ? -24.698 6.241 -3.592 1.00 21.03 122 ASP D N 1
ATOM 4828 C CA . ASP D 1 123 ? -25.349 7.462 -3.124 1.00 26.84 122 ASP D CA 1
ATOM 4829 C C . ASP D 1 123 ? -25.150 7.672 -1.625 1.00 28.35 122 ASP D C 1
ATOM 4830 O O . ASP D 1 123 ? -25.046 8.811 -1.149 1.00 20.88 122 ASP D O 1
ATOM 4835 N N . ILE D 1 124 ? -25.102 6.576 -0.874 1.00 25.43 123 ILE D N 1
ATOM 4836 C CA . ILE D 1 124 ? -25.132 6.692 0.587 1.00 21.70 123 ILE D CA 1
ATOM 4837 C C . ILE D 1 124 ? -23.801 7.231 1.089 1.00 26.08 123 ILE D C 1
ATOM 4838 O O . ILE D 1 124 ? -22.755 6.629 0.856 1.00 26.06 123 ILE D O 1
ATOM 4843 N N . GLY D 1 125 ? -23.847 8.394 1.739 1.00 19.53 124 GLY D N 1
ATOM 4844 C CA . GLY D 1 125 ? -22.650 9.042 2.241 1.00 23.44 124 GLY D CA 1
ATOM 4845 C C . GLY D 1 125 ? -22.041 10.029 1.257 1.00 23.77 124 GLY D C 1
ATOM 4846 O O . GLY D 1 125 ? -21.043 10.677 1.568 1.00 23.30 124 GLY D O 1
ATOM 4847 N N . ASP D 1 126 ? -22.635 10.165 0.073 1.00 20.87 125 ASP D N 1
ATOM 4848 C CA . ASP D 1 126 ? -22.020 10.991 -0.945 1.00 20.32 125 ASP D CA 1
ATOM 4849 C C . ASP D 1 126 ? -22.205 12.504 -0.766 1.00 24.89 125 ASP D C 1
ATOM 4850 O O . ASP D 1 126 ? -21.624 13.281 -1.521 1.00 29.91 125 ASP D O 1
ATOM 4855 N N . GLU D 1 127 ? -22.969 12.924 0.240 1.00 22.90 126 GLU D N 1
ATOM 4856 C CA . GLU D 1 127 ? -23.129 14.362 0.502 1.00 27.85 126 GLU D CA 1
ATOM 4857 C C . GLU D 1 127 ? -22.120 14.907 1.515 1.00 30.31 126 GLU D C 1
ATOM 4858 O O . GLU D 1 127 ? -21.960 16.115 1.626 1.00 30.40 126 GLU D O 1
ATOM 4864 N N . ALA D 1 128 ? -21.454 14.027 2.264 1.00 29.50 127 ALA D N 1
ATOM 4865 C CA . ALA D 1 128 ? -20.517 14.461 3.304 1.00 27.42 127 ALA D CA 1
ATOM 4866 C C . ALA D 1 128 ? -19.389 15.340 2.753 1.00 28.24 127 ALA D C 1
ATOM 4867 O O . ALA D 1 128 ? -19.064 16.364 3.338 1.00 22.97 127 ALA D O 1
ATOM 4869 N N . ILE D 1 129 ? -18.796 14.930 1.633 1.00 20.63 128 ILE D N 1
ATOM 4870 C CA . ILE D 1 129 ? -17.773 15.723 0.955 1.00 24.12 128 ILE D CA 1
ATOM 4871 C C . ILE D 1 129 ? -18.234 17.144 0.598 1.00 25.16 128 ILE D C 1
ATOM 4872 O O . ILE D 1 129 ? -17.495 18.108 0.801 1.00 28.56 128 ILE D O 1
ATOM 4877 N N . VAL D 1 130 ? -19.448 17.256 0.071 1.00 24.66 129 VAL D N 1
ATOM 4878 C CA . VAL D 1 130 ? -20.065 18.534 -0.249 1.00 26.87 129 VAL D CA 1
ATOM 4879 C C . VAL D 1 130 ? -20.205 19.404 1.006 1.00 36.51 129 VAL D C 1
ATOM 4880 O O . VAL D 1 130 ? -19.922 20.607 0.977 1.00 30.21 129 VAL D O 1
ATOM 4884 N N . GLU D 1 131 ? -20.644 18.799 2.113 1.00 31.96 130 GLU D N 1
ATOM 4885 C CA . GLU D 1 131 ? -20.779 19.534 3.369 1.00 29.68 130 GLU D CA 1
ATOM 4886 C C . GLU D 1 131 ? -19.418 20.050 3.804 1.00 31.93 130 GLU D C 1
ATOM 4887 O O . GLU D 1 131 ? -19.275 21.196 4.249 1.00 32.69 130 GLU D O 1
ATOM 4893 N N . VAL D 1 132 ? -18.408 19.203 3.659 1.00 25.38 131 VAL D N 1
ATOM 4894 C CA . VAL D 1 132 ? -17.054 19.589 4.007 1.00 30.49 131 VAL D CA 1
ATOM 4895 C C . VAL D 1 132 ? -16.533 20.735 3.133 1.00 32.11 131 VAL D C 1
ATOM 4896 O O . VAL D 1 132 ? -15.855 21.627 3.637 1.00 23.48 131 VAL D O 1
ATOM 4900 N N . LEU D 1 133 ? -16.861 20.713 1.840 1.00 29.91 132 LEU D N 1
ATOM 4901 C CA . LEU D 1 133 ? -16.436 21.766 0.910 1.00 31.27 132 LEU D CA 1
ATOM 4902 C C . LEU D 1 133 ? -17.172 23.084 1.148 1.00 33.36 132 LEU D C 1
ATOM 4903 O O . LEU D 1 133 ? -16.552 24.160 1.184 1.00 28.69 132 LEU D O 1
ATOM 4908 N N . ASN D 1 134 ? -18.490 22.993 1.308 1.00 36.31 133 ASN D N 1
ATOM 4909 C CA . ASN D 1 134 ? -19.321 24.171 1.513 1.00 44.45 133 ASN D CA 1
ATOM 4910 C C . ASN D 1 134 ? -18.978 24.815 2.850 1.00 46.19 133 ASN D C 1
ATOM 4911 O O . ASN D 1 134 ? -19.024 26.037 3.005 1.00 47.71 133 ASN D O 1
ATOM 4916 N N . ARG D 1 135 ? -18.601 23.967 3.801 1.00 47.90 134 ARG D N 1
ATOM 4917 C CA . ARG D 1 135 ? -18.251 24.355 5.162 1.00 55.12 134 ARG D CA 1
ATOM 4918 C C . ARG D 1 135 ? -16.901 25.034 5.197 1.00 54.72 134 ARG D C 1
ATOM 4919 O O . ARG D 1 135 ? -16.510 25.625 6.203 1.00 62.18 134 ARG D O 1
ATOM 4927 N N . ALA D 1 136 ? -16.167 24.927 4.101 1.00 47.71 135 ALA D N 1
ATOM 4928 C CA . ALA D 1 136 ? -14.845 25.521 4.033 1.00 41.05 135 ALA D CA 1
ATOM 4929 C C . ALA D 1 136 ? -14.824 26.705 3.070 1.00 41.29 135 ALA D C 1
ATOM 4930 O O . ALA D 1 136 ? -13.764 27.249 2.769 1.00 50.84 135 ALA D O 1
ATOM 4932 N N . SER D 1 137 ? -15.993 27.105 2.583 1.00 36.51 136 SER D N 1
ATOM 4933 C CA . SER D 1 137 ? -16.054 28.149 1.569 1.00 31.29 136 SER D CA 1
ATOM 4934 C C . SER D 1 137 ? -16.833 29.363 2.028 1.00 32.96 136 SER D C 1
ATOM 4935 O O . SER D 1 137 ? -17.893 29.236 2.652 1.00 34.06 136 SER D O 1
ATOM 4938 N N . THR D 1 138 ? -16.310 30.536 1.688 1.00 33.80 137 THR D N 1
ATOM 4939 C CA . THR D 1 138 ? -16.908 31.809 2.068 1.00 43.40 137 THR D CA 1
ATOM 4940 C C . THR D 1 138 ? -17.959 32.269 1.055 1.00 54.50 137 THR D C 1
ATOM 4941 O O . THR D 1 138 ? -18.709 33.207 1.318 1.00 59.90 137 THR D O 1
ATOM 4945 N N . GLU D 1 139 ? -18.016 31.613 -0.100 1.00 57.25 138 GLU D N 1
ATOM 4946 C CA . GLU D 1 139 ? -18.992 31.970 -1.131 1.00 59.13 138 GLU D CA 1
ATOM 4947 C C . GLU D 1 139 ? -19.887 30.785 -1.477 1.00 56.78 138 GLU D C 1
ATOM 4948 O O . GLU D 1 139 ? -19.785 29.720 -0.864 1.00 53.05 138 GLU D O 1
ATOM 4950 N N . ARG D 1 140 ? -20.766 30.975 -2.460 1.00 57.26 139 ARG D N 1
ATOM 4951 C CA . ARG D 1 140 ? -21.587 29.883 -2.987 1.00 60.88 139 ARG D CA 1
ATOM 4952 C C . ARG D 1 140 ? -21.269 29.629 -4.467 1.00 64.35 139 ARG D C 1
ATOM 4953 O O . ARG D 1 140 ? -22.045 29.002 -5.198 1.00 63.31 139 ARG D O 1
ATOM 4955 N N . TYR D 1 143 ? -22.893 27.606 -8.642 1.00 54.43 142 TYR D N 1
ATOM 4956 C CA . TYR D 1 143 ? -22.708 26.342 -9.346 1.00 48.62 142 TYR D CA 1
ATOM 4957 C C . TYR D 1 143 ? -23.965 25.481 -9.262 1.00 51.78 142 TYR D C 1
ATOM 4958 O O . TYR D 1 143 ? -24.610 25.412 -8.216 1.00 58.14 142 TYR D O 1
ATOM 4967 N N . PRO D 1 144 ? -24.302 24.811 -10.369 1.00 47.08 143 PRO D N 1
ATOM 4968 C CA . PRO D 1 144 ? -25.395 23.848 -10.520 1.00 45.58 143 PRO D CA 1
ATOM 4969 C C . PRO D 1 144 ? -25.308 22.665 -9.552 1.00 50.84 143 PRO D C 1
ATOM 4970 O O . PRO D 1 144 ? -24.235 22.368 -9.025 1.00 45.44 143 PRO D O 1
ATOM 4974 N N . PRO D 1 145 ? -26.442 21.982 -9.331 1.00 56.21 144 PRO D N 1
ATOM 4975 C CA . PRO D 1 145 ? -26.547 20.810 -8.456 1.00 51.98 144 PRO D CA 1
ATOM 4976 C C . PRO D 1 145 ? -25.538 19.714 -8.778 1.00 41.92 144 PRO D C 1
ATOM 4977 O O . PRO D 1 145 ? -25.475 19.236 -9.918 1.00 39.51 144 PRO D O 1
ATOM 4981 N N . GLY D 1 146 ? -24.766 19.317 -7.772 1.00 32.24 145 GLY D N 1
ATOM 4982 C CA . GLY D 1 146 ? -23.833 18.209 -7.903 1.00 28.08 145 GLY D CA 1
ATOM 4983 C C . GLY D 1 146 ? -22.491 18.624 -8.479 1.00 20.30 145 GLY D C 1
ATOM 4984 O O . GLY D 1 146 ? -21.587 17.797 -8.596 1.00 24.65 145 GLY D O 1
ATOM 4985 N N . TRP D 1 147 ? -22.348 19.903 -8.827 1.00 21.50 146 TRP D N 1
ATOM 4986 C CA . TRP D 1 147 ? -21.120 20.364 -9.482 1.00 20.42 146 TRP D CA 1
ATOM 4987 C C . TRP D 1 147 ? -19.916 20.127 -8.579 1.00 24.75 146 TRP D C 1
ATOM 4988 O O . TRP D 1 147 ? -18.916 19.570 -9.011 1.00 22.55 146 TRP D O 1
ATOM 4999 N N . ALA D 1 148 ? -20.018 20.554 -7.323 1.00 25.09 147 ALA D N 1
ATOM 5000 C CA . ALA D 1 148 ? -18.882 20.483 -6.411 1.00 26.95 147 ALA D CA 1
ATOM 5001 C C . ALA D 1 148 ? -18.500 19.032 -6.188 1.00 22.52 147 ALA D C 1
ATOM 5002 O O . ALA D 1 148 ? -17.319 18.683 -6.157 1.00 24.98 147 ALA D O 1
ATOM 5004 N N . ARG D 1 149 ? -19.496 18.176 -6.051 1.00 22.84 148 ARG D N 1
ATOM 5005 C CA . ARG D 1 149 ? -19.202 16.772 -5.830 1.00 22.43 148 ARG D CA 1
ATOM 5006 C C . ARG D 1 149 ? -18.447 16.200 -7.021 1.00 21.52 148 ARG D C 1
ATOM 5007 O O . ARG D 1 149 ? -17.436 15.533 -6.862 1.00 20.40 148 ARG D O 1
ATOM 5015 N N . ARG D 1 150 ? -18.967 16.448 -8.215 1.00 20.09 149 ARG D N 1
ATOM 5016 C CA A ARG D 1 150 ? -18.342 15.941 -9.437 0.58 22.77 149 ARG D CA 1
ATOM 5017 C CA B ARG D 1 150 ? -18.355 15.939 -9.436 0.42 22.59 149 ARG D CA 1
ATOM 5018 C C . ARG D 1 150 ? -16.934 16.462 -9.691 1.00 21.95 149 ARG D C 1
ATOM 5019 O O . ARG D 1 150 ? -16.077 15.724 -10.174 1.00 19.36 149 ARG D O 1
ATOM 5034 N N . VAL D 1 151 ? -16.696 17.731 -9.385 1.00 15.86 150 VAL D N 1
ATOM 5035 C CA . VAL D 1 151 ? -15.376 18.298 -9.576 1.00 18.56 150 VAL D CA 1
ATOM 5036 C C . VAL D 1 151 ? -14.402 17.696 -8.567 1.00 19.09 150 VAL D C 1
ATOM 5037 O O . VAL D 1 151 ? -13.266 17.360 -8.913 1.00 19.62 150 VAL D O 1
ATOM 5041 N N . PHE D 1 152 ? -14.855 17.537 -7.333 1.00 17.27 151 PHE D N 1
ATOM 5042 C CA . PHE D 1 152 ? -14.007 16.937 -6.315 1.00 13.30 151 PHE D CA 1
ATOM 5043 C C . PHE D 1 152 ? -13.532 15.585 -6.785 1.00 17.13 151 PHE D C 1
ATOM 5044 O O . PHE D 1 152 ? -12.332 15.302 -6.746 1.00 20.03 151 PHE D O 1
ATOM 5052 N N . TRP D 1 153 ? -14.456 14.758 -7.266 1.00 14.37 152 TRP D N 1
ATOM 5053 C CA . TRP D 1 153 ? -14.067 13.411 -7.652 1.00 12.89 152 TRP D CA 1
ATOM 5054 C C . TRP D 1 153 ? -13.249 13.383 -8.939 1.00 21.64 152 TRP D C 1
ATOM 5055 O O . TRP D 1 153 ? -12.393 12.519 -9.114 1.00 17.50 152 TRP D O 1
ATOM 5066 N N . ALA D 1 154 ? -13.500 14.333 -9.836 1.00 18.30 153 ALA D N 1
ATOM 5067 C CA . ALA D 1 154 ? -12.723 14.371 -11.059 1.00 19.58 153 ALA D CA 1
ATOM 5068 C C . ALA D 1 154 ? -11.281 14.775 -10.739 1.00 21.20 153 ALA D C 1
ATOM 5069 O O . ALA D 1 154 ? -10.322 14.225 -11.300 1.00 20.16 153 ALA D O 1
ATOM 5071 N N . LEU D 1 155 ? -11.127 15.726 -9.824 1.00 18.86 154 LEU D N 1
ATOM 5072 C CA . LEU D 1 155 ? -9.805 16.134 -9.398 1.00 19.68 154 LEU D CA 1
ATOM 5073 C C . LEU D 1 155 ? -9.098 15.001 -8.657 1.00 17.26 154 LEU D C 1
ATOM 5074 O O . LEU D 1 155 ? -7.892 14.833 -8.799 1.00 19.72 154 LEU D O 1
ATOM 5079 N N . MET D 1 156 ? -9.838 14.246 -7.854 1.00 17.54 155 MET D N 1
ATOM 5080 C CA . MET D 1 156 ? -9.242 13.126 -7.136 1.00 19.31 155 MET D CA 1
ATOM 5081 C C . MET D 1 156 ? -8.669 12.142 -8.149 1.00 24.22 155 MET D C 1
ATOM 5082 O O . MET D 1 156 ? -7.575 11.617 -7.960 1.00 22.62 155 MET D O 1
ATOM 5087 N N . GLN D 1 157 ? -9.398 11.911 -9.237 1.00 18.69 156 GLN D N 1
ATOM 5088 C CA . GLN D 1 157 ? -8.936 10.954 -10.238 1.00 16.74 156 GLN D CA 1
ATOM 5089 C C . GLN D 1 157 ? -7.756 11.474 -11.061 1.00 19.60 156 GLN D C 1
ATOM 5090 O O . GLN D 1 157 ? -6.895 10.701 -11.479 1.00 26.25 156 GLN D O 1
ATOM 5096 N N . ALA D 1 158 ? -7.701 12.784 -11.274 1.00 18.40 157 ALA D N 1
ATOM 5097 C CA . ALA D 1 158 ? -6.500 13.384 -11.830 1.00 20.72 157 ALA D CA 1
ATOM 5098 C C . ALA D 1 158 ? -5.328 13.065 -10.884 1.00 25.95 157 ALA D C 1
ATOM 5099 O O . ALA D 1 158 ? -4.198 12.817 -11.329 1.00 25.11 157 ALA D O 1
ATOM 5101 N N . GLY D 1 159 ? -5.619 13.079 -9.581 1.00 21.32 158 GLY D N 1
ATOM 5102 C CA . GLY D 1 159 ? -4.646 12.713 -8.567 1.00 20.96 158 GLY D CA 1
ATOM 5103 C C . GLY D 1 159 ? -4.171 11.273 -8.687 1.00 21.32 158 GLY D C 1
ATOM 5104 O O . GLY D 1 159 ? -2.975 11.018 -8.625 1.00 23.44 158 GLY D O 1
ATOM 5105 N N . TYR D 1 160 ? -5.093 10.327 -8.853 1.00 20.12 159 TYR D N 1
ATOM 5106 C CA . TYR D 1 160 ? -4.674 8.929 -8.981 1.00 28.12 159 TYR D CA 1
ATOM 5107 C C . TYR D 1 160 ? -3.826 8.725 -10.225 1.00 27.35 159 TYR D C 1
ATOM 5108 O O . TYR D 1 160 ? -2.885 7.925 -10.220 1.00 20.26 159 TYR D O 1
ATOM 5117 N N . GLU D 1 161 ? -4.167 9.442 -11.295 1.00 23.58 160 GLU D N 1
ATOM 5118 C CA . GLU D 1 161 ? -3.444 9.318 -12.553 1.00 24.45 160 GLU D CA 1
ATOM 5119 C C . GLU D 1 161 ? -2.044 9.879 -12.399 1.00 28.28 160 GLU D C 1
ATOM 5120 O O . GLU D 1 161 ? -1.078 9.279 -12.852 1.00 28.81 160 GLU D O 1
ATOM 5126 N N . ALA D 1 162 ? -1.942 11.044 -11.766 1.00 27.21 161 ALA D N 1
ATOM 5127 C CA . ALA D 1 162 ? -0.656 11.682 -11.542 1.00 31.53 161 ALA D CA 1
ATOM 5128 C C . ALA D 1 162 ? 0.246 10.767 -10.723 1.00 32.03 161 ALA D C 1
ATOM 5129 O O . ALA D 1 162 ? 1.462 10.709 -10.939 1.00 34.40 161 ALA D O 1
ATOM 5131 N N . ALA D 1 163 ? -0.372 10.042 -9.801 1.00 31.42 162 ALA D N 1
ATOM 5132 C CA . ALA D 1 163 ? 0.331 9.141 -8.897 1.00 32.47 162 ALA D CA 1
ATOM 5133 C C . ALA D 1 163 ? 0.873 7.925 -9.633 1.00 37.37 162 ALA D C 1
ATOM 5134 O O . ALA D 1 163 ? 1.973 7.468 -9.340 1.00 41.07 162 ALA D O 1
ATOM 5136 N N . LYS D 1 164 ? 0.102 7.392 -10.576 1.00 38.49 163 LYS D N 1
ATOM 5137 C CA . LYS D 1 164 ? 0.615 6.324 -11.431 1.00 44.96 163 LYS D CA 1
ATOM 5138 C C . LYS D 1 164 ? 1.787 6.844 -12.272 1.00 46.91 163 LYS D C 1
ATOM 5139 O O . LYS D 1 164 ? 2.677 6.080 -12.656 1.00 50.18 163 LYS D O 1
ATOM 5145 N N . ASP D 1 165 ? 1.790 8.149 -12.540 1.00 41.98 164 ASP D N 1
ATOM 5146 C CA . ASP D 1 165 ? 2.857 8.777 -13.320 1.00 46.45 164 ASP D CA 1
ATOM 5147 C C . ASP D 1 165 ? 4.025 9.277 -12.470 1.00 50.35 164 ASP D C 1
ATOM 5148 O O . ASP D 1 165 ? 4.824 10.093 -12.923 1.00 49.29 164 ASP D O 1
ATOM 5153 N N . GLY D 1 166 ? 4.112 8.807 -11.232 1.00 51.15 165 GLY D N 1
ATOM 5154 C CA . GLY D 1 166 ? 5.267 9.095 -10.408 1.00 45.22 165 GLY D CA 1
ATOM 5155 C C . GLY D 1 166 ? 5.252 10.408 -9.646 1.00 47.82 165 GLY D C 1
ATOM 5156 O O . GLY D 1 166 ? 6.266 10.786 -9.061 1.00 50.84 165 GLY D O 1
ATOM 5157 N N . MET D 1 167 ? 4.127 11.116 -9.644 1.00 45.83 166 MET D N 1
ATOM 5158 C CA . MET D 1 167 ? 4.048 12.343 -8.859 1.00 39.79 166 MET D CA 1
ATOM 5159 C C . MET D 1 167 ? 3.963 11.963 -7.385 1.00 36.17 166 MET D C 1
ATOM 5160 O O . MET D 1 167 ? 3.223 11.050 -7.024 1.00 36.68 166 MET D O 1
ATOM 5165 N N . PRO D 1 168 ? 4.746 12.641 -6.530 1.00 39.24 167 PRO D N 1
ATOM 5166 C CA . PRO D 1 168 ? 4.759 12.365 -5.087 1.00 37.85 167 PRO D CA 1
ATOM 5167 C C . PRO D 1 168 ? 3.455 12.752 -4.389 1.00 34.45 167 PRO D C 1
ATOM 5168 O O . PRO D 1 168 ? 2.858 13.780 -4.706 1.00 34.68 167 PRO D O 1
ATOM 5172 N N . ARG D 1 169 ? 3.046 11.936 -3.429 1.00 33.50 168 ARG D N 1
ATOM 5173 C CA . ARG D 1 169 ? 1.797 12.128 -2.710 1.00 34.74 168 ARG D CA 1
ATOM 5174 C C . ARG D 1 169 ? 1.612 13.568 -2.254 1.00 36.31 168 ARG D C 1
ATOM 5175 O O . ARG D 1 169 ? 0.601 14.192 -2.559 1.00 28.69 168 ARG D O 1
ATOM 5183 N N . HIS D 1 170 ? 2.590 14.102 -1.532 1.00 37.77 169 HIS D N 1
ATOM 5184 C CA . HIS D 1 170 ? 2.438 15.428 -0.946 1.00 39.08 169 HIS D CA 1
ATOM 5185 C C . HIS D 1 170 ? 2.151 16.494 -2.001 1.00 33.05 169 HIS D C 1
ATOM 5186 O O . HIS D 1 170 ? 1.380 17.417 -1.763 1.00 28.65 169 HIS D O 1
ATOM 5193 N N . GLN D 1 171 ? 2.785 16.356 -3.161 1.00 30.65 170 GLN D N 1
ATOM 5194 C CA . GLN D 1 171 ? 2.630 17.293 -4.270 1.00 29.52 170 GLN D CA 1
ATOM 5195 C C . GLN D 1 171 ? 1.246 17.199 -4.940 1.00 23.98 170 GLN D C 1
ATOM 5196 O O . GLN D 1 171 ? 0.670 18.205 -5.360 1.00 22.88 170 GLN D O 1
ATOM 5202 N N . ILE D 1 172 ? 0.724 15.981 -5.053 1.00 23.93 171 ILE D N 1
ATOM 5203 C CA . ILE D 1 172 ? -0.626 15.776 -5.547 1.00 22.35 171 ILE D CA 1
ATOM 5204 C C . ILE D 1 172 ? -1.660 16.416 -4.621 1.00 23.96 171 ILE D C 1
ATOM 5205 O O . ILE D 1 172 ? -2.643 17.013 -5.068 1.00 21.73 171 ILE D O 1
ATOM 5210 N N . VAL D 1 173 ? -1.446 16.278 -3.327 1.00 23.23 172 VAL D N 1
ATOM 5211 C CA . VAL D 1 173 ? -2.379 16.838 -2.363 1.00 24.49 172 VAL D CA 1
ATOM 5212 C C . VAL D 1 173 ? -2.372 18.371 -2.459 1.00 28.56 172 VAL D C 1
ATOM 5213 O O . VAL D 1 173 ? -3.430 18.998 -2.530 1.00 24.89 172 VAL D O 1
ATOM 5217 N N . ASP D 1 174 ? -1.186 18.971 -2.489 1.00 23.69 173 ASP D N 1
ATOM 5218 C CA . ASP D 1 174 ? -1.070 20.418 -2.700 1.00 26.35 173 ASP D CA 1
ATOM 5219 C C . ASP D 1 174 ? -1.771 20.899 -3.983 1.00 26.38 173 ASP D C 1
ATOM 5220 O O . ASP D 1 174 ? -2.377 21.963 -4.003 1.00 25.22 173 ASP D O 1
ATOM 5225 N N . ALA D 1 175 ? -1.635 20.144 -5.067 1.00 25.41 174 ALA D N 1
ATOM 5226 C CA . ALA D 1 175 ? -2.208 20.550 -6.347 1.00 24.57 174 ALA D CA 1
ATOM 5227 C C . ALA D 1 175 ? -3.729 20.437 -6.319 1.00 22.80 174 ALA D C 1
ATOM 5228 O O . ALA D 1 175 ? -4.446 21.341 -6.776 1.00 21.60 174 ALA D O 1
ATOM 5230 N N . ILE D 1 176 ? -4.230 19.335 -5.780 1.00 23.43 175 ILE D N 1
ATOM 5231 C CA . ILE D 1 176 ? -5.666 19.191 -5.647 1.00 19.73 175 ILE D CA 1
ATOM 5232 C C . ILE D 1 176 ? -6.202 20.331 -4.778 1.00 23.82 175 ILE D C 1
ATOM 5233 O O . ILE D 1 176 ? -7.181 20.973 -5.143 1.00 23.53 175 ILE D O 1
ATOM 5238 N N . MET D 1 177 ? -5.552 20.602 -3.652 1.00 22.70 176 MET D N 1
ATOM 5239 C CA . MET D 1 177 ? -6.000 21.682 -2.758 1.00 25.47 176 MET D CA 1
ATOM 5240 C C . MET D 1 177 ? -6.017 23.028 -3.475 1.00 24.03 176 MET D C 1
ATOM 5241 O O . MET D 1 177 ? -6.982 23.796 -3.368 1.00 23.62 176 MET D O 1
ATOM 5246 N N . THR D 1 178 ? -4.965 23.314 -4.231 1.00 27.73 177 THR D N 1
ATOM 5247 C CA . THR D 1 178 ? -4.894 24.579 -4.964 1.00 23.65 177 THR D CA 1
ATOM 5248 C C . THR D 1 178 ? -5.939 24.667 -6.079 1.00 26.77 177 THR D C 1
ATOM 5249 O O . THR D 1 178 ? -6.561 25.715 -6.289 1.00 23.10 177 THR D O 1
ATOM 5253 N N . SER D 1 179 ? -6.159 23.564 -6.780 1.00 24.66 178 SER D N 1
ATOM 5254 C CA . SER D 1 179 ? -7.192 23.529 -7.809 1.00 23.25 178 SER D CA 1
ATOM 5255 C C . SER D 1 179 ? -8.603 23.762 -7.227 1.00 21.48 178 SER D C 1
ATOM 5256 O O . SER D 1 179 ? -9.431 24.443 -7.837 1.00 24.56 178 SER D O 1
ATOM 5259 N N . LEU D 1 180 ? -8.888 23.182 -6.067 1.00 24.03 179 LEU D N 1
ATOM 5260 C CA . LEU D 1 180 ? -10.200 23.350 -5.452 1.00 18.66 179 LEU D CA 1
ATOM 5261 C C . LEU D 1 180 ? -10.436 24.810 -5.055 1.00 22.26 179 LEU D C 1
ATOM 5262 O O . LEU D 1 180 ? -11.544 25.341 -5.188 1.00 26.85 179 LEU D O 1
ATOM 5267 N N . THR D 1 181 ? -9.384 25.463 -4.579 1.00 19.45 180 THR D N 1
ATOM 5268 C CA . THR D 1 181 ? -9.538 26.760 -3.945 1.00 20.11 180 THR D CA 1
ATOM 5269 C C . THR D 1 181 ? -9.171 27.934 -4.835 1.00 23.69 180 THR D C 1
ATOM 5270 O O . THR D 1 181 ? -9.402 29.087 -4.455 1.00 26.24 180 THR D O 1
ATOM 5274 N N . SER D 1 182 ? -8.604 27.675 -6.014 1.00 22.21 181 SER D N 1
ATOM 5275 C CA . SER D 1 182 ? -8.170 28.797 -6.857 1.00 25.09 181 SER D CA 1
ATOM 5276 C C . SER D 1 182 ? -8.140 28.547 -8.370 1.00 26.28 181 SER D C 1
ATOM 5277 O O . SER D 1 182 ? -7.930 29.475 -9.139 1.00 27.13 181 SER D O 1
ATOM 5280 N N . GLY D 1 183 ? -8.335 27.307 -8.799 1.00 24.66 182 GLY D N 1
ATOM 5281 C CA . GLY D 1 183 ? -8.339 27.017 -10.228 1.00 32.12 182 GLY D CA 1
ATOM 5282 C C . GLY D 1 183 ? -6.934 27.066 -10.812 1.00 35.84 182 GLY D C 1
ATOM 5283 O O . GLY D 1 183 ? -5.961 26.948 -10.064 1.00 35.71 182 GLY D O 1
ATOM 5284 N N . ILE D 1 184 ? -6.823 27.266 -12.129 1.00 32.11 183 ILE D N 1
ATOM 5285 C CA . ILE D 1 184 ? -5.526 27.135 -12.821 1.00 28.03 183 ILE D CA 1
ATOM 5286 C C . ILE D 1 184 ? -5.148 28.255 -13.783 1.00 25.94 183 ILE D C 1
ATOM 5287 O O . ILE D 1 184 ? -3.979 28.387 -14.156 1.00 29.48 183 ILE D O 1
ATOM 5292 N N . ILE D 1 185 ? -6.116 29.041 -14.239 1.00 21.72 184 ILE D N 1
ATOM 5293 C CA . ILE D 1 185 ? -5.786 30.124 -15.157 1.00 25.08 184 ILE D CA 1
ATOM 5294 C C . ILE D 1 185 ? -6.336 31.441 -14.671 1.00 27.40 184 ILE D C 1
ATOM 5295 O O . ILE D 1 185 ? -7.141 31.492 -13.739 1.00 26.87 184 ILE D O 1
ATOM 5300 N N . THR D 1 186 ? -5.934 32.504 -15.346 1.00 25.90 185 THR D N 1
ATOM 5301 C CA . THR D 1 186 ? -6.463 33.827 -15.080 1.00 33.34 185 THR D CA 1
ATOM 5302 C C . THR D 1 186 ? -6.840 34.500 -16.397 1.00 37.51 185 THR D C 1
ATOM 5303 O O . THR D 1 186 ? -6.023 34.589 -17.317 1.00 44.8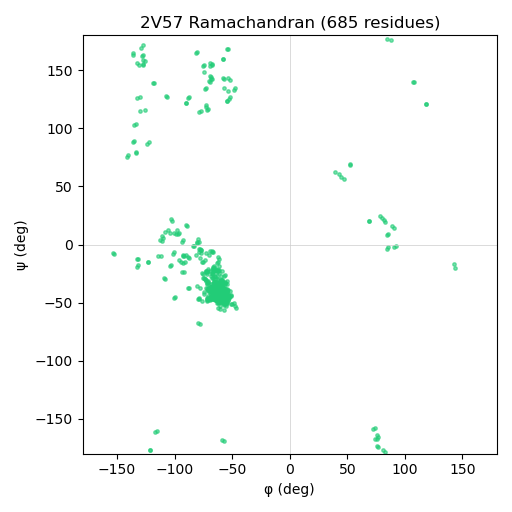1 185 THR D O 1
ATOM 5307 N N . LEU D 1 187 ? -8.079 34.960 -16.497 1.00 37.88 186 LEU D N 1
ATOM 5308 C CA . LEU D 1 187 ? -8.535 35.656 -17.697 1.00 47.92 186 LEU D CA 1
ATOM 5309 C C . LEU D 1 187 ? -8.738 37.152 -17.433 1.00 57.35 186 LEU D C 1
ATOM 5310 O O . LEU D 1 187 ? -9.581 37.547 -16.621 1.00 58.64 186 LEU D O 1
#

Secondary structure (DSSP, 8-state):
-HHHHHHHHHHHHHHTT-TT--HHHHHHHHT--HHHHHHH-SSHHHHHHHHHHHHHHHHHHHHHHH-TTSS-HHHHHHHHHHHHHTT-THHHHHHH-TTTTTSHHHHHHHT-S-HHHHHHHHHT---TTHHHHHHHHHHHHHHHHHHTT--HHHHHHHHHHHHHH-S----/-HHHHHHHHHHHHHHHHHTT-TT--HHHHHHHHT--HHHHHHH-SSHHHHHHHHHHHHHHHHHHHHHHT-TTSS-HHHHHHHHHHHHHTT-THHHHHTTHHHHTT-HHHHHHHHTTTTHHHHHHHTT-S----TTHHHHHHHHHHHHHHHHHHTT--HHHHHHHHHHHHHH-S---/-HHHHHHHHHHHHHHHHTT-TT--HHHHHHHHT--HHHHHHH-SSHHHHHHHHHHHHHHHHHHHHHHH-TTSS-HHHHHHHHHHHHHTT-THHHHHHH-TTTTTSHHHHHHHT-S-HHHHHHHHHT---TTHHHHHHHHHHHHHHHHHHTT--HHHHHHHHHHHHHH-S---/-HHHHHHHHHHHHHHHHTTT-TT--HHHHHHHHT--HHHHHHH-SSHHHHHHHHHHHHHHHHHHHHHHT-TTSS-HHHHHHHHHHHHHTT-THHHHHTTHHHHTT-HHHHHHHHTTTTHHHHHHHTT-S----TTHHHHHHHHHHHHHHHHHHTT--HHHHHHHHHHHHHH-S---

Solvent-accessible surface area: 31524 Å² total; per-residue (Å²): 112,218,47,120,143,34,0,12,34,2,0,30,125,22,0,21,101,114,19,81,10,61,44,8,84,0,2,77,57,18,71,35,42,163,80,21,3,107,161,66,16,80,117,81,43,58,0,5,76,25,0,0,106,34,4,15,59,65,14,32,43,3,3,128,174,7,68,6,61,53,54,103,41,54,47,0,0,66,88,0,0,54,26,1,10,100,27,14,30,2,16,5,6,0,112,22,32,36,19,0,47,38,34,109,76,13,40,61,62,19,85,105,14,11,83,21,1,41,14,3,0,35,83,11,87,130,15,62,48,1,20,71,58,3,1,73,7,4,1,32,0,0,6,16,2,34,91,93,63,30,69,107,122,91,1,3,50,4,0,5,62,3,0,44,56,4,18,8,58,54,133,65,69,196,120,160,29,112,44,37,0,1,85,8,0,40,128,17,1,11,89,115,38,78,13,49,7,13,79,0,1,76,59,19,69,35,40,137,90,31,0,68,186,57,16,91,114,72,44,48,0,15,68,8,0,0,93,41,4,25,64,59,12,46,34,8,16,135,179,10,43,31,116,59,54,97,59,67,43,4,0,67,78,0,0,40,19,1,13,89,24,17,43,2,6,29,22,4,47,21,9,17,32,18,30,56,16,105,123,3,40,51,68,38,86,129,37,37,97,43,6,25,98,17,0,92,183,3,25,86,131,125,97,27,127,22,2,21,56,37,2,1,37,3,2,0,6,8,0,2,74,0,46,110,106,63,19,81,120,123,63,0,1,51,4,0,18,59,5,0,29,52,4,12,5,109,95,121,130,73,70,38,95,149,33,0,12,32,2,0,29,125,22,0,20,100,115,20,82,10,62,39,8,84,0,3,75,57,19,71,35,43,161,80,20,1,106,144,30,16,79,118,81,43,58,0,5,74,25,0,0,112,35,4,15,60,63,14,31,44,2,3,129,176,7,68,6,71,54,53,103,43,56,46,0,0,67,89,0,0,54,26,1,9,98,27,14,31,1,17,5,6,0,108,20,32,34,19,0,47,37,33,111,146,12,40,62,64,19,84,106,14,10,103,32,1,41,67,3,1,93,182,11,96,126,15,105,49,1,19,72,57,3,0,75,7,4,1,32,0,0,6,15,4,35,91,92,64,32,68,106,122,92,1,2,50,5,0,6,63,3,0,44,56,3,18,8,70,93,66,69,196,115,109,28,103,108,36,0,0,67,9,0,39,55,5,1,12,92,106,37,77,13,49,8,14,57,0,1,35,3,8,36,34,42,137,89,30,0,66,185,59,17,88,112,72,44,47,0,14,68,8,0,0,93,16,5,25,63,51,11,46,35,8,15,132,176,9,83,26,84,59,54,97,62,68,43,2,0,68,79,0,0,40,18,1,13,88,22,17,42,3,7,31,20,5,46,20,8,16,31,18,30,56,16,106,124,2,39,51,70,38,87,129,36,36,97,43,6,26,112,11,0,94,130,6,26,111,69,124,94,30,130,22,3,19,54,42,3,1,36,2,2,0,5,8,0,2,73,0,46,111,106,63,19,80,116,124,65,1,1,50,2,0,19,57,6,0,32,55,4,13,5,108,96

CATH classification: 1.10.357.10

Sequence (695 aa):
ERTRRAILDAAMLVLADHPTAALGDIAAAAGVGRSTVHRYYPERTDLLRALARHVHDLSNAAIERADPTSGPVDAALRRVVESQLDLGPIVLFVYYEPSILADPELAAYFDIGDEAIVEVLNRASYPPGWARRVFWALMQAGYEAAKDGMPRHQIVDAIMTSLTSGIITLPGARERTRRAILDAAMLVLADHPTAALGDIAAAAGVGRSTVHRYYPERTDLLRALARHVHDLSNAAIERADPTSGPVDAALRRVVESQLDLGPIVLFVYYEPSILADPELAAYFDIGDEAIVEVLNRRASTERYPPGWARRVFWALMQAGYEAAKDGMPRHQIVDAIMTSLTSGIITLARERTRRAILDAAMLVLADHPTAALGDIAAAAGVGRSTVHRYYPERTDLLRALARHVHDLSNAAIERADPTSGPVDAALRRVVESQLDLGPIVLFVYYEPSILADPELAAYFDIGDEAIVEVLNRASYPPGWARRVFWALMQAGYEAAKDGMPRHQIVDAIMTSLTSGIITLGARERTRRAILDAAMLVLADHPTAALGDIAAAAGVGRSTVHRYYPERTDLLRALARHVHDLSNAAIERADPTSGPVDAALRRVVESQLDLGPIVLFVYYEPSILADPELAAYFDIGDEAIVEVLNRASTERYPPGWARRRVFWALMQAGYEAAKDGMPRHQIVDAIMTSLTSGIITL

Foldseek 3Di:
DLLLVLLLVLCLVCCLVPVVDDSQSSQVSSVHGSVSVCVQAVDPLSSLQSSLLVLLVQLLVQLVVLPCVPDDNLSSVLSNLLSNCVSASVNVVQVPVVSHCVDPVSVVVSVDRCVSVVVSDVVVYPPPCHLVVVLVVLSVVLRVVVVVVDDSVVSSVVSSCCSVPNDDDDD/DVVVLLLVLLLVLCLVCCLVVVPDASQNSCVSSVHGPVVSCVVPVHPVSSLLVSLLVLLVQLLVLLVVLVLPPDQLLVSLLSNLLSLLVSASCCVVNVCVCVVVVPVVSVVSSPPNLCVNVVSLVVNDPDDDDPCVLSVLLVVLSNVLNVVVVVPDDSVVSSVVSSCCSPPNDDDD/DLVLLLVLLLVLCLVPCLVPVVDDSQSSQVSSVHGSVSVCVQAVDPLSSLQVSLLVLLVQLLVQLVVLPCVPDDNLSSVLSSLLSNLVSASVNVVQVPVVSHCVDPVSVVVSVDRCVSVVVSDVVPYPPPCHLVVVLVVLSVVLRVCVVVVHDSVVSSVVSSCCSVPNDDDD/DVVVLLLVLLLVLCLVCCLVVVPDASQNSCVSSVHGPVVSCVVPVHPVSSLLVSLLVLLVQLLVLLVVLVLPPDQLLVSLLSNLLSLLVSASVCVVNVCVCVVVVPVVSVVSSPVNLCVNVCSLVVNDPDDDDPCPLSVVLVVLSNVLNVVVVVPDDPVVSSVVSSCCSVPNDDDD

B-factor: mean 30.4, std 12.33, range [9.23, 87.93]

Organism: Mycolicibacterium smegmatis (NCBI:txid1772)

Nearest PDB structures (foldseek):
  2v57-assembly1_A  TM=1.006E+00  e=1.024E-23  Mycolicibacterium smegmatis
  2v57-assembly2_D  TM=9.547E-01  e=1.111E-18  Mycolicibacterium smegmatis
  2wgb-assembly1_B  TM=8.965E-01  e=9.230E-17  Mycolicibacterium smegmatis
  2wgb-assembly1_A  TM=7.360E-01  e=2.218E-17  Mycolicibacterium smegmatis
  6o6o-assembly1_B  TM=6.499E-01  e=8.613E-05  Mycobacterium tuberculosis